Protein AF-A0A7C6DA78-F1 (afdb_monomer)

Radius of gyration: 35.12 Å; Cα contacts (8 Å, |Δi|>4): 977; chains: 1; bounding box: 89×65×104 Å

Nearest PDB structures (foldseek):
  4bec-assembly2_B  TM=8.985E-01  e=1.193E-37  Escherichia coli
  4xjx-assembly1_A  TM=8.798E-01  e=1.587E-37  Escherichia coli
  2w00-assembly2_B  TM=8.726E-01  e=5.362E-38  Escherichia coli
  4xjx-assembly1_B  TM=8.763E-01  e=3.149E-37  Escherichia coli
  4bec-assembly1_A  TM=8.845E-01  e=3.529E-37  Escherichia coli

Mean predicted aligned error: 16.58 Å

Solvent-accessible surface area (backbone atoms only — not comparable to full-atom values): 33182 Å² total; per-residue (Å²): 135,58,80,87,72,47,56,68,46,54,51,49,5,50,51,27,11,49,53,14,41,78,65,71,24,61,51,32,7,9,19,32,25,42,84,82,73,44,84,74,37,53,16,34,21,19,43,68,30,92,77,73,97,60,102,62,59,54,55,32,99,73,13,37,12,55,44,40,21,53,73,72,65,44,70,85,85,43,78,58,41,55,63,19,38,36,26,27,34,47,34,45,30,58,68,41,42,51,49,38,66,75,64,43,42,22,33,35,37,24,22,17,83,35,92,87,51,42,31,72,80,55,51,78,71,42,74,72,52,44,74,59,62,63,44,77,47,66,65,37,74,76,51,20,27,54,41,41,34,53,40,48,53,53,39,62,75,68,67,47,96,56,36,70,62,56,49,56,52,48,34,74,78,35,46,75,19,60,40,65,91,78,54,86,75,76,73,88,75,83,92,78,52,71,69,59,52,44,53,47,50,73,74,44,81,82,52,71,70,30,76,38,84,43,81,45,78,41,73,70,55,48,73,91,58,57,47,70,57,43,52,50,48,65,69,56,42,74,38,70,48,69,48,72,41,55,93,58,71,40,42,83,90,63,34,65,96,71,78,64,88,75,53,54,25,47,48,62,69,60,42,79,82,87,75,86,85,37,67,52,54,32,36,75,71,68,70,30,40,33,35,40,78,45,76,47,87,78,71,91,78,77,98,79,79,94,52,81,74,69,50,52,60,56,46,54,53,56,67,64,30,69,66,57,50,51,52,51,46,52,50,50,65,72,43,40,48,70,66,24,37,42,91,42,75,51,74,44,75,36,65,51,75,44,58,34,94,91,41,75,90,42,74,41,83,46,75,46,82,43,79,42,60,39,42,18,32,40,36,33,21,56,35,68,74,50,38,53,52,49,53,55,49,43,56,50,50,34,61,75,68,70,53,88,77,39,72,50,74,54,78,60,48,53,76,71,64,85,45,95,61,28,64,68,70,72,89,50,74,63,57,84,76,40,54,69,70,63,48,55,48,49,44,52,53,40,48,54,48,20,67,75,71,75,54,89,54,48,76,50,62,73,37,33,53,49,42,53,53,51,52,54,46,34,47,48,54,63,69,34,42,37,41,38,20,48,54,58,70,37,57,96,50,84,33,52,48,28,25,26,39,38,33,56,45,94,58,27,43,55,37,33,54,44,38,56,57,40,16,18,45,64,74,51,90,86,61,71,44,10,35,37,40,26,56,49,97,45,63,70,43,49,55,51,26,46,42,70,59,50,39,88,82,33,62,74,68,43,35,61,77,52,71,63,38,53,36,71,27,44,77,55,98,88,43,79,43,81,7,52,58,54,50,49,54,49,45,51,68,79,62,111

Sequence (592 aa):
MTWEELELGWQIAFSKAWDAFCSNTIPIGAAILNEHNELVSCGQNMIFTEKSEEPVIYGSSIAHAEINAIVRLKNKEHPNIRSYTLYTTTEPCILCFGAIVMGNIRHCKFAARDRYAGAVAYNEHSSYVKSKNIKFDGPHEELEAVQIAMSVYYELNKNLANCEYLISHMALDCPKGVSVEGNPHEYKIIVTTIQKLDIFIRKNKQHDIYKKQVVLIFDECHRSQFGEMHRAITKSFKKYHIFGFTGTPIFAANASSGGNPLLRTTEQAFGEKLHTYTIVDAINDGNVLPFRIDFTDTIKIADHIKDKKVYSIDREKALADPRRISEIVSYVLEHFDQKTKRNSYYTFSAKWEEADKCNPKKIIEKRELRRVAGFNSIFAAASIPMAMKYYNEFKKQIAEKNSNLIIATIFSFSANEEEPDGLLPEEDFNMDNLDQSSRDFLEAAIRDYNTTFNTNFDTSSDKFQNYYKDLSLRVKNREIDILIVVNMFLTGFDATTLNTLWVDKNLRQHGLIQAFSRTNRILNSVKTYGNIVCFRDLKEETDKAIALFGNKDAGGIVLLKTYEEYYNGYDDKGEYKPGYAELIATLTTQYP

Structure (mmCIF, N/CA/C/O backbone):
data_AF-A0A7C6DA78-F1
#
_entry.id   AF-A0A7C6DA78-F1
#
loop_
_atom_site.group_PDB
_atom_site.id
_atom_site.type_symbol
_atom_site.label_atom_id
_atom_site.label_alt_id
_atom_site.label_comp_id
_atom_site.label_asym_id
_atom_site.label_entity_id
_atom_site.label_seq_id
_atom_site.pdbx_PDB_ins_code
_atom_site.Cartn_x
_atom_site.Cartn_y
_atom_site.Cartn_z
_atom_site.occupancy
_atom_site.B_iso_or_equiv
_atom_site.auth_seq_id
_atom_site.auth_comp_id
_atom_site.auth_asym_id
_atom_site.auth_atom_id
_atom_site.pdbx_PDB_model_num
ATOM 1 N N . MET A 1 1 ? -17.080 1.830 46.650 1.00 68.38 1 MET A N 1
ATOM 2 C CA . MET A 1 1 ? -18.421 1.639 47.247 1.00 68.38 1 MET A CA 1
ATOM 3 C C . MET A 1 1 ? -19.043 0.348 46.714 1.00 68.38 1 MET A C 1
ATOM 5 O O . MET A 1 1 ? -18.773 0.014 45.562 1.00 68.38 1 MET A O 1
ATOM 9 N N . THR A 1 2 ? -19.816 -0.398 47.506 1.00 80.38 2 THR A N 1
ATOM 10 C CA . THR A 1 2 ? -20.639 -1.526 47.008 1.00 80.38 2 THR A CA 1
ATOM 11 C C . THR A 1 2 ? -22.006 -1.029 46.515 1.00 80.38 2 THR A C 1
ATOM 13 O O . THR A 1 2 ? -22.396 0.101 46.807 1.00 80.38 2 THR A O 1
ATOM 16 N N . TRP A 1 3 ? -22.737 -1.826 45.725 1.00 86.38 3 TRP A N 1
ATOM 17 C CA . TRP A 1 3 ? -24.045 -1.411 45.189 1.00 86.38 3 TRP A CA 1
ATOM 18 C C . TRP A 1 3 ? -25.059 -1.135 46.308 1.00 86.38 3 TRP A C 1
ATOM 20 O O . TRP A 1 3 ? -25.820 -0.173 46.233 1.00 86.38 3 TRP A O 1
ATOM 30 N N . GLU A 1 4 ? -25.025 -1.937 47.374 1.00 89.00 4 GLU A N 1
ATOM 31 C CA . GLU A 1 4 ? -25.913 -1.805 48.530 1.00 89.00 4 GLU A CA 1
ATOM 32 C C . GLU A 1 4 ? -25.633 -0.551 49.377 1.00 89.00 4 GLU A C 1
ATOM 34 O O . GLU A 1 4 ? -26.511 -0.098 50.109 1.00 89.00 4 GLU A O 1
ATOM 39 N N . GLU A 1 5 ? -24.432 0.026 49.273 1.00 88.88 5 GLU A N 1
ATOM 40 C CA . GLU A 1 5 ? -24.027 1.246 49.988 1.00 88.88 5 GLU A CA 1
ATOM 41 C C . GLU A 1 5 ? -24.496 2.539 49.298 1.00 88.88 5 GLU A C 1
ATOM 43 O O . GLU A 1 5 ? -24.433 3.612 49.901 1.00 88.88 5 GLU A O 1
ATOM 48 N N . LEU A 1 6 ? -24.958 2.466 48.045 1.00 91.88 6 LEU A N 1
ATOM 49 C CA . LEU A 1 6 ? -25.399 3.638 47.289 1.00 91.88 6 LEU A CA 1
ATOM 50 C C . LEU A 1 6 ? -26.731 4.187 47.806 1.00 91.88 6 LEU A C 1
ATOM 52 O O . LEU A 1 6 ? -27.642 3.428 48.135 1.00 91.88 6 LEU A O 1
ATOM 56 N N . GLU A 1 7 ? -26.894 5.515 47.783 1.00 94.19 7 GLU A N 1
ATOM 57 C CA . GLU A 1 7 ? -28.207 6.138 47.997 1.00 94.19 7 GLU A CA 1
ATOM 58 C C . GLU A 1 7 ? -29.237 5.551 47.015 1.00 94.19 7 GLU A C 1
ATOM 60 O O . GLU A 1 7 ? -28.937 5.345 45.836 1.00 94.19 7 GLU A O 1
ATOM 65 N N . LEU A 1 8 ? -30.475 5.343 47.476 1.00 96.19 8 LEU A N 1
ATOM 66 C CA . LEU A 1 8 ? -31.545 4.745 46.667 1.00 96.19 8 LEU A CA 1
ATOM 67 C C . LEU A 1 8 ? -31.741 5.467 45.319 1.00 96.19 8 LEU A C 1
ATOM 69 O O . LEU A 1 8 ? -31.964 4.823 44.295 1.00 96.19 8 LEU A O 1
ATOM 73 N N . GLY A 1 9 ? -31.599 6.796 45.296 1.00 96.94 9 GLY A N 1
ATOM 74 C CA . GLY A 1 9 ? -31.672 7.587 44.066 1.00 96.94 9 GLY A CA 1
ATOM 75 C C . GLY A 1 9 ? -30.611 7.206 43.029 1.00 96.94 9 GLY A C 1
ATOM 76 O O . GLY A 1 9 ? -30.933 7.103 41.845 1.00 96.94 9 GLY A O 1
ATOM 77 N N . TRP A 1 10 ? -29.378 6.914 43.462 1.00 97.62 10 TRP A N 1
ATOM 78 C CA . TRP A 1 10 ? -28.311 6.439 42.578 1.00 97.62 10 TRP A CA 1
ATOM 79 C C . TRP A 1 10 ? -28.566 5.027 42.075 1.00 97.62 10 TRP A C 1
ATOM 81 O O . TRP A 1 10 ? -28.418 4.789 40.878 1.00 97.62 10 TRP A O 1
ATOM 91 N N . GLN A 1 11 ? -29.009 4.120 42.949 1.00 97.06 11 GLN A N 1
ATOM 92 C CA . GLN A 1 11 ? -29.343 2.750 42.551 1.00 97.06 11 GLN A CA 1
ATOM 93 C C . GLN A 1 11 ? -30.398 2.744 41.433 1.00 97.06 11 GLN A C 1
ATOM 95 O O . GLN A 1 11 ? -30.237 2.081 40.410 1.00 97.06 11 GLN A O 1
ATOM 100 N N . ILE A 1 12 ? -31.456 3.545 41.580 1.00 97.88 12 ILE A N 1
ATOM 101 C CA . ILE A 1 12 ? -32.535 3.615 40.588 1.00 97.88 12 ILE A CA 1
ATOM 102 C C . ILE A 1 12 ? -32.060 4.299 39.301 1.00 97.88 12 ILE A C 1
ATOM 104 O O . ILE A 1 12 ? -32.324 3.789 38.212 1.00 97.88 12 ILE A O 1
ATOM 108 N N . ALA A 1 13 ? -31.340 5.422 39.398 1.00 98.12 13 ALA A N 1
ATOM 109 C CA . ALA A 1 13 ? -30.844 6.136 38.221 1.00 98.12 13 ALA A CA 1
ATOM 110 C C . ALA A 1 13 ? -29.893 5.262 37.382 1.00 98.12 13 ALA A C 1
ATOM 112 O O . ALA A 1 13 ? -30.071 5.165 36.169 1.00 98.12 13 ALA A O 1
ATOM 113 N N . PHE A 1 14 ? -28.945 4.560 38.013 1.00 97.81 14 PHE A N 1
ATOM 114 C CA . PHE A 1 14 ? -28.039 3.649 37.307 1.00 97.81 14 PHE A CA 1
ATOM 115 C C . PHE A 1 14 ? -28.737 2.385 36.800 1.00 97.81 14 PHE A C 1
ATOM 117 O O . PHE A 1 14 ? -28.429 1.945 35.695 1.00 97.81 14 PHE A O 1
ATOM 124 N N . SER A 1 15 ? -29.728 1.849 37.522 1.00 97.56 15 SER A N 1
ATOM 125 C CA . SER A 1 15 ? -30.568 0.763 36.998 1.00 97.56 15 SER A CA 1
ATOM 126 C C . SER A 1 15 ? -31.286 1.187 35.715 1.00 97.56 15 SER A C 1
ATOM 128 O O . SER A 1 15 ? -31.333 0.419 34.762 1.00 97.56 15 SER A O 1
ATOM 130 N N . LYS A 1 16 ? -31.796 2.423 35.648 1.00 97.50 16 LYS A N 1
ATOM 131 C CA . LYS A 1 16 ? -32.442 2.960 34.441 1.00 97.50 16 LYS A CA 1
ATOM 132 C C . LYS A 1 16 ? -31.475 3.269 33.308 1.00 97.50 16 LYS A C 1
ATOM 134 O O . LYS A 1 16 ? -31.812 3.051 32.147 1.00 97.50 16 LYS A O 1
ATOM 139 N N . ALA A 1 17 ? -30.267 3.717 33.623 1.00 97.44 17 ALA A N 1
ATOM 140 C CA . ALA A 1 17 ? -29.215 3.866 32.626 1.00 97.44 17 ALA A CA 1
ATOM 141 C C . ALA A 1 17 ? -28.805 2.504 32.029 1.00 97.44 17 ALA A C 1
ATOM 143 O O . ALA A 1 17 ? -28.607 2.400 30.819 1.00 97.44 17 ALA A O 1
ATOM 144 N N . TRP A 1 18 ? -28.764 1.452 32.855 1.00 95.75 18 TRP A N 1
ATOM 145 C CA . TRP A 1 18 ? -28.514 0.077 32.422 1.00 95.75 18 TRP A CA 1
ATOM 146 C C . TRP A 1 18 ? -29.661 -0.500 31.577 1.00 95.75 18 TRP A C 1
ATOM 148 O O . TRP A 1 18 ? -29.413 -1.087 30.526 1.00 95.75 18 TRP A O 1
ATOM 158 N N . ASP A 1 19 ? -30.919 -0.275 31.965 1.00 94.56 19 ASP A N 1
ATOM 159 C CA . ASP A 1 19 ? -32.089 -0.671 31.166 1.00 94.56 19 ASP A CA 1
ATOM 160 C C . ASP A 1 19 ? -32.049 -0.025 29.761 1.00 94.56 19 ASP A C 1
ATOM 162 O O . ASP A 1 19 ? -32.278 -0.695 28.746 1.00 94.56 19 ASP A O 1
ATOM 166 N N . ALA A 1 20 ? -31.704 1.268 29.683 1.00 94.00 20 ALA A N 1
ATOM 167 C CA . ALA A 1 20 ? -31.501 1.991 28.425 1.00 94.00 20 ALA A CA 1
ATOM 168 C C . ALA A 1 20 ? -30.348 1.401 27.595 1.00 94.00 20 ALA A C 1
ATOM 170 O O . ALA A 1 20 ? -30.501 1.165 26.393 1.00 94.00 20 ALA A O 1
ATOM 171 N N . PHE A 1 21 ? -29.224 1.098 28.244 1.00 93.06 21 PHE A N 1
ATOM 172 C CA . PHE A 1 21 ? -28.079 0.442 27.621 1.00 93.06 21 PHE A CA 1
ATOM 173 C C . PHE A 1 21 ? -28.456 -0.911 26.993 1.00 93.06 21 PHE A C 1
ATOM 175 O O . PHE A 1 21 ? -28.207 -1.140 25.807 1.00 93.06 21 PHE A O 1
ATOM 182 N N . CYS A 1 22 ? -29.121 -1.790 27.752 1.00 90.69 22 CYS A N 1
ATOM 183 C CA . CYS A 1 22 ? -29.586 -3.095 27.272 1.00 90.69 22 CYS A CA 1
ATOM 184 C C . CYS A 1 22 ? -30.626 -2.978 26.150 1.00 90.69 22 CYS A C 1
ATOM 186 O O . CYS A 1 22 ? -30.687 -3.836 25.270 1.00 90.69 22 CYS A O 1
ATOM 188 N N . SER A 1 23 ? -31.403 -1.895 26.145 1.00 88.38 23 SER A N 1
ATOM 189 C CA . SER A 1 23 ? -32.377 -1.573 25.095 1.00 88.38 23 SER A CA 1
ATOM 190 C C . SER A 1 23 ? -31.749 -0.890 23.871 1.00 88.38 23 SER A C 1
ATOM 192 O O . SER A 1 23 ? -32.467 -0.423 22.987 1.00 88.38 23 SER A O 1
ATOM 194 N N . ASN A 1 24 ? -30.414 -0.841 23.791 1.00 88.38 24 ASN A N 1
ATOM 195 C CA . ASN A 1 24 ? -29.648 -0.336 22.654 1.00 88.38 24 ASN A CA 1
ATOM 196 C C . ASN A 1 24 ? -29.883 1.159 22.334 1.00 88.38 24 ASN A C 1
ATOM 198 O O . ASN A 1 24 ? -29.792 1.566 21.167 1.00 88.38 24 ASN A O 1
ATOM 202 N N . THR A 1 25 ? -30.159 1.961 23.370 1.00 91.19 25 THR A N 1
ATOM 203 C CA . THR A 1 25 ? -30.267 3.433 23.337 1.00 91.19 25 THR A CA 1
ATOM 204 C C . THR A 1 25 ? -29.231 4.075 24.275 1.00 91.19 25 THR A C 1
ATOM 206 O O . THR A 1 25 ? -28.476 3.373 24.945 1.00 91.19 25 THR A O 1
ATOM 209 N N . ILE A 1 26 ? -29.145 5.411 24.290 1.00 93.50 26 ILE A N 1
ATOM 210 C CA . ILE A 1 26 ? -28.125 6.157 25.046 1.00 93.50 26 ILE A CA 1
ATOM 211 C C . ILE A 1 26 ? -28.243 5.819 26.545 1.00 93.50 26 ILE A C 1
ATOM 213 O O . ILE A 1 26 ? -29.332 5.956 27.098 1.00 93.50 26 ILE A O 1
ATOM 217 N N . PRO A 1 27 ? -27.166 5.406 27.233 1.00 95.50 27 PRO A N 1
ATOM 218 C CA . PRO A 1 27 ? -27.256 4.832 28.573 1.00 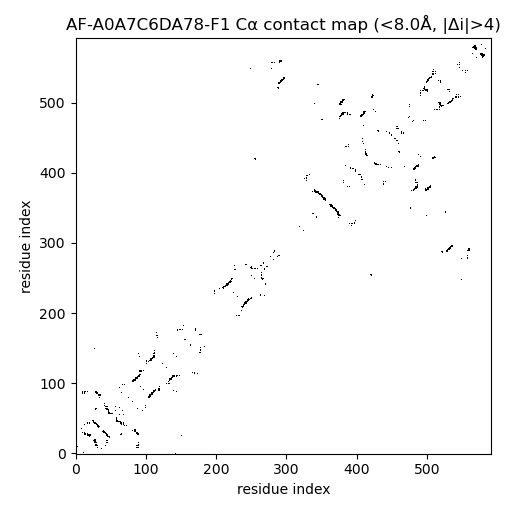95.50 27 PRO A CA 1
ATOM 219 C C . PRO A 1 27 ? -27.334 5.909 29.664 1.00 95.50 27 PRO A C 1
ATOM 221 O O . PRO A 1 27 ? -26.405 6.099 30.443 1.00 95.50 27 PRO A O 1
ATOM 224 N N . ILE A 1 28 ? -28.439 6.654 29.711 1.00 97.44 28 ILE A N 1
ATOM 225 C CA . ILE A 1 28 ? -28.698 7.698 30.715 1.00 97.44 28 ILE A CA 1
ATOM 226 C C . ILE A 1 28 ? -29.984 7.359 31.467 1.00 97.44 28 ILE A C 1
ATOM 228 O O . ILE A 1 28 ? -30.995 6.998 30.856 1.00 97.44 28 ILE A O 1
ATOM 232 N N . GLY A 1 29 ? -29.947 7.504 32.791 1.00 98.00 29 GLY A N 1
ATOM 233 C CA . GLY A 1 29 ? -31.067 7.231 33.685 1.00 98.00 29 GLY A CA 1
ATOM 234 C C . GLY A 1 29 ? -31.260 8.328 34.726 1.00 98.00 29 GLY A C 1
ATOM 235 O O . GLY A 1 29 ? -30.330 9.060 35.063 1.00 98.00 29 GLY A O 1
ATOM 236 N N . ALA A 1 30 ? -32.490 8.447 35.225 1.00 98.44 30 ALA A N 1
ATOM 237 C CA . ALA A 1 30 ? -32.882 9.462 36.191 1.00 98.44 30 ALA A CA 1
ATOM 238 C C . ALA A 1 30 ? -33.916 8.943 37.202 1.00 98.44 30 ALA A C 1
ATOM 240 O O . ALA A 1 30 ? -34.770 8.115 36.876 1.00 98.44 30 ALA A O 1
ATOM 241 N N . ALA A 1 31 ? -33.877 9.475 38.422 1.00 98.38 31 ALA A N 1
ATOM 242 C CA . ALA A 1 31 ? -34.804 9.158 39.506 1.00 98.38 31 ALA A CA 1
ATOM 243 C C . ALA A 1 31 ? -35.164 10.416 40.305 1.00 98.38 31 ALA A C 1
ATOM 245 O O . ALA A 1 31 ? -34.324 11.279 40.521 1.00 98.38 31 ALA A O 1
ATOM 246 N N . ILE A 1 32 ? -36.406 10.527 40.763 1.00 98.19 32 ILE A N 1
ATOM 247 C CA . ILE A 1 32 ? -36.901 11.636 41.582 1.00 98.19 32 ILE A CA 1
ATOM 248 C C . ILE A 1 32 ? -37.397 11.055 42.895 1.00 98.19 32 ILE A C 1
ATOM 250 O O . ILE A 1 32 ? -38.315 10.232 42.898 1.00 98.19 32 ILE A O 1
ATOM 254 N N . LEU A 1 33 ? -36.786 11.487 43.995 1.00 97.81 33 LEU A N 1
ATOM 255 C CA . LEU A 1 33 ? -37.138 11.076 45.351 1.00 97.81 33 LEU A CA 1
ATOM 256 C C . LEU A 1 33 ? -37.755 12.252 46.117 1.00 97.81 33 LEU A C 1
ATOM 258 O O . LEU A 1 33 ? -37.386 13.409 45.890 1.00 97.81 33 LEU A O 1
ATOM 262 N N . ASN A 1 34 ? -38.689 11.956 47.021 1.00 95.44 34 ASN A N 1
ATOM 263 C CA . ASN A 1 34 ? -39.267 12.951 47.927 1.00 95.44 34 ASN A CA 1
ATOM 264 C C . ASN A 1 34 ? -38.341 13.251 49.126 1.00 95.44 34 ASN A C 1
ATOM 266 O O . ASN A 1 34 ? -37.266 12.672 49.272 1.00 95.44 34 ASN A O 1
ATOM 270 N N . GLU A 1 35 ? -38.775 14.146 50.015 1.00 92.50 35 GLU A N 1
ATOM 271 C CA . GLU A 1 35 ? -38.084 14.514 51.261 1.00 92.50 35 GLU A CA 1
ATOM 272 C C . GLU A 1 35 ? -37.861 13.350 52.246 1.00 92.50 35 GLU A C 1
ATOM 274 O O . GLU A 1 35 ? -37.064 13.476 53.175 1.00 92.50 35 GLU A O 1
ATOM 279 N N . HIS A 1 36 ? -38.551 12.224 52.051 1.00 93.62 36 HIS A N 1
ATOM 280 C CA . HIS A 1 36 ? -38.438 11.007 52.854 1.00 93.62 36 HIS A CA 1
ATOM 281 C C . HIS A 1 36 ? -37.585 9.924 52.172 1.00 93.62 36 HIS A C 1
ATOM 283 O O . HIS A 1 36 ? -37.537 8.796 52.655 1.00 93.62 36 HIS A O 1
ATOM 289 N N . ASN A 1 37 ? -36.882 10.265 51.082 1.00 92.19 37 ASN A N 1
ATOM 290 C CA . ASN A 1 37 ? -36.109 9.346 50.239 1.00 92.19 37 ASN A CA 1
ATOM 291 C C . ASN A 1 37 ? -36.948 8.233 49.584 1.00 92.19 37 ASN A C 1
ATOM 293 O O . ASN A 1 37 ? -36.416 7.182 49.231 1.00 92.19 37 ASN A O 1
ATOM 297 N N . GLU A 1 38 ? -38.245 8.453 49.381 1.00 95.50 38 GLU A N 1
ATOM 298 C CA . GLU A 1 38 ? -39.122 7.519 48.674 1.00 95.50 38 GLU A CA 1
ATOM 299 C C . GLU A 1 38 ? -39.172 7.865 47.182 1.00 95.50 38 GLU A C 1
ATOM 301 O O . GLU A 1 38 ? -39.191 9.040 46.801 1.00 95.50 38 GLU A O 1
ATOM 306 N N . LEU A 1 39 ? -39.207 6.842 46.324 1.00 97.00 39 LEU A N 1
ATOM 307 C CA . LEU A 1 39 ? -39.292 7.019 44.875 1.00 97.00 39 LEU A CA 1
ATOM 308 C C . LEU A 1 39 ? -40.638 7.644 44.480 1.00 97.00 39 LEU A C 1
ATOM 310 O O . LEU A 1 39 ? -41.694 7.063 44.713 1.00 97.00 39 LEU A O 1
ATOM 314 N N . VAL A 1 40 ? -40.580 8.784 43.795 1.00 96.38 40 VAL A N 1
ATOM 315 C CA . VAL A 1 40 ? -41.745 9.461 43.207 1.00 96.38 40 VAL A CA 1
ATOM 316 C C . VAL A 1 40 ? -41.886 9.117 41.726 1.00 96.38 40 VAL A C 1
ATOM 318 O O . VAL A 1 40 ? -42.971 8.801 41.246 1.00 96.38 40 VAL A O 1
ATOM 321 N N . SER A 1 41 ? -40.787 9.206 40.978 1.00 96.00 41 SER A N 1
ATOM 322 C CA . SER A 1 41 ? -40.767 8.983 39.530 1.00 96.00 41 SER A CA 1
ATOM 323 C C . SER A 1 41 ? -39.367 8.591 39.070 1.00 96.00 41 SER A C 1
ATOM 325 O O . SER A 1 41 ? -38.379 8.942 39.708 1.00 96.00 41 SER A O 1
ATOM 327 N N . CYS A 1 42 ? -39.256 7.888 37.948 1.00 97.12 42 CYS A N 1
ATOM 328 C CA . CYS A 1 42 ? -37.981 7.605 37.297 1.00 97.12 42 CYS A CA 1
ATOM 329 C C . CYS A 1 42 ? -38.128 7.672 35.777 1.00 97.12 42 CYS A C 1
ATOM 331 O O . CYS A 1 42 ? -39.238 7.655 35.238 1.00 97.12 42 CYS A O 1
ATOM 333 N N . GLY A 1 43 ? -36.998 7.771 35.088 1.00 96.31 43 GLY A N 1
ATOM 334 C CA . GLY A 1 43 ? -36.946 7.840 33.640 1.00 96.31 43 GLY A CA 1
ATOM 335 C C . GLY A 1 43 ? -35.640 7.280 33.102 1.00 96.31 43 GLY A C 1
ATOM 336 O O . GLY A 1 43 ? -34.617 7.267 33.783 1.00 96.31 43 GLY A O 1
ATOM 337 N N . GLN A 1 44 ? -35.690 6.824 31.859 1.00 96.19 44 GLN A N 1
ATOM 338 C CA . GLN A 1 44 ? -34.526 6.400 31.092 1.00 96.19 44 GLN A CA 1
ATOM 339 C C . GLN A 1 44 ? -34.554 7.082 29.728 1.00 96.19 44 GLN A C 1
ATOM 341 O O . GLN A 1 44 ? -35.619 7.509 29.259 1.00 96.19 44 GLN A O 1
ATOM 346 N N . ASN A 1 45 ? -33.390 7.224 29.105 1.00 96.38 45 ASN A N 1
ATOM 347 C CA . ASN A 1 45 ? -33.314 7.737 27.746 1.00 96.38 45 ASN A CA 1
ATOM 348 C C . ASN A 1 45 ? -33.965 6.743 26.775 1.00 96.38 45 ASN A C 1
ATOM 350 O O . ASN A 1 45 ? -33.740 5.540 26.869 1.00 96.38 45 ASN A O 1
ATOM 354 N N . MET A 1 46 ? -34.775 7.253 25.851 1.00 95.00 46 MET A N 1
ATOM 355 C CA . MET A 1 46 ? -35.536 6.463 24.881 1.00 95.00 46 MET A CA 1
ATOM 356 C C . MET A 1 46 ? -35.508 7.081 23.474 1.00 95.00 46 MET A C 1
ATOM 358 O O . MET A 1 46 ? -36.446 6.900 22.697 1.00 95.00 46 MET A O 1
ATOM 362 N N . ILE A 1 47 ? -34.449 7.828 23.125 1.00 94.19 47 ILE A N 1
ATOM 363 C CA . ILE A 1 47 ? -34.332 8.500 21.813 1.00 94.19 47 ILE A CA 1
ATOM 364 C C . ILE A 1 47 ? -34.396 7.490 20.665 1.00 94.19 47 ILE A C 1
ATOM 366 O O . ILE A 1 47 ? -35.118 7.710 19.695 1.00 94.19 47 ILE A O 1
ATOM 370 N N . PHE A 1 48 ? -33.673 6.376 20.788 1.00 91.69 48 PHE A N 1
ATOM 371 C CA . PHE A 1 48 ? -33.591 5.340 19.753 1.00 91.69 48 PHE A CA 1
ATOM 372 C C . PHE A 1 48 ? -34.556 4.170 19.990 1.00 91.69 48 PHE A C 1
ATOM 374 O O . PHE A 1 48 ? -34.413 3.110 19.386 1.00 91.69 48 PHE A O 1
ATOM 381 N N . THR A 1 49 ? -35.534 4.342 20.880 1.00 90.94 49 THR A N 1
ATOM 382 C CA . THR A 1 49 ? -36.526 3.315 21.208 1.00 90.94 49 THR A CA 1
ATOM 383 C C . THR A 1 49 ? -37.703 3.380 20.237 1.00 90.94 49 THR A C 1
ATOM 385 O O . THR A 1 49 ? -38.341 4.420 20.110 1.00 90.94 49 THR A O 1
ATOM 388 N N . GLU A 1 50 ? -38.026 2.267 19.575 1.00 88.25 50 GLU A N 1
ATOM 389 C CA . GLU A 1 50 ? -39.089 2.222 18.557 1.00 88.25 50 GLU A CA 1
ATOM 390 C C . GLU A 1 50 ? -40.504 2.109 19.139 1.00 88.25 50 GLU A C 1
ATOM 392 O O . GLU A 1 50 ? -41.463 2.587 18.533 1.00 88.25 50 GLU A O 1
ATOM 397 N N . LYS A 1 51 ? -40.656 1.453 20.296 1.00 87.19 51 LYS A N 1
ATOM 398 C CA . LYS A 1 51 ? -41.947 1.223 20.957 1.00 87.19 51 LYS A CA 1
ATOM 399 C C . LYS A 1 51 ? -41.787 1.237 22.472 1.00 87.19 51 LYS A C 1
ATOM 401 O O . LYS A 1 51 ? -40.793 0.736 22.990 1.00 87.19 51 LYS A O 1
ATOM 406 N N . SER A 1 52 ? -42.797 1.753 23.163 1.00 84.56 52 SER A N 1
ATOM 407 C CA . SER A 1 52 ? -42.936 1.652 24.615 1.00 84.56 52 SER A CA 1
ATOM 408 C C . SER A 1 52 ? -44.387 1.350 24.972 1.00 84.56 52 SER A C 1
ATOM 410 O O . SER A 1 52 ? -45.303 1.917 24.375 1.00 84.56 52 SER A O 1
ATOM 412 N N . GLU A 1 53 ? -44.590 0.452 25.934 1.00 81.25 53 GLU A N 1
ATOM 413 C CA . GLU A 1 53 ? -45.906 0.159 26.519 1.00 81.25 53 GLU A CA 1
ATOM 414 C C . GLU A 1 53 ? -46.255 1.133 27.655 1.00 81.25 53 GLU A C 1
ATOM 416 O O . GLU A 1 53 ? -47.410 1.237 28.068 1.00 81.25 53 GLU A O 1
ATOM 421 N N . GLU A 1 54 ? -45.266 1.883 28.145 1.00 81.31 54 GLU A N 1
ATOM 422 C CA . GLU A 1 54 ? -45.460 2.897 29.172 1.00 81.31 54 GLU A CA 1
ATOM 423 C C . GLU A 1 54 ? -45.829 4.261 28.562 1.00 81.31 54 GLU A C 1
ATOM 425 O O . GLU A 1 54 ? -45.396 4.593 27.455 1.00 81.31 54 GLU A O 1
ATOM 430 N N . PRO A 1 55 ? -46.584 5.110 29.286 1.00 81.69 55 PRO A N 1
ATOM 431 C CA . PRO A 1 55 ? -46.933 6.459 28.842 1.00 81.69 55 PRO A CA 1
ATOM 432 C C . PRO A 1 55 ? -45.743 7.423 29.009 1.00 81.69 55 PRO A C 1
ATOM 434 O O . PRO A 1 55 ? -45.753 8.325 29.846 1.00 81.69 55 PRO A O 1
ATOM 437 N N . VAL A 1 56 ? -44.694 7.206 28.219 1.00 89.62 56 VAL A N 1
ATOM 438 C CA . VAL A 1 56 ? -43.428 7.954 28.211 1.00 89.62 56 VAL A CA 1
ATOM 439 C C . VAL A 1 56 ? -43.127 8.505 26.828 1.00 89.62 56 VAL A C 1
ATOM 441 O O . VAL A 1 56 ? -43.688 8.062 25.828 1.00 89.62 56 VAL A O 1
ATOM 444 N N . ILE A 1 57 ? -42.207 9.462 26.758 1.00 93.88 57 ILE A N 1
ATOM 445 C CA . ILE A 1 57 ? -41.676 9.941 25.487 1.00 93.88 57 ILE A CA 1
ATOM 446 C C . ILE A 1 57 ? -40.619 8.941 25.006 1.00 93.88 57 ILE A C 1
ATOM 448 O O . ILE A 1 57 ? -39.655 8.664 25.722 1.00 93.88 57 ILE A O 1
ATOM 452 N N . TYR A 1 58 ? -40.787 8.423 23.791 1.00 95.06 58 TYR A N 1
ATOM 453 C CA . TYR A 1 58 ? -39.859 7.508 23.120 1.00 95.06 58 TYR A CA 1
ATOM 454 C C . TYR A 1 58 ? -39.744 7.857 21.630 1.00 95.06 58 TYR A C 1
ATOM 456 O O . TYR A 1 58 ? -40.587 8.584 21.099 1.00 95.06 58 TYR A O 1
ATOM 464 N N . GLY A 1 59 ? -38.688 7.380 20.964 1.00 93.44 59 GLY A N 1
ATOM 465 C CA . GLY A 1 59 ? -38.491 7.534 19.515 1.00 93.44 59 GLY A CA 1
ATOM 466 C C . GLY A 1 59 ? -38.366 8.987 19.047 1.00 93.44 59 GLY A C 1
ATOM 467 O O . GLY A 1 59 ? -38.635 9.302 17.890 1.00 93.44 59 GLY A O 1
ATOM 468 N N . SER A 1 60 ? -38.023 9.896 19.961 1.00 93.38 60 SER A N 1
ATOM 469 C CA . SER A 1 60 ? -38.013 11.340 19.743 1.00 93.38 60 SER A CA 1
ATOM 470 C C . SER A 1 60 ? -36.745 11.954 20.316 1.00 93.38 60 SER A C 1
ATOM 472 O O . SER A 1 60 ? -36.236 11.504 21.341 1.00 93.38 60 SER A O 1
ATOM 474 N N . SER A 1 61 ? -36.261 13.032 19.699 1.00 93.06 61 SER A N 1
ATOM 475 C CA . SER A 1 61 ? -35.054 13.747 20.133 1.00 93.06 61 SER A CA 1
ATOM 476 C C . SER A 1 61 ? -35.159 14.355 21.536 1.00 93.06 61 SER A C 1
ATOM 478 O O . SER A 1 61 ? -34.140 14.718 22.108 1.00 93.06 61 SER A O 1
ATOM 480 N N . ILE A 1 62 ? -36.366 14.454 22.103 1.00 94.75 62 ILE A N 1
ATOM 481 C CA . ILE A 1 62 ? -36.603 14.955 23.466 1.00 94.75 62 ILE A CA 1
ATOM 482 C C . ILE A 1 62 ? -36.827 13.838 24.501 1.00 94.75 62 ILE A C 1
ATOM 484 O O . ILE A 1 62 ? -37.125 14.128 25.659 1.00 94.75 62 ILE A O 1
ATOM 488 N N . ALA A 1 63 ? -36.698 12.564 24.112 1.00 96.31 63 ALA A N 1
ATOM 489 C CA . ALA A 1 63 ? -36.926 11.390 24.962 1.00 96.31 63 ALA A CA 1
ATOM 490 C C . ALA A 1 63 ? -35.772 11.135 25.957 1.00 96.31 63 ALA A C 1
ATOM 492 O O . ALA A 1 63 ? -35.232 10.032 26.041 1.00 96.31 63 ALA A O 1
ATOM 493 N N . HIS A 1 64 ? -35.341 12.166 26.681 1.00 97.44 64 HIS A N 1
ATOM 494 C CA . HIS A 1 64 ? -34.253 12.082 27.655 1.00 97.44 64 HIS A CA 1
ATOM 495 C C . HIS A 1 64 ? -34.744 11.518 28.993 1.00 97.44 64 HIS A C 1
ATOM 497 O O . HIS A 1 64 ? -35.928 11.615 29.330 1.00 97.44 64 HIS A O 1
ATOM 503 N N . ALA A 1 65 ? -33.823 10.961 29.781 1.00 97.4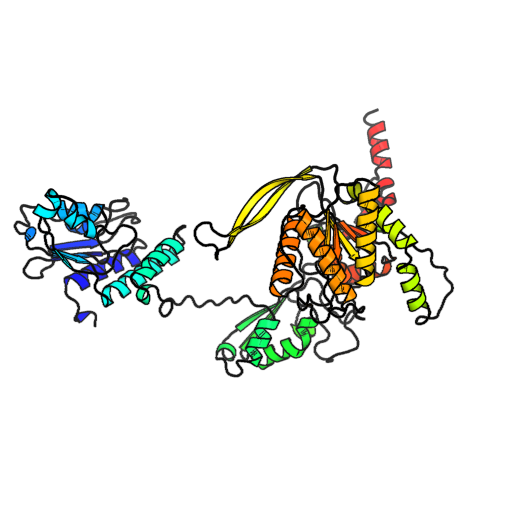4 65 ALA A N 1
ATOM 504 C CA . ALA A 1 65 ? -34.142 10.332 31.058 1.00 97.44 65 ALA A CA 1
ATOM 505 C C . ALA A 1 65 ? -34.804 11.305 32.042 1.00 97.44 65 ALA A C 1
ATOM 507 O O . ALA A 1 65 ? -35.848 10.992 32.615 1.00 97.44 65 ALA A O 1
ATOM 508 N N . GLU A 1 66 ? -34.254 12.511 32.188 1.00 97.88 66 GLU A N 1
ATOM 509 C CA . GLU A 1 66 ? -34.776 13.535 33.093 1.00 97.88 66 GLU A CA 1
ATOM 510 C C . GLU A 1 66 ? -36.151 14.025 32.645 1.00 97.88 66 GLU A C 1
ATOM 512 O O . GLU A 1 66 ? -37.033 14.224 33.475 1.00 97.88 66 GLU A O 1
ATOM 517 N N . ILE A 1 67 ? -36.373 14.167 31.335 1.00 97.50 67 ILE A N 1
ATOM 518 C CA . ILE A 1 67 ? -37.681 14.552 30.792 1.00 97.50 67 ILE A CA 1
ATOM 519 C C . ILE A 1 67 ? -38.724 13.487 31.127 1.00 97.50 67 ILE A C 1
ATOM 521 O O . ILE A 1 67 ? -39.789 13.815 31.650 1.00 97.50 67 ILE A O 1
ATOM 525 N N . ASN A 1 68 ? -38.400 12.215 30.894 1.00 96.50 68 ASN A N 1
ATOM 526 C CA . ASN A 1 68 ? -39.290 11.098 31.199 1.00 96.50 68 ASN A CA 1
ATOM 527 C C . ASN A 1 68 ? -39.553 10.926 32.704 1.00 96.50 68 ASN A C 1
ATOM 529 O O . ASN A 1 68 ? -40.635 10.472 33.078 1.00 96.50 68 ASN A O 1
ATOM 533 N N . ALA A 1 69 ? -38.622 11.341 33.567 1.00 96.50 69 ALA A N 1
ATOM 534 C CA . ALA A 1 69 ? -38.849 11.395 35.007 1.00 96.50 69 ALA A CA 1
ATOM 535 C C . ALA A 1 69 ? -39.753 12.581 35.407 1.00 96.50 69 ALA A C 1
ATOM 537 O O . ALA A 1 69 ? -40.695 12.408 36.184 1.00 96.50 69 ALA A O 1
ATOM 538 N N . ILE A 1 70 ? -39.502 13.778 34.863 1.00 95.75 70 ILE A N 1
ATOM 539 C CA . ILE A 1 70 ? -40.195 15.026 35.232 1.00 95.75 70 ILE A CA 1
ATOM 540 C C . ILE A 1 70 ? -41.628 15.070 34.693 1.00 95.75 70 ILE A C 1
ATOM 542 O O . ILE A 1 70 ? -42.521 15.536 35.395 1.00 95.75 70 ILE A O 1
ATOM 546 N N . VAL A 1 71 ? -41.884 14.567 33.481 1.00 92.69 71 VAL A N 1
ATOM 547 C CA . VAL A 1 71 ? -43.212 14.635 32.836 1.00 92.69 71 VAL A CA 1
ATOM 548 C C . VAL A 1 71 ? -44.307 13.907 33.629 1.00 92.69 71 VAL A C 1
ATOM 550 O O . VAL A 1 71 ? -45.489 14.217 33.495 1.00 92.69 71 VAL A O 1
ATOM 553 N N . ARG A 1 72 ? -43.919 12.962 34.493 1.00 90.12 72 ARG A N 1
ATOM 554 C CA . ARG A 1 72 ? -44.832 12.221 35.374 1.00 90.12 72 ARG A CA 1
ATOM 555 C C . ARG A 1 72 ? -45.259 13.019 36.609 1.00 90.12 72 ARG A C 1
ATOM 557 O O . ARG A 1 72 ? -46.231 12.646 37.263 1.00 90.12 72 ARG A O 1
ATOM 564 N N . LEU A 1 73 ? -44.573 14.117 36.929 1.00 91.19 73 LEU A N 1
ATOM 565 C CA . LEU A 1 73 ? -44.919 14.961 38.067 1.00 91.19 73 LEU A CA 1
ATOM 566 C C . LEU A 1 73 ? -46.172 15.788 37.767 1.00 91.19 73 LEU A C 1
ATOM 568 O O . LEU A 1 73 ? -46.227 16.572 36.820 1.00 91.19 73 LEU A O 1
ATOM 572 N N . LYS A 1 74 ? -47.177 15.659 38.634 1.00 88.06 74 LYS A N 1
ATOM 573 C CA . LYS A 1 74 ? -48.417 16.448 38.578 1.00 88.06 74 LYS A CA 1
ATOM 574 C C . LYS A 1 74 ? -48.567 17.322 39.813 1.00 88.06 74 LYS A C 1
ATOM 576 O O . LYS A 1 74 ? -48.594 16.795 40.920 1.00 88.06 74 LYS A O 1
ATOM 581 N N . ASN A 1 75 ? -48.795 18.625 39.624 1.00 82.25 75 ASN A N 1
ATOM 582 C CA . ASN A 1 75 ? -48.902 19.616 40.710 1.00 82.25 75 ASN A CA 1
ATOM 583 C C . ASN A 1 75 ? -49.905 19.250 41.822 1.00 82.25 75 ASN A C 1
ATOM 585 O O . ASN A 1 75 ? -49.684 19.602 42.974 1.00 82.25 75 ASN A O 1
ATOM 589 N N . LYS A 1 76 ? -51.020 18.580 41.490 1.00 85.75 76 LYS A N 1
ATOM 590 C CA . LYS A 1 76 ? -52.033 18.169 42.483 1.00 85.75 76 LYS A CA 1
ATOM 591 C C . LYS A 1 76 ? -51.610 16.950 43.302 1.00 85.75 76 LYS A C 1
ATOM 593 O O . LYS A 1 76 ? -51.944 16.870 44.475 1.00 85.75 76 LYS A O 1
ATOM 598 N N . GLU A 1 77 ? -50.919 16.009 42.667 1.00 89.12 77 GLU A N 1
ATOM 599 C CA . GLU A 1 77 ? -50.464 14.757 43.289 1.00 89.12 77 GLU A CA 1
ATOM 600 C C . GLU A 1 77 ? -49.136 14.968 44.037 1.00 89.12 77 GLU A C 1
ATOM 602 O O . GLU A 1 77 ? -48.834 14.251 44.982 1.00 89.12 77 GLU A O 1
ATOM 607 N N . HIS A 1 78 ? -48.381 16.001 43.655 1.00 91.69 78 HIS A N 1
ATOM 608 C CA . HIS A 1 78 ? -47.043 16.299 44.153 1.00 91.69 78 HIS A CA 1
ATOM 609 C C . HIS A 1 78 ? -46.950 17.781 44.566 1.00 91.69 78 HIS A C 1
ATOM 611 O O . HIS A 1 78 ? -46.366 18.600 43.854 1.00 91.69 78 HIS A O 1
ATOM 617 N N . PRO A 1 79 ? -47.552 18.186 45.697 1.00 87.25 79 PRO A N 1
ATOM 618 C CA . PRO A 1 79 ? -47.540 19.587 46.130 1.00 87.25 79 PRO A CA 1
ATOM 619 C C . PRO A 1 79 ? -46.143 20.067 46.564 1.00 87.25 79 PRO A C 1
ATOM 621 O O . PRO A 1 79 ? -45.839 21.258 46.484 1.00 87.25 79 PRO A O 1
ATOM 624 N N . ASN A 1 80 ? -45.274 19.136 46.968 1.00 92.56 80 ASN A N 1
ATOM 625 C CA . ASN A 1 80 ? -43.957 19.409 47.538 1.00 92.56 80 ASN A CA 1
ATOM 626 C C . ASN A 1 80 ? -42.805 19.270 46.526 1.00 92.56 80 ASN A C 1
ATOM 628 O O . ASN A 1 80 ? -41.670 19.116 46.939 1.00 92.56 80 ASN A O 1
ATOM 632 N N . ILE A 1 81 ? -43.020 19.378 45.205 1.00 93.62 81 ILE A N 1
ATOM 633 C CA . ILE A 1 81 ? -41.950 19.161 44.190 1.00 93.62 81 ILE A CA 1
ATOM 634 C C . ILE A 1 81 ? -40.650 19.946 44.473 1.00 93.62 81 ILE A C 1
ATOM 636 O O . ILE A 1 81 ? -39.556 19.518 44.113 1.00 93.62 81 ILE A O 1
ATOM 640 N N . ARG A 1 82 ? -40.747 21.090 45.159 1.00 94.69 82 ARG A N 1
ATOM 641 C CA . ARG A 1 82 ? -39.584 21.894 45.553 1.00 94.69 82 ARG A CA 1
ATOM 642 C C . ARG A 1 82 ? -38.668 21.222 46.582 1.00 94.69 82 ARG A C 1
ATOM 644 O O . ARG A 1 82 ? -37.506 21.601 46.619 1.00 94.69 82 ARG A O 1
ATOM 651 N N . SER A 1 83 ? -39.153 20.293 47.406 1.00 95.12 83 SER A N 1
ATOM 652 C CA . SER A 1 83 ? -38.319 19.505 48.330 1.00 95.12 83 SER A CA 1
ATOM 653 C C . SER A 1 83 ? -37.733 18.253 47.681 1.00 95.12 83 SER A C 1
ATOM 655 O O . SER A 1 83 ? -36.872 17.617 48.281 1.00 95.12 83 SER A O 1
ATOM 657 N N . TYR A 1 84 ? -38.173 17.889 46.472 1.00 97.06 84 TYR A N 1
ATOM 658 C CA . TYR A 1 84 ? -37.738 16.657 45.821 1.00 97.06 84 TYR A CA 1
ATOM 659 C C . TYR A 1 84 ? -36.315 16.781 45.281 1.00 97.06 84 TYR A C 1
ATOM 661 O O . TYR A 1 84 ? -35.870 17.865 44.882 1.00 97.06 84 TYR A O 1
ATOM 669 N N . THR A 1 85 ? -35.632 15.640 45.225 1.00 98.25 85 THR A N 1
ATOM 670 C CA . THR A 1 85 ? -34.277 15.518 44.684 1.00 98.25 85 THR A CA 1
ATOM 671 C C . THR A 1 85 ? -34.298 14.685 43.410 1.00 98.25 85 THR A C 1
ATOM 673 O O . THR A 1 85 ? -34.729 13.533 43.421 1.00 98.25 85 THR A O 1
ATOM 676 N N . LEU A 1 86 ? -33.830 15.275 42.309 1.00 98.38 86 LEU A N 1
ATOM 677 C CA . LEU A 1 86 ? -33.566 14.578 41.052 1.00 98.38 86 LEU A CA 1
ATOM 678 C C . LEU A 1 86 ? -32.147 14.009 41.079 1.00 98.38 86 LEU A C 1
ATOM 680 O O . LEU A 1 86 ? -31.200 14.745 41.311 1.00 98.38 86 LEU A O 1
ATOM 684 N N . TYR A 1 87 ? -32.003 12.728 40.792 1.00 98.50 87 TYR A N 1
ATOM 685 C CA . TYR A 1 87 ? -30.746 12.039 40.541 1.00 98.50 87 TYR A CA 1
ATOM 686 C C . TYR A 1 87 ? -30.664 11.766 39.042 1.00 98.50 87 TYR A C 1
ATOM 688 O O . TYR A 1 87 ? -31.618 11.231 38.479 1.00 98.50 87 TYR A O 1
ATOM 696 N N . THR A 1 88 ? -29.559 12.116 38.392 1.00 98.31 88 THR A N 1
ATOM 697 C CA . THR A 1 88 ? -29.308 11.779 36.982 1.00 98.31 88 THR A CA 1
ATOM 698 C C . THR A 1 88 ? -27.890 11.261 36.792 1.00 98.31 88 THR A C 1
ATOM 700 O O . THR A 1 88 ? -26.949 11.726 37.438 1.00 98.31 88 THR A O 1
ATOM 703 N N . THR A 1 89 ? -27.715 10.262 35.931 1.00 97.75 89 THR A N 1
ATOM 704 C CA . THR A 1 89 ? -26.394 9.662 35.725 1.00 97.75 89 THR A CA 1
ATOM 705 C C . THR A 1 89 ? -25.438 10.594 34.976 1.00 97.75 89 THR A C 1
ATOM 707 O O . THR A 1 89 ? -24.232 10.532 35.197 1.00 97.75 89 THR A O 1
ATOM 710 N N . THR A 1 90 ? -25.949 11.525 34.172 1.00 96.38 90 THR A N 1
ATOM 711 C CA . THR A 1 90 ? -25.150 12.490 33.403 1.00 96.38 90 THR A CA 1
ATOM 712 C C . THR A 1 90 ? -25.636 13.910 33.682 1.00 96.38 90 THR A C 1
ATOM 714 O O . THR A 1 90 ? -26.811 14.125 33.957 1.00 96.38 90 THR A O 1
ATOM 717 N N . GLU A 1 91 ? -24.733 14.888 33.643 1.00 96.56 91 GLU A N 1
ATOM 718 C CA . GLU A 1 91 ? -25.060 16.301 33.809 1.00 96.56 91 GLU A CA 1
ATOM 719 C C . GLU A 1 91 ? -26.221 16.712 32.878 1.00 96.56 91 GLU A C 1
ATOM 721 O O . GLU A 1 91 ? -26.157 16.453 31.674 1.00 96.56 91 GLU A O 1
ATOM 726 N N . PRO A 1 92 ? -27.284 17.363 33.398 1.00 97.06 92 PRO A N 1
ATOM 727 C CA . PRO A 1 92 ? -28.431 17.733 32.581 1.00 97.06 92 PRO A CA 1
ATOM 728 C C . PRO A 1 92 ? -28.029 18.617 31.404 1.00 97.06 92 PRO A C 1
ATOM 730 O O . PRO A 1 92 ? -27.424 19.678 31.588 1.00 97.06 92 PRO A O 1
ATOM 733 N N . CYS A 1 93 ? -28.451 18.233 30.200 1.00 96.19 93 CYS A N 1
ATOM 734 C CA . CYS A 1 93 ? -28.286 19.082 29.028 1.00 96.19 93 CYS A CA 1
ATOM 735 C C . CYS A 1 93 ? -29.228 20.298 29.065 1.00 96.19 93 CYS A C 1
ATOM 737 O O . CYS A 1 93 ? -30.127 20.372 29.903 1.00 96.19 93 CYS A O 1
ATOM 739 N N . ILE A 1 94 ? -29.094 21.238 28.123 1.00 95.94 94 ILE A N 1
ATOM 740 C CA . ILE A 1 94 ? -29.916 22.469 28.071 1.00 95.94 94 ILE A CA 1
ATOM 741 C C . ILE A 1 94 ? -31.430 22.181 28.134 1.00 95.94 94 ILE A C 1
ATOM 743 O O . ILE A 1 94 ? -32.166 22.880 28.836 1.00 95.94 94 ILE A O 1
ATOM 747 N N . LEU A 1 95 ? -31.900 21.138 27.441 1.00 96.44 95 LEU A N 1
ATOM 748 C CA . LEU A 1 95 ? -33.306 20.719 27.467 1.00 96.44 95 LEU A CA 1
ATOM 749 C C . LEU A 1 95 ? -33.729 20.257 28.871 1.00 96.44 95 LEU A C 1
ATOM 751 O O . LEU A 1 95 ? -34.719 20.747 29.418 1.00 96.44 95 LEU A O 1
ATOM 755 N N . CYS A 1 96 ? -32.966 19.334 29.460 1.00 97.44 96 CYS A N 1
ATOM 756 C CA . CYS A 1 96 ? -33.247 18.766 30.777 1.00 97.44 96 CYS A CA 1
ATOM 757 C C . CYS A 1 96 ? -33.131 19.827 31.880 1.00 97.44 96 CYS A C 1
ATOM 759 O O . CYS A 1 96 ? -33.985 19.904 32.759 1.00 97.44 96 CYS A O 1
ATOM 761 N N . PHE A 1 97 ? -32.142 20.715 31.787 1.00 97.00 97 PHE A N 1
ATOM 762 C CA . PHE A 1 97 ? -31.980 21.868 32.666 1.00 97.00 97 PHE A CA 1
ATOM 763 C C . PHE A 1 97 ? -33.203 22.792 32.627 1.00 97.00 97 PHE A C 1
ATOM 765 O O . PHE A 1 97 ? -33.752 23.148 33.672 1.00 97.00 97 PHE A O 1
ATOM 772 N N . GLY A 1 98 ? -33.691 23.130 31.429 1.00 95.81 98 GLY A N 1
ATOM 773 C CA . GLY A 1 98 ? -34.928 23.894 31.267 1.00 95.81 98 GLY A CA 1
ATOM 774 C C . GLY A 1 98 ? -36.129 23.202 31.919 1.00 95.81 98 GLY A C 1
ATOM 775 O O . GLY A 1 98 ? -36.915 23.849 32.614 1.00 95.81 98 GLY A O 1
ATOM 776 N N . ALA A 1 99 ? -36.242 21.880 31.770 1.00 96.19 99 ALA A N 1
ATOM 777 C CA . ALA A 1 99 ? -37.297 21.099 32.408 1.00 96.19 99 ALA A CA 1
ATOM 778 C C . ALA A 1 99 ? -37.195 21.093 33.941 1.00 96.19 99 ALA A C 1
ATOM 780 O O . ALA A 1 99 ? -38.220 21.224 34.603 1.00 96.19 99 ALA A O 1
ATOM 781 N N . ILE A 1 100 ? -35.992 21.035 34.520 1.00 96.50 100 ILE A N 1
ATOM 782 C CA . ILE A 1 100 ? -35.774 21.161 35.974 1.00 96.50 100 ILE A CA 1
ATOM 783 C C . ILE A 1 100 ? -36.245 22.541 36.464 1.00 96.50 100 ILE A C 1
ATOM 785 O O . ILE A 1 100 ? -37.004 22.644 37.434 1.00 96.50 100 ILE A O 1
ATOM 789 N N . VAL A 1 101 ? -35.859 23.609 35.754 1.00 95.12 101 VAL A N 1
ATOM 790 C CA . VAL A 1 101 ? -36.244 24.999 36.061 1.00 95.12 101 VAL A CA 1
ATOM 791 C C . VAL A 1 101 ? -37.766 25.175 36.043 1.00 95.12 101 VAL A C 1
ATOM 793 O O . VAL A 1 101 ? -38.332 25.777 36.967 1.00 95.12 101 VAL A O 1
ATOM 796 N N . MET A 1 102 ? -38.429 24.661 35.004 1.00 94.44 102 MET A N 1
ATOM 797 C CA . MET A 1 102 ? -39.879 24.794 34.816 1.00 94.44 102 MET A CA 1
ATOM 798 C C . MET A 1 102 ? -40.681 23.832 35.696 1.00 94.44 102 MET A C 1
ATOM 800 O O . MET A 1 102 ? -41.735 24.208 36.207 1.00 94.44 102 MET A O 1
ATOM 804 N N . GLY A 1 103 ? -40.144 22.639 35.951 1.00 92.69 103 GLY A N 1
ATOM 805 C CA . GLY A 1 103 ? -40.706 21.622 36.836 1.00 92.69 103 GLY A CA 1
ATOM 806 C C . GLY A 1 103 ? -40.618 21.973 38.322 1.00 92.69 103 GLY A C 1
ATOM 807 O O . GLY A 1 103 ? -41.200 21.281 39.141 1.00 92.69 103 GLY A O 1
ATOM 808 N N . ASN A 1 104 ? -39.947 23.072 38.688 1.00 92.75 104 ASN A N 1
ATOM 809 C CA . ASN A 1 104 ? -39.770 23.546 40.066 1.00 92.75 104 ASN A CA 1
ATOM 810 C C . ASN A 1 104 ? -39.009 22.598 41.009 1.00 92.75 104 ASN A C 1
ATOM 812 O O . ASN A 1 104 ? -39.087 22.780 42.225 1.00 92.75 104 ASN A O 1
ATOM 816 N N . ILE A 1 105 ? -38.221 21.670 40.472 1.00 95.12 105 ILE A N 1
ATOM 817 C CA . ILE A 1 105 ? -37.268 20.890 41.266 1.00 95.12 105 ILE A CA 1
ATOM 818 C C . ILE A 1 105 ? -36.149 21.830 41.735 1.00 95.12 105 ILE A C 1
ATOM 820 O O . ILE A 1 105 ? -35.722 22.726 40.998 1.00 95.12 105 ILE A O 1
ATOM 824 N N . ARG A 1 106 ? -35.724 21.689 42.995 1.00 95.81 106 ARG A N 1
ATOM 825 C CA . ARG A 1 106 ? -34.713 22.566 43.620 1.00 95.81 106 ARG A CA 1
ATOM 826 C C . ARG A 1 106 ? -33.427 21.857 43.994 1.00 95.81 106 ARG A C 1
ATOM 828 O O . ARG A 1 106 ? -32.444 22.536 44.268 1.00 95.81 106 ARG A O 1
ATOM 835 N N . HIS A 1 107 ? -33.421 20.533 43.958 1.00 97.81 107 HIS A N 1
ATOM 836 C CA . HIS A 1 107 ? -32.260 19.721 44.271 1.00 97.81 107 HIS A CA 1
ATOM 837 C C . HIS A 1 107 ? -32.019 18.754 43.116 1.00 97.81 107 HIS A C 1
ATOM 839 O O . HIS A 1 107 ? -32.911 17.995 42.742 1.00 97.81 107 HIS A O 1
ATOM 845 N N . CYS A 1 108 ? -30.831 18.813 42.525 1.00 97.75 108 CYS A N 1
ATOM 846 C CA . CYS A 1 108 ? -30.421 17.924 41.450 1.00 97.75 108 CYS A CA 1
ATOM 847 C C . CYS A 1 108 ? -29.021 17.391 41.749 1.00 97.75 108 CYS A C 1
ATOM 849 O O . CYS A 1 108 ? -28.081 18.171 41.866 1.00 97.75 108 CYS A O 1
ATOM 851 N N . LYS A 1 109 ? -28.876 16.074 41.846 1.00 98.19 109 LYS A N 1
ATOM 852 C CA . LYS A 1 109 ? -27.588 15.397 41.908 1.00 98.19 109 LYS A CA 1
ATOM 853 C C . LYS A 1 109 ? -27.251 14.807 40.539 1.00 98.19 109 LYS A C 1
ATOM 855 O O . LYS A 1 109 ? -28.120 14.188 39.923 1.00 98.19 109 LYS A O 1
ATOM 860 N N . PHE A 1 110 ? -26.021 14.982 40.059 1.00 97.81 110 PHE A N 1
ATOM 861 C CA . PHE A 1 110 ? -25.564 14.393 38.794 1.00 97.81 110 PHE A CA 1
ATOM 862 C C . PHE A 1 110 ? -24.247 13.630 38.969 1.00 97.81 110 PHE A C 1
ATOM 864 O O . PHE A 1 110 ? -23.344 14.089 39.665 1.00 97.81 110 PHE A O 1
ATOM 871 N N . ALA A 1 111 ? -24.152 12.435 38.378 1.00 96.25 111 ALA A N 1
ATOM 872 C CA . ALA A 1 111 ? -22.986 11.574 38.577 1.00 96.25 111 ALA A CA 1
ATOM 873 C C . ALA A 1 111 ? -21.791 11.998 37.712 1.00 96.25 111 ALA A C 1
ATOM 875 O O . ALA A 1 111 ? -20.725 12.254 38.267 1.00 96.25 111 ALA A O 1
ATOM 876 N N . ALA A 1 112 ? -21.962 12.104 36.390 1.00 95.38 112 ALA A N 1
ATOM 877 C CA . ALA A 1 112 ? -20.895 12.456 35.448 1.00 95.38 112 ALA A CA 1
ATOM 878 C C . ALA A 1 112 ? -21.071 13.840 34.817 1.00 95.38 112 ALA A C 1
ATOM 880 O O . ALA A 1 112 ? -22.195 14.225 34.499 1.00 95.38 112 ALA A O 1
ATOM 881 N N . ARG A 1 113 ? -19.968 14.554 34.565 1.00 93.56 113 ARG A N 1
ATOM 882 C CA . ARG A 1 113 ? -19.969 15.775 33.737 1.00 93.56 113 ARG A CA 1
ATOM 883 C C . ARG A 1 113 ? -20.342 15.479 32.284 1.00 93.56 113 ARG A C 1
ATOM 885 O O . ARG A 1 113 ? -20.039 14.405 31.765 1.00 93.56 113 ARG A O 1
ATOM 892 N N . ASP A 1 114 ? -20.946 16.465 31.623 1.00 89.81 114 ASP A N 1
ATOM 893 C CA . ASP A 1 114 ? -21.198 16.439 30.179 1.00 89.81 114 ASP A CA 1
ATOM 894 C C . ASP A 1 114 ? -20.604 17.685 29.519 1.00 89.81 114 ASP A C 1
ATOM 896 O O . ASP A 1 114 ? -21.227 18.740 29.424 1.00 89.81 114 ASP A O 1
ATOM 900 N N . ARG A 1 115 ? -19.381 17.566 29.003 1.00 82.62 115 ARG A N 1
ATOM 901 C CA . ARG A 1 115 ? -18.712 18.676 28.312 1.00 82.62 115 ARG A CA 1
ATOM 902 C C . ARG A 1 115 ? -19.316 19.024 26.958 1.00 82.62 115 ARG A C 1
ATOM 904 O O . ARG A 1 115 ? -18.986 20.070 26.401 1.00 82.62 115 ARG A O 1
ATOM 911 N N . TYR A 1 116 ? -20.130 18.134 26.402 1.00 80.62 116 TYR A N 1
ATOM 912 C CA . TYR A 1 116 ? -20.731 18.322 25.094 1.00 80.62 116 TYR A CA 1
ATOM 913 C C . TYR A 1 116 ? -22.022 19.136 25.196 1.00 80.62 116 TYR A C 1
ATOM 915 O O . TYR A 1 116 ? -22.194 20.093 24.441 1.00 80.62 116 TYR A O 1
ATOM 923 N N . ALA A 1 117 ? -22.911 18.790 26.131 1.00 86.62 117 ALA A N 1
ATOM 924 C CA . ALA A 1 117 ? -24.226 19.422 26.240 1.00 86.62 117 ALA A CA 1
ATOM 925 C C . ALA A 1 117 ? -24.617 19.889 27.653 1.00 86.62 117 ALA A C 1
ATOM 927 O O . ALA A 1 117 ? -25.697 20.475 27.799 1.00 86.62 117 ALA A O 1
ATOM 928 N N . GLY A 1 118 ? -23.772 19.663 28.663 1.00 91.38 118 GLY A N 1
ATOM 929 C CA . GLY A 1 118 ? -24.022 19.984 30.067 1.00 91.38 118 GLY A CA 1
ATOM 930 C C . GLY A 1 118 ? -24.361 21.454 30.295 1.00 91.38 118 GLY A C 1
ATOM 931 O O . GLY A 1 118 ? -23.783 22.364 29.692 1.00 91.38 118 GLY A O 1
ATOM 932 N N . ALA A 1 119 ? -25.361 21.687 31.144 1.00 94.38 119 ALA A N 1
ATOM 933 C CA . ALA A 1 119 ? -25.966 22.999 31.311 1.00 94.38 119 ALA A CA 1
ATOM 934 C C . ALA A 1 119 ? -26.016 23.493 32.764 1.00 94.38 119 ALA A C 1
ATOM 936 O O . ALA A 1 119 ? -26.626 24.532 33.029 1.00 94.38 119 ALA A O 1
ATOM 937 N N . VAL A 1 120 ? -25.356 22.824 33.716 1.00 91.75 120 VAL A N 1
ATOM 938 C CA . VAL A 1 120 ? -25.389 23.249 35.128 1.00 91.75 120 VAL A CA 1
ATOM 939 C C . VAL A 1 120 ? -24.772 24.639 35.310 1.00 91.75 120 VAL A C 1
ATOM 941 O O . VAL A 1 120 ? -25.267 25.439 36.108 1.00 91.75 120 VAL A O 1
ATOM 944 N N . ALA A 1 121 ? -23.768 24.994 34.502 1.00 90.94 121 ALA A N 1
ATOM 945 C CA . ALA A 1 121 ? -23.161 26.327 34.506 1.00 90.94 121 ALA A CA 1
ATOM 946 C C . ALA A 1 121 ? -24.176 27.467 34.254 1.00 90.94 121 ALA A C 1
ATOM 948 O O . ALA A 1 121 ? -23.985 28.588 34.734 1.00 90.94 121 ALA A O 1
ATOM 949 N N . TYR A 1 122 ? -25.296 27.202 33.566 1.00 90.75 122 TYR A N 1
ATOM 950 C CA . TYR A 1 122 ? -26.334 28.203 33.291 1.00 90.75 122 TYR A CA 1
ATOM 951 C C . TYR A 1 122 ? -27.178 28.589 34.514 1.00 90.75 122 TYR A C 1
ATOM 953 O O . TYR A 1 122 ? -27.925 29.569 34.441 1.00 90.75 122 TYR A O 1
ATOM 961 N N . ASN A 1 123 ? -27.029 27.900 35.652 1.00 91.06 123 ASN A N 1
ATOM 962 C CA . ASN A 1 123 ? -27.740 28.218 36.896 1.00 91.06 123 ASN A CA 1
ATOM 963 C C . ASN A 1 123 ? -27.534 29.680 37.346 1.00 91.06 123 ASN A C 1
ATOM 965 O O . ASN A 1 123 ? -28.434 30.305 37.903 1.00 91.06 123 ASN A O 1
ATOM 969 N N . GLU A 1 124 ? -26.382 30.267 37.009 1.00 87.62 124 GLU A N 1
ATOM 970 C CA . GLU A 1 124 ? -26.015 31.639 37.376 1.00 87.62 124 GLU A CA 1
ATOM 971 C C . GLU A 1 124 ? -26.201 32.682 36.255 1.00 87.62 124 GLU A C 1
ATOM 973 O O . GLU A 1 124 ? -25.830 33.845 36.424 1.00 87.62 124 GLU A O 1
ATOM 978 N N . HIS A 1 125 ? -26.780 32.320 35.108 1.00 85.25 125 HIS A N 1
ATOM 979 C CA . HIS A 1 125 ? -26.735 33.175 33.913 1.00 85.25 125 HIS A CA 1
ATOM 980 C C . HIS A 1 125 ? -27.951 34.102 33.717 1.00 85.25 125 HIS A C 1
ATOM 982 O O . HIS A 1 125 ? -27.886 35.021 32.905 1.00 85.25 125 HIS A O 1
ATOM 988 N N . SER A 1 126 ? -29.056 33.929 34.458 1.00 89.69 126 SER A N 1
ATOM 989 C CA . SER A 1 126 ? -30.205 34.854 34.393 1.00 89.69 126 SER A CA 1
ATOM 990 C C . SER A 1 126 ? -30.878 35.070 35.746 1.00 89.69 126 SER A C 1
ATOM 992 O O . SER A 1 126 ? -30.964 34.152 36.560 1.00 89.69 126 SER A O 1
ATOM 994 N N . SER A 1 127 ? -31.438 36.263 35.967 1.00 91.62 127 SER A N 1
ATOM 995 C CA . SER A 1 127 ? -32.174 36.586 37.199 1.00 91.62 127 SER A CA 1
ATOM 996 C C . SER A 1 127 ? -33.364 35.650 37.437 1.00 91.62 127 SER A C 1
ATOM 998 O O . SER A 1 127 ? -33.649 35.296 38.579 1.00 91.62 127 SER A O 1
ATOM 1000 N N . TYR A 1 128 ? -34.035 35.203 36.367 1.00 93.25 128 TYR A N 1
ATOM 1001 C CA . TYR A 1 128 ? -35.136 34.244 36.472 1.00 93.25 128 TYR A CA 1
ATOM 1002 C C . TYR A 1 128 ? -34.655 32.885 36.989 1.00 93.25 128 TYR A C 1
ATOM 1004 O O . TYR A 1 128 ? -35.239 32.359 37.933 1.00 93.25 128 TYR A O 1
ATOM 1012 N N . VAL A 1 129 ? -33.582 32.332 36.420 1.00 92.75 129 VAL A N 1
ATOM 1013 C CA . VAL A 1 129 ? -33.027 31.042 36.859 1.00 92.75 129 VAL A CA 1
ATOM 1014 C C . VAL A 1 129 ? -32.478 31.149 38.283 1.00 92.75 129 VAL A C 1
ATOM 1016 O O . VAL A 1 129 ? -32.837 30.326 39.119 1.00 92.75 129 VAL A O 1
ATOM 1019 N N . LYS A 1 130 ? -31.748 32.221 38.617 1.00 92.75 130 LYS A N 1
ATOM 1020 C CA . LYS A 1 130 ? -31.274 32.468 39.992 1.00 92.75 130 LYS A CA 1
ATOM 1021 C C . LYS A 1 130 ? -32.412 32.505 41.006 1.00 92.75 130 LYS A C 1
ATOM 1023 O O . LYS A 1 130 ? -32.304 31.903 42.068 1.00 92.75 130 LYS A O 1
ATOM 1028 N N . SER A 1 131 ? -33.541 33.135 40.659 1.00 92.94 131 SER A N 1
ATOM 1029 C CA . SER A 1 131 ? -34.719 33.197 41.540 1.00 92.94 131 SER A CA 1
ATOM 1030 C C . SER A 1 131 ? -35.291 31.820 41.898 1.00 92.94 131 SER A C 1
ATOM 1032 O O . SER A 1 131 ? -36.033 31.685 42.872 1.00 92.94 131 SER A O 1
ATOM 1034 N N . LYS A 1 132 ? -34.955 30.783 41.120 1.00 93.38 132 LYS A N 1
ATOM 1035 C CA . LYS A 1 132 ? -35.366 29.412 41.396 1.00 93.38 132 LYS A CA 1
ATOM 1036 C C . LYS A 1 132 ? -34.549 28.762 42.507 1.00 93.38 132 LYS A C 1
ATOM 1038 O O . LYS A 1 132 ? -35.073 27.821 43.075 1.00 93.38 132 LYS A O 1
ATOM 1043 N N . ASN A 1 133 ? -33.357 29.247 42.867 1.00 94.00 133 ASN A N 1
ATOM 1044 C CA . ASN A 1 133 ? -32.511 28.676 43.930 1.00 94.00 133 ASN A CA 1
ATOM 1045 C C . ASN A 1 133 ? -32.261 27.159 43.775 1.00 94.00 133 ASN A C 1
ATOM 1047 O O . ASN A 1 133 ? -32.427 26.396 44.727 1.00 94.00 133 ASN A O 1
ATOM 1051 N N . ILE A 1 134 ? -31.915 26.710 42.564 1.00 96.00 134 ILE A N 1
ATOM 1052 C CA . ILE A 1 134 ? -31.645 25.293 42.287 1.00 96.00 134 ILE A CA 1
ATOM 1053 C C . ILE A 1 134 ? -30.234 24.954 42.770 1.00 96.00 134 ILE A C 1
ATOM 1055 O O . ILE A 1 134 ? -29.276 25.654 42.441 1.00 96.00 134 ILE A O 1
ATOM 1059 N N . LYS A 1 135 ? -30.109 23.878 43.545 1.00 96.44 135 LYS A N 1
ATOM 1060 C CA . LYS A 1 135 ? -28.839 23.328 44.017 1.00 96.44 135 LYS A CA 1
ATOM 1061 C C . LYS A 1 135 ? -28.464 22.121 43.170 1.00 96.44 135 LYS A C 1
ATOM 1063 O O . LYS A 1 135 ? -29.224 21.153 43.120 1.00 96.44 135 LYS A O 1
ATOM 1068 N N . PHE A 1 136 ? -27.294 22.197 42.547 1.00 96.12 136 PHE A N 1
ATOM 1069 C CA . PHE A 1 136 ? -26.670 21.083 41.847 1.00 96.12 136 PHE A CA 1
ATOM 1070 C C . PHE A 1 136 ? -25.551 20.496 42.709 1.00 96.12 136 PHE A C 1
ATOM 1072 O O . PHE A 1 136 ? -24.757 21.252 43.267 1.00 96.12 136 PHE A O 1
ATOM 1079 N N . ASP A 1 137 ? -25.517 19.174 42.826 1.00 95.50 137 ASP A N 1
ATOM 1080 C CA . ASP A 1 137 ? -24.518 18.411 43.580 1.00 95.50 137 ASP A CA 1
ATOM 1081 C C . ASP A 1 137 ? -23.908 17.348 42.654 1.00 95.50 137 ASP A C 1
ATOM 1083 O O . ASP A 1 137 ? -24.623 16.522 42.088 1.00 95.50 137 ASP A O 1
ATOM 1087 N N . GLY A 1 138 ? -22.607 17.445 42.406 1.00 91.75 138 GLY A N 1
ATOM 1088 C CA . GLY A 1 138 ? -21.899 16.647 41.409 1.00 91.75 138 GLY A CA 1
ATOM 1089 C C . GLY A 1 138 ? -20.739 17.415 40.761 1.00 91.75 138 GLY A C 1
ATOM 1090 O O . GLY A 1 138 ? -20.622 18.633 40.945 1.00 91.75 138 GLY A O 1
ATOM 1091 N N . PRO A 1 139 ? -19.877 16.738 39.985 1.00 92.06 139 PRO A N 1
ATOM 1092 C CA . PRO A 1 139 ? -19.874 15.293 39.731 1.00 92.06 139 PRO A CA 1
ATOM 1093 C C . PRO A 1 139 ? -19.432 14.474 40.957 1.00 92.06 139 PRO A C 1
ATOM 1095 O O . PRO A 1 139 ? -18.796 14.999 41.871 1.00 92.06 139 PRO A O 1
ATOM 1098 N N . HIS A 1 140 ? -19.724 13.172 40.955 1.00 91.88 140 HIS A N 1
ATOM 1099 C CA . HIS A 1 140 ? -19.260 12.228 41.979 1.00 91.88 140 HIS A CA 1
ATOM 1100 C C . HIS A 1 140 ? -18.229 11.268 41.377 1.00 91.88 140 HIS A C 1
ATOM 1102 O O . HIS A 1 140 ? -18.591 10.465 40.527 1.00 91.88 140 HIS A O 1
ATOM 1108 N N . GLU A 1 141 ? -16.970 11.302 41.831 1.00 84.31 141 GLU A N 1
ATOM 1109 C CA . GLU A 1 141 ? -15.834 10.638 41.154 1.00 84.31 141 GLU A CA 1
ATOM 1110 C C . GLU A 1 141 ? -16.067 9.148 40.815 1.00 84.31 141 GLU A C 1
ATOM 1112 O O . GLU A 1 141 ? -15.871 8.745 39.668 1.00 84.31 141 GLU A O 1
ATOM 1117 N N . GLU A 1 142 ? -16.502 8.325 41.780 1.00 86.12 142 GLU A N 1
ATOM 1118 C CA . GLU A 1 142 ? -16.729 6.885 41.545 1.00 86.12 142 GLU A CA 1
ATOM 1119 C C . GLU A 1 142 ? -17.887 6.635 40.563 1.00 86.12 142 GLU A C 1
ATOM 1121 O O . GLU A 1 142 ? -17.791 5.775 39.688 1.00 86.12 142 GLU A O 1
ATOM 1126 N N . LEU A 1 143 ? -18.967 7.413 40.671 1.00 92.56 143 LEU A N 1
ATOM 1127 C CA . LEU A 1 143 ? -20.148 7.283 39.813 1.00 92.56 143 LEU A CA 1
ATOM 1128 C C . LEU A 1 143 ? -19.896 7.833 38.407 1.00 92.56 143 LEU A C 1
ATOM 1130 O O . LEU A 1 143 ? -20.390 7.281 37.424 1.00 92.56 143 LEU A O 1
ATOM 1134 N N . GLU A 1 144 ? -19.093 8.891 38.309 1.00 92.75 144 GLU A N 1
ATOM 1135 C CA . GLU A 1 144 ? -18.642 9.477 37.054 1.00 92.75 144 GLU A CA 1
ATOM 1136 C C . GLU A 1 144 ? -17.867 8.441 36.237 1.00 92.75 144 GLU A C 1
ATOM 1138 O O . GLU A 1 144 ? -18.148 8.261 35.055 1.00 92.75 144 GLU A O 1
ATOM 1143 N N . ALA A 1 145 ? -16.957 7.689 36.865 1.00 89.44 145 ALA A N 1
ATOM 1144 C CA . ALA A 1 145 ? -16.214 6.634 36.180 1.00 89.44 145 ALA A CA 1
ATOM 1145 C C . ALA A 1 145 ? -17.135 5.543 35.603 1.00 89.44 145 ALA A C 1
ATOM 1147 O O . ALA A 1 145 ? -16.959 5.149 34.449 1.00 89.44 145 ALA A O 1
ATOM 1148 N N . VAL A 1 146 ? -18.137 5.096 36.369 1.00 90.50 146 VAL A N 1
ATOM 1149 C CA . VAL A 1 146 ? -19.100 4.070 35.929 1.00 90.50 146 VAL A CA 1
ATOM 1150 C C . VAL A 1 146 ? -19.951 4.569 34.761 1.00 90.50 146 VAL A C 1
ATOM 1152 O O . VAL A 1 146 ? -20.074 3.881 33.746 1.00 90.50 146 VAL A O 1
ATOM 1155 N N . GLN A 1 147 ? -20.508 5.778 34.866 1.00 93.75 147 GLN A N 1
ATOM 1156 C CA . GLN A 1 147 ? -21.343 6.337 33.805 1.00 93.75 147 GLN A CA 1
ATOM 1157 C C . GLN A 1 147 ? -20.555 6.576 32.512 1.00 93.75 147 GLN A C 1
ATOM 1159 O O . GLN A 1 147 ? -21.050 6.280 31.418 1.00 93.75 147 GLN A O 1
ATOM 1164 N N . ILE A 1 148 ? -19.337 7.114 32.623 1.00 91.19 148 ILE A N 1
ATOM 1165 C CA . ILE A 1 148 ? -18.487 7.380 31.461 1.00 91.19 148 ILE A CA 1
ATOM 1166 C C . ILE A 1 148 ? -18.083 6.063 30.793 1.00 91.19 148 ILE A C 1
ATOM 1168 O O . ILE A 1 148 ? -18.185 5.968 29.573 1.00 91.19 148 ILE A O 1
ATOM 1172 N N . ALA A 1 149 ? -17.740 5.021 31.556 1.00 88.50 149 ALA A N 1
ATOM 1173 C CA . ALA A 1 149 ? -17.420 3.708 30.993 1.00 88.50 149 ALA A CA 1
ATOM 1174 C C . ALA A 1 149 ? -18.592 3.118 30.184 1.00 88.50 149 ALA A C 1
ATOM 1176 O O . ALA A 1 149 ? -18.406 2.663 29.053 1.00 88.50 149 ALA A O 1
ATOM 1177 N N . MET A 1 150 ? -19.814 3.185 30.723 1.00 90.12 150 MET A N 1
ATOM 1178 C CA . MET A 1 150 ? -21.016 2.709 30.030 1.00 90.12 150 MET A CA 1
ATOM 1179 C C . MET A 1 150 ? -21.319 3.523 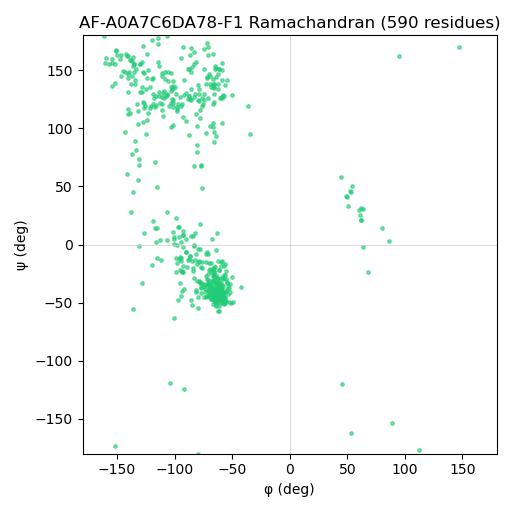28.759 1.00 90.12 150 MET A C 1
ATOM 1181 O O . MET A 1 150 ? -21.646 2.950 27.718 1.00 90.12 150 MET A O 1
ATOM 1185 N N . SER A 1 151 ? -21.149 4.848 28.814 1.00 89.62 151 SER A N 1
ATOM 1186 C CA . SER A 1 151 ? -21.334 5.739 27.658 1.00 89.62 151 SER A CA 1
ATOM 1187 C C . SER A 1 151 ? -20.298 5.483 26.559 1.00 89.62 151 SER A C 1
ATOM 1189 O O . SER A 1 151 ? -20.663 5.348 25.395 1.00 89.62 151 SER A O 1
ATOM 1191 N N . VAL A 1 152 ? -19.018 5.331 26.918 1.00 85.94 152 VAL A N 1
ATOM 1192 C CA . VAL A 1 152 ? -17.936 4.998 25.975 1.00 85.94 152 VAL A CA 1
ATOM 1193 C C . VAL A 1 152 ? -18.216 3.670 25.274 1.00 85.94 152 VAL A C 1
ATOM 1195 O O . VAL A 1 152 ? -18.073 3.577 24.056 1.00 85.94 152 VAL A O 1
ATOM 1198 N N . TYR A 1 153 ? -18.643 2.646 26.016 1.00 85.31 153 TYR A N 1
ATOM 1199 C CA . TYR A 1 153 ? -18.959 1.343 25.433 1.00 85.31 153 TYR A CA 1
ATOM 1200 C C . TYR A 1 153 ? -20.121 1.425 24.430 1.00 85.31 153 TYR A C 1
ATOM 1202 O O . TYR A 1 153 ? -20.055 0.840 23.347 1.00 85.31 153 TYR A O 1
ATOM 1210 N N . TYR A 1 154 ? -21.173 2.181 24.762 1.00 87.00 154 TYR A N 1
ATOM 1211 C CA . TYR A 1 154 ? -22.289 2.429 23.849 1.00 87.00 154 TYR A CA 1
ATOM 1212 C C . TYR A 1 154 ? -21.834 3.124 22.552 1.00 87.00 154 TYR A C 1
ATOM 1214 O O . TYR A 1 154 ? -22.152 2.653 21.455 1.00 87.00 154 TYR A O 1
ATOM 1222 N N . GLU A 1 155 ? -21.048 4.198 22.668 1.00 84.56 155 GLU A N 1
ATOM 1223 C CA . GLU A 1 155 ? -20.543 4.972 21.525 1.00 84.56 155 GLU A CA 1
ATOM 1224 C C . GLU A 1 155 ? -19.648 4.136 20.599 1.00 84.56 155 GLU A C 1
ATOM 1226 O O . GLU A 1 155 ? -19.764 4.226 19.373 1.00 84.56 155 GLU A O 1
ATOM 1231 N N . LEU A 1 156 ? -18.781 3.290 21.167 1.00 78.38 156 LEU A N 1
ATOM 1232 C CA . LEU A 1 156 ? -17.903 2.399 20.402 1.00 78.38 156 LEU A CA 1
ATOM 1233 C C . LEU A 1 156 ? -18.697 1.357 19.604 1.00 78.38 156 LEU A C 1
ATOM 1235 O O . LEU A 1 156 ? -18.412 1.130 18.429 1.00 78.38 156 LEU A O 1
ATOM 1239 N N . ASN A 1 157 ? -19.722 0.751 20.206 1.00 78.00 157 ASN A N 1
ATOM 1240 C CA . ASN A 1 157 ? -20.499 -0.306 19.553 1.00 78.00 157 ASN A CA 1
ATOM 1241 C C . ASN A 1 157 ? -21.406 0.193 18.426 1.00 78.00 157 ASN A C 1
ATOM 1243 O O . ASN A 1 157 ? -21.689 -0.551 17.487 1.00 78.00 157 ASN A O 1
ATOM 1247 N N . LYS A 1 158 ? -21.885 1.438 18.500 1.00 73.69 158 LYS A N 1
ATOM 1248 C CA . LYS A 1 158 ? -22.759 2.015 17.468 1.00 73.69 158 LYS A CA 1
ATOM 1249 C C . LYS A 1 158 ? -21.997 2.552 16.255 1.00 73.69 158 LYS A C 1
ATOM 1251 O O . LYS A 1 158 ? -22.640 2.894 15.265 1.00 73.69 158 LYS A O 1
ATOM 1256 N N . ASN A 1 159 ? -20.661 2.602 16.316 1.00 61.94 159 ASN A N 1
ATOM 1257 C CA . ASN A 1 159 ? -19.786 3.077 15.241 1.00 61.94 159 ASN A CA 1
ATOM 1258 C C . ASN A 1 159 ? -20.232 4.445 14.680 1.00 61.94 159 ASN A C 1
ATOM 1260 O O . ASN A 1 159 ? -20.281 4.666 13.467 1.00 61.94 159 ASN A O 1
ATOM 1264 N N . LEU A 1 160 ? -20.643 5.348 15.577 1.00 61.53 160 LEU A N 1
ATOM 1265 C CA . LEU A 1 160 ? -21.133 6.673 15.206 1.00 61.53 160 LEU A CA 1
ATOM 1266 C C . LEU A 1 160 ? -19.988 7.504 14.612 1.00 61.53 160 LEU A C 1
ATOM 1268 O O . LEU A 1 160 ? -18.861 7.467 15.102 1.00 61.53 160 LEU A O 1
ATOM 1272 N N . ALA A 1 161 ? -20.286 8.309 13.587 1.00 57.12 161 ALA A N 1
ATOM 1273 C CA . ALA A 1 161 ? -19.292 9.096 12.844 1.00 57.12 161 ALA A CA 1
ATOM 1274 C C . ALA A 1 161 ? -18.446 10.054 13.717 1.00 57.12 161 ALA A C 1
ATOM 1276 O O . ALA A 1 161 ? -17.380 10.487 13.289 1.00 57.12 161 ALA A O 1
ATOM 1277 N N . ASN A 1 162 ? -18.896 10.349 14.945 1.00 64.69 162 ASN A N 1
ATOM 1278 C CA . ASN A 1 162 ? -18.254 11.262 15.897 1.00 64.69 162 ASN A CA 1
ATOM 1279 C C . ASN A 1 162 ? -17.743 10.567 17.179 1.00 64.69 162 ASN A C 1
ATOM 1281 O O . ASN A 1 162 ? -17.426 11.249 18.154 1.00 64.69 162 ASN A O 1
ATOM 1285 N N . CYS A 1 163 ? -17.658 9.233 17.191 1.00 71.25 163 CYS A N 1
ATOM 1286 C CA . CYS A 1 163 ? -17.289 8.432 18.364 1.00 71.25 163 CYS A CA 1
ATOM 1287 C C . CYS A 1 163 ? -15.959 8.886 19.007 1.00 71.25 163 CYS A C 1
ATOM 1289 O O . CYS A 1 163 ? -15.910 9.183 20.200 1.00 71.25 163 CYS A O 1
ATOM 1291 N N . GLU A 1 164 ? -14.894 9.060 18.212 1.00 70.69 164 GLU A N 1
ATOM 1292 C CA . GLU A 1 164 ? -13.585 9.525 18.711 1.00 70.69 164 GLU A CA 1
ATOM 1293 C C . GLU A 1 164 ? -13.659 10.911 19.373 1.00 70.69 164 GLU A C 1
ATOM 1295 O O . GLU A 1 164 ? -13.000 11.165 20.383 1.00 70.69 164 GLU A O 1
ATOM 1300 N N . TYR A 1 165 ? -14.472 11.814 18.817 1.00 74.56 165 TYR A N 1
ATOM 1301 C CA . TYR A 1 165 ? -14.635 13.169 19.338 1.00 74.56 165 TYR A CA 1
ATOM 1302 C C . TYR A 1 165 ? -15.324 13.151 20.705 1.00 74.56 165 TYR A C 1
ATOM 1304 O O . TYR A 1 165 ? -14.815 13.763 21.646 1.00 74.56 165 TYR A O 1
ATOM 1312 N N . LEU A 1 166 ? -16.421 12.402 20.847 1.00 73.12 166 LEU A N 1
ATOM 1313 C CA . LEU A 1 166 ? -17.156 12.273 22.109 1.00 73.12 166 LEU A CA 1
ATOM 1314 C C . LEU A 1 166 ? -16.293 11.629 23.201 1.00 73.12 166 LEU A C 1
ATOM 1316 O O . LEU A 1 166 ? -16.164 12.183 24.293 1.00 73.12 166 LEU A O 1
ATOM 1320 N N . ILE A 1 167 ? -15.609 10.528 22.876 1.00 78.44 167 ILE A N 1
ATOM 1321 C CA . ILE A 1 167 ? -14.710 9.835 23.810 1.00 78.44 167 ILE A CA 1
ATOM 1322 C C . ILE A 1 167 ? -13.560 10.752 24.249 1.00 78.44 167 ILE A C 1
ATOM 1324 O O . ILE A 1 167 ? -13.200 10.768 25.425 1.00 78.44 167 ILE A O 1
ATOM 1328 N N . SER A 1 168 ? -13.005 11.565 23.342 1.00 77.12 168 SER A N 1
ATOM 1329 C CA . SER A 1 168 ? -11.940 12.513 23.696 1.00 77.12 168 SER A CA 1
ATOM 1330 C C . SER A 1 168 ? -12.396 13.585 24.696 1.00 77.12 168 SER A C 1
ATOM 1332 O O . SER A 1 168 ? -11.615 13.968 25.564 1.00 77.12 168 SER A O 1
ATOM 1334 N N . HIS A 1 169 ? -13.657 14.029 24.629 1.00 78.25 169 HIS A N 1
ATOM 1335 C CA . HIS A 1 169 ? -14.216 14.987 25.589 1.00 78.25 169 HIS A CA 1
ATOM 1336 C C . HIS A 1 169 ? -14.431 14.332 26.954 1.00 78.25 169 HIS A C 1
ATOM 1338 O O . HIS A 1 169 ? -14.011 14.889 27.965 1.00 78.25 169 HIS A O 1
ATOM 1344 N N . MET A 1 170 ? -14.984 13.117 26.973 1.00 80.69 170 MET A N 1
ATOM 1345 C CA . MET A 1 170 ? -15.147 12.325 28.197 1.00 80.69 170 MET A CA 1
ATOM 1346 C C . MET A 1 170 ? -13.801 12.040 28.883 1.00 80.69 170 MET A C 1
ATOM 1348 O O . MET A 1 170 ? -13.709 12.061 30.110 1.00 80.69 170 MET A O 1
ATOM 1352 N N . ALA A 1 171 ? -12.734 11.834 28.101 1.00 79.69 171 ALA A N 1
ATOM 1353 C CA . ALA A 1 171 ? -11.394 11.560 28.618 1.00 79.69 171 ALA A CA 1
ATOM 1354 C C . ALA A 1 171 ? -10.783 12.750 29.366 1.00 79.69 171 ALA A C 1
ATOM 1356 O O . ALA A 1 171 ? -9.950 12.545 30.245 1.00 79.69 171 ALA A O 1
ATOM 1357 N N . LEU A 1 172 ? -11.177 13.984 29.031 1.00 78.50 172 LEU A N 1
ATOM 1358 C CA . LEU A 1 172 ? -10.711 15.176 29.740 1.00 78.50 172 LEU A CA 1
ATOM 1359 C C . LEU A 1 172 ? -11.310 15.280 31.146 1.00 78.50 172 LEU A C 1
ATOM 1361 O O . LEU A 1 172 ? -10.665 15.830 32.038 1.00 78.50 172 LEU A O 1
ATOM 1365 N N . ASP A 1 173 ? -12.527 14.772 31.334 1.00 74.38 173 ASP A N 1
ATOM 1366 C CA . ASP A 1 173 ? -13.265 14.911 32.588 1.00 74.38 173 ASP A CA 1
ATOM 1367 C C . ASP A 1 173 ? -13.047 13.701 33.499 1.00 74.38 173 ASP A C 1
ATOM 1369 O O . ASP A 1 173 ? -12.739 13.872 34.681 1.00 74.38 173 ASP A O 1
ATOM 1373 N N . CYS A 1 174 ? -13.114 12.488 32.940 1.00 80.00 174 CYS A N 1
ATOM 1374 C CA . CYS A 1 174 ? -12.855 11.248 33.661 1.00 80.00 174 CYS A CA 1
ATOM 1375 C C . CYS A 1 174 ? -11.927 10.314 32.868 1.00 80.00 174 CYS A C 1
ATOM 1377 O O . CYS A 1 174 ? -12.381 9.335 32.265 1.00 80.00 174 CYS A O 1
ATOM 1379 N N . PRO A 1 175 ? -10.600 10.551 32.918 1.00 78.50 175 PRO A N 1
ATOM 1380 C CA . PRO A 1 175 ? -9.624 9.663 32.301 1.00 78.50 175 PRO A CA 1
ATOM 1381 C C . PRO A 1 175 ? -9.780 8.214 32.759 1.00 78.50 175 PRO A C 1
ATOM 1383 O O . PRO A 1 175 ? -9.602 7.322 31.948 1.00 78.50 175 PRO A O 1
ATOM 1386 N N . LYS A 1 176 ? -10.153 7.966 34.026 1.00 78.12 176 LYS A N 1
ATOM 1387 C CA . LYS A 1 176 ? -10.382 6.615 34.570 1.00 78.12 176 LYS A CA 1
ATOM 1388 C C . LYS A 1 176 ? -11.559 5.902 33.888 1.00 78.12 176 LYS A C 1
ATOM 1390 O O . LYS A 1 176 ? -11.422 4.735 33.540 1.00 78.12 176 LYS A O 1
ATOM 1395 N N . GLY A 1 177 ? -12.669 6.604 33.643 1.00 68.88 177 GLY A N 1
ATOM 1396 C CA . GLY A 1 177 ? -13.847 6.062 32.953 1.00 68.88 177 GLY A CA 1
ATOM 1397 C C . GLY A 1 177 ? -13.624 5.807 31.458 1.00 68.88 177 GLY A C 1
ATOM 1398 O O . GLY A 1 177 ? -14.312 4.979 30.871 1.00 68.88 177 GLY A O 1
ATOM 1399 N N . VAL A 1 178 ? -12.640 6.481 30.847 1.00 75.12 178 VAL A N 1
ATOM 1400 C CA . VAL A 1 178 ? -12.205 6.230 29.458 1.00 75.12 178 VAL A CA 1
ATOM 1401 C C . VAL A 1 178 ? -11.003 5.280 29.380 1.00 75.12 178 VAL A C 1
ATOM 1403 O O . VAL A 1 178 ? -10.766 4.663 28.339 1.00 75.12 178 VAL A O 1
ATOM 1406 N N . SER A 1 179 ? -10.226 5.160 30.461 1.00 63.12 179 SER A N 1
ATOM 1407 C CA . SER A 1 179 ? -8.970 4.419 30.471 1.00 63.12 179 SER A CA 1
ATOM 1408 C C . SER A 1 179 ? -9.211 2.967 30.086 1.00 63.12 179 SER A C 1
ATOM 1410 O O . SER A 1 179 ? -10.027 2.242 30.653 1.00 63.12 179 SER A O 1
ATOM 1412 N N . VAL A 1 180 ? -8.455 2.558 29.076 1.00 52.00 180 VAL A N 1
ATOM 1413 C CA . VAL A 1 180 ? -8.555 1.284 28.362 1.00 52.00 180 VAL A CA 1
ATOM 1414 C C . VAL A 1 180 ? -8.159 0.083 29.241 1.00 52.00 180 VAL A C 1
ATOM 1416 O O . VAL A 1 180 ? -8.150 -1.044 28.766 1.00 52.00 180 VAL A O 1
ATOM 1419 N N . GLU A 1 181 ? -7.879 0.272 30.535 1.00 43.69 181 GLU A N 1
ATOM 1420 C CA . GLU A 1 181 ? -7.662 -0.844 31.469 1.00 43.69 181 GLU A CA 1
ATOM 1421 C C . GLU A 1 181 ? -8.948 -1.652 31.727 1.00 43.69 181 GLU A C 1
ATOM 1423 O O . GLU A 1 181 ? -8.870 -2.794 32.175 1.00 43.69 181 GLU A O 1
ATOM 1428 N N . GLY A 1 182 ? -10.121 -1.106 31.375 1.00 40.78 182 GLY A N 1
ATOM 1429 C CA . GLY A 1 182 ? -11.419 -1.783 31.478 1.00 40.78 182 GLY A CA 1
ATOM 1430 C C . GLY A 1 182 ? -12.147 -2.046 30.156 1.00 40.78 182 GLY A C 1
ATOM 1431 O O . GLY A 1 182 ? -13.246 -2.591 30.189 1.00 40.78 182 GLY A O 1
ATOM 1432 N N . ASN A 1 183 ? -11.570 -1.695 29.001 1.00 36.44 183 ASN A N 1
ATOM 1433 C CA . ASN A 1 183 ? -12.171 -1.986 27.696 1.00 36.44 183 ASN A CA 1
ATOM 1434 C C . ASN A 1 183 ? -11.430 -3.176 27.060 1.00 36.44 183 ASN A C 1
ATOM 1436 O O . ASN A 1 183 ? -10.337 -2.991 26.517 1.00 36.44 183 ASN A O 1
ATOM 1440 N N . PRO A 1 184 ? -11.975 -4.408 27.109 1.00 39.41 184 PRO A N 1
ATOM 1441 C CA . PRO A 1 184 ? -11.364 -5.567 26.481 1.00 39.41 184 PRO A CA 1
ATOM 1442 C C . PRO A 1 184 ? -11.615 -5.512 24.974 1.00 39.41 184 PRO A C 1
ATOM 1444 O O . PRO A 1 184 ? -12.315 -6.356 24.420 1.00 39.41 184 PRO A O 1
ATOM 1447 N N . HIS A 1 185 ? -11.009 -4.552 24.274 1.00 41.25 185 HIS A N 1
ATOM 1448 C CA . HIS A 1 185 ? -10.685 -4.822 22.884 1.00 41.25 185 HIS A CA 1
ATOM 1449 C C . HIS A 1 185 ? -9.398 -5.636 22.885 1.00 41.25 185 HIS A C 1
ATOM 1451 O O . HIS A 1 185 ? -8.282 -5.126 22.813 1.00 41.25 185 HIS A O 1
ATOM 1457 N N . GLU A 1 186 ? -9.565 -6.948 23.023 1.00 53.53 186 GLU A N 1
ATOM 1458 C CA . GLU A 1 186 ? -8.505 -7.889 22.714 1.00 53.53 186 GLU A CA 1
ATOM 1459 C C . GLU A 1 186 ? -8.240 -7.748 21.206 1.00 53.53 186 GLU A C 1
ATOM 1461 O O . GLU A 1 186 ? -8.948 -8.319 20.373 1.00 53.53 186 GLU A O 1
ATOM 1466 N N . TYR A 1 187 ? -7.280 -6.900 20.824 1.00 63.22 187 TYR A N 1
ATOM 1467 C CA . TYR A 1 187 ? -6.823 -6.822 19.442 1.00 63.22 187 TYR A CA 1
ATOM 1468 C C . TYR A 1 187 ? -6.151 -8.151 19.107 1.00 63.22 187 TYR A C 1
ATOM 1470 O O . TYR A 1 187 ? -4.997 -8.403 19.446 1.00 63.22 187 TYR A O 1
ATOM 1478 N N . LYS A 1 188 ? -6.917 -9.036 18.470 1.00 78.38 188 LYS A N 1
ATOM 1479 C CA . LYS A 1 188 ? -6.442 -10.352 18.024 1.00 78.38 188 LYS A CA 1
ATOM 1480 C C . LYS A 1 188 ? -5.635 -10.269 16.729 1.00 78.38 188 LYS A C 1
ATOM 1482 O O . LYS A 1 188 ? -4.957 -11.229 16.380 1.00 78.38 188 LYS A O 1
ATOM 1487 N N . ILE A 1 189 ? -5.701 -9.133 16.031 1.00 86.12 189 ILE A N 1
ATOM 1488 C CA . ILE A 1 189 ? -4.973 -8.872 14.789 1.00 86.12 189 ILE A CA 1
ATOM 1489 C C . ILE A 1 189 ? -3.880 -7.846 15.071 1.00 86.12 189 ILE A C 1
ATOM 1491 O O . ILE A 1 189 ? -4.152 -6.760 15.578 1.00 86.12 189 ILE A O 1
ATOM 1495 N N . ILE A 1 190 ? -2.645 -8.199 14.720 1.00 87.56 190 ILE A N 1
ATOM 1496 C CA . ILE A 1 190 ? -1.464 -7.347 14.860 1.00 87.56 190 ILE A CA 1
ATOM 1497 C C . ILE A 1 190 ? -0.787 -7.275 13.494 1.00 87.56 190 ILE A C 1
ATOM 1499 O O . ILE A 1 190 ? -0.382 -8.301 12.953 1.00 87.56 190 ILE A O 1
ATOM 1503 N N . VAL A 1 191 ? -0.634 -6.064 12.957 1.00 88.88 191 VAL A N 1
ATOM 1504 C CA . VAL A 1 191 ? 0.149 -5.816 11.739 1.00 88.88 191 VAL A CA 1
ATOM 1505 C C . VAL A 1 191 ? 1.541 -5.349 12.153 1.00 88.88 191 VAL A C 1
ATOM 1507 O O . VAL A 1 191 ? 1.690 -4.353 12.860 1.00 88.88 191 VAL A O 1
ATOM 1510 N N . THR A 1 192 ? 2.577 -6.076 11.741 1.00 86.56 192 THR A N 1
ATOM 1511 C CA . THR A 1 192 ? 3.975 -5.755 12.056 1.00 86.56 192 THR A CA 1
ATOM 1512 C C . THR A 1 192 ? 4.891 -6.181 10.915 1.00 86.56 192 THR A C 1
ATOM 1514 O O . THR A 1 192 ? 4.526 -7.033 10.111 1.00 86.56 192 THR A O 1
ATOM 1517 N N . THR A 1 193 ? 6.093 -5.610 10.850 1.00 83.56 193 THR A N 1
ATOM 1518 C CA . THR A 1 193 ? 7.133 -6.100 9.938 1.00 83.56 193 THR A CA 1
ATOM 1519 C C . THR A 1 193 ? 7.876 -7.272 10.572 1.00 83.56 193 THR A C 1
ATOM 1521 O O . THR A 1 193 ? 7.951 -7.387 11.803 1.00 83.56 193 THR A O 1
ATOM 1524 N N . ILE A 1 194 ? 8.475 -8.128 9.743 1.00 80.25 194 ILE A N 1
ATOM 1525 C CA . ILE A 1 194 ? 9.248 -9.274 10.232 1.00 80.25 194 ILE A CA 1
ATOM 1526 C C . ILE A 1 194 ? 10.444 -8.836 11.091 1.00 80.25 194 ILE A C 1
ATOM 1528 O O . ILE A 1 194 ? 10.719 -9.452 12.117 1.00 80.25 194 ILE A O 1
ATOM 1532 N N . GLN A 1 195 ? 11.083 -7.709 10.758 1.00 78.12 195 GLN A N 1
ATOM 1533 C CA . GLN A 1 195 ? 12.209 -7.159 11.516 1.00 78.12 195 GLN A CA 1
ATOM 1534 C C . GLN A 1 195 ? 11.772 -6.701 12.917 1.00 78.12 195 GLN A C 1
ATOM 1536 O O . GLN A 1 195 ? 12.451 -6.975 13.907 1.00 78.12 195 GLN A O 1
ATOM 1541 N N . LYS A 1 196 ? 10.605 -6.048 13.041 1.00 84.06 196 LYS A N 1
ATOM 1542 C CA . LYS A 1 196 ? 10.048 -5.663 14.350 1.00 84.06 196 LYS A CA 1
ATOM 1543 C C . LYS A 1 196 ? 9.696 -6.888 15.194 1.00 84.06 196 LYS A C 1
ATOM 1545 O O . LYS A 1 196 ? 9.956 -6.888 16.398 1.00 84.06 196 LYS A O 1
ATOM 1550 N N . LEU A 1 197 ? 9.135 -7.926 14.571 1.00 87.75 197 LEU A N 1
ATOM 1551 C CA . LEU A 1 197 ? 8.823 -9.187 15.245 1.00 87.75 197 LEU A CA 1
ATOM 1552 C C . LEU A 1 197 ? 10.094 -9.902 15.734 1.00 87.75 197 LEU A C 1
ATOM 1554 O O . LEU A 1 197 ? 10.135 -10.365 16.873 1.00 87.75 197 LEU A O 1
ATOM 1558 N N . ASP A 1 198 ? 11.149 -9.943 14.923 1.00 84.06 198 ASP A N 1
ATOM 1559 C CA . ASP A 1 198 ? 12.443 -10.508 15.314 1.00 84.06 198 ASP A CA 1
ATOM 1560 C C . ASP A 1 198 ? 13.072 -9.740 16.494 1.00 84.06 198 ASP A C 1
ATOM 1562 O O . ASP A 1 198 ? 13.465 -10.352 17.492 1.00 84.06 198 ASP A O 1
ATOM 1566 N N . ILE A 1 199 ? 13.068 -8.400 16.461 1.00 86.38 199 ILE A N 1
ATOM 1567 C CA . ILE A 1 199 ? 13.522 -7.570 17.592 1.00 86.38 199 ILE A CA 1
ATOM 1568 C C . ILE A 1 199 ? 12.711 -7.875 18.857 1.00 86.38 199 ILE A C 1
ATOM 1570 O O . ILE A 1 199 ? 13.285 -8.013 19.942 1.00 86.38 199 ILE A O 1
ATOM 1574 N N . PHE A 1 200 ? 11.387 -7.999 18.731 1.00 90.38 200 PHE A N 1
ATOM 1575 C CA . PHE A 1 200 ? 10.510 -8.346 19.846 1.00 90.38 200 PHE A CA 1
ATOM 1576 C C . PHE A 1 200 ? 10.886 -9.700 20.455 1.00 90.38 200 PHE A C 1
ATOM 1578 O O . PHE A 1 200 ? 11.046 -9.787 21.673 1.00 90.38 200 PHE A O 1
ATOM 1585 N N . ILE A 1 201 ? 11.104 -10.723 19.625 1.00 90.19 201 ILE A N 1
ATOM 1586 C CA . ILE A 1 201 ? 11.501 -12.065 20.068 1.00 90.19 201 ILE A CA 1
ATOM 1587 C C . ILE A 1 201 ? 12.846 -12.036 20.799 1.00 90.19 201 ILE A C 1
ATOM 1589 O O . ILE A 1 201 ? 12.985 -12.628 21.873 1.00 90.19 201 ILE A O 1
ATOM 1593 N N . ARG A 1 202 ? 13.837 -11.315 20.256 1.00 86.62 202 ARG A N 1
ATOM 1594 C CA . ARG A 1 202 ? 15.173 -11.198 20.866 1.00 86.62 202 ARG A CA 1
ATOM 1595 C C . ARG A 1 202 ? 15.128 -10.519 22.233 1.00 86.62 202 ARG A C 1
ATOM 1597 O O . ARG A 1 202 ? 15.807 -10.976 23.155 1.00 86.62 202 ARG A O 1
ATOM 1604 N N . LYS A 1 203 ? 14.339 -9.446 22.363 1.00 91.81 203 LYS A N 1
ATOM 1605 C CA . LYS A 1 203 ? 14.217 -8.662 23.602 1.00 91.81 203 LYS A CA 1
ATOM 1606 C C . LYS A 1 203 ? 13.328 -9.334 24.652 1.00 91.81 203 LYS A C 1
ATOM 1608 O O . LYS A 1 203 ? 13.612 -9.214 25.838 1.00 91.81 203 LYS A O 1
ATOM 1613 N N . ASN A 1 204 ? 12.299 -10.074 24.242 1.00 91.44 204 ASN A N 1
ATOM 1614 C CA . ASN A 1 204 ? 11.274 -10.604 25.143 1.00 91.44 204 ASN A CA 1
ATOM 1615 C C . ASN A 1 204 ? 11.265 -12.135 25.145 1.00 91.44 204 ASN A C 1
ATOM 1617 O O . ASN A 1 204 ? 10.330 -12.747 24.644 1.00 91.44 204 ASN A O 1
ATOM 1621 N N . LYS A 1 205 ? 12.285 -12.781 25.720 1.00 89.94 205 LYS A N 1
ATOM 1622 C CA . LYS A 1 205 ? 12.445 -14.252 25.656 1.00 89.94 205 LYS A CA 1
ATOM 1623 C C . LYS A 1 205 ? 11.375 -15.063 26.402 1.00 89.94 205 LYS A C 1
ATOM 1625 O O . LYS A 1 205 ? 11.212 -16.244 26.113 1.00 89.94 205 LYS A O 1
ATOM 1630 N N . GLN A 1 206 ? 10.672 -14.460 27.361 1.00 91.06 206 GLN A N 1
ATOM 1631 C CA . GLN A 1 206 ? 9.697 -15.137 28.232 1.00 91.06 206 GLN A CA 1
ATOM 1632 C C . GLN A 1 206 ? 8.271 -14.576 28.099 1.00 91.06 206 GLN A C 1
ATOM 1634 O O . GLN A 1 206 ? 7.453 -14.768 28.992 1.00 91.06 206 GLN A O 1
ATOM 1639 N N . HIS A 1 207 ? 7.964 -13.881 27.001 1.00 92.06 207 HIS A N 1
ATOM 1640 C CA . HIS A 1 207 ? 6.660 -13.248 26.818 1.00 92.06 207 HIS A CA 1
ATOM 1641 C C . HIS A 1 207 ? 5.510 -14.272 26.801 1.00 92.06 207 HIS A C 1
ATOM 1643 O O . HIS A 1 207 ? 5.594 -15.310 26.140 1.00 92.06 207 HIS A O 1
ATOM 1649 N N . ASP A 1 208 ? 4.397 -13.960 27.468 1.00 90.69 208 ASP A N 1
ATOM 1650 C CA . ASP A 1 208 ? 3.283 -14.906 27.630 1.00 90.69 208 ASP A CA 1
ATOM 1651 C C . ASP A 1 208 ? 2.579 -15.274 26.319 1.00 90.69 208 ASP A C 1
ATOM 1653 O O . ASP A 1 208 ? 2.014 -16.365 26.202 1.00 90.69 208 ASP A O 1
ATOM 1657 N N . ILE A 1 209 ? 2.672 -14.414 25.298 1.00 89.94 209 ILE A N 1
ATOM 1658 C CA . ILE A 1 209 ? 2.112 -14.675 23.960 1.00 89.94 209 ILE A CA 1
ATOM 1659 C C . ILE A 1 209 ? 2.604 -15.998 23.362 1.00 89.94 209 ILE A C 1
ATOM 1661 O O . ILE A 1 209 ? 1.847 -16.678 22.678 1.00 89.94 209 ILE A O 1
ATOM 1665 N N . TYR A 1 210 ? 3.832 -16.420 23.674 1.00 92.94 210 TYR A N 1
ATOM 1666 C CA . TYR A 1 210 ? 4.420 -17.638 23.116 1.00 92.94 210 TYR A CA 1
ATOM 1667 C C . TYR A 1 210 ? 3.715 -18.925 23.556 1.00 92.94 210 TYR A C 1
ATOM 1669 O O . TYR A 1 210 ? 3.882 -19.964 22.914 1.00 92.94 210 TYR A O 1
ATOM 1677 N N . LYS A 1 211 ? 2.948 -18.870 24.652 1.00 92.31 211 LYS A N 1
ATOM 1678 C CA . LYS A 1 211 ? 2.174 -19.998 25.192 1.00 92.31 211 LYS A CA 1
ATOM 1679 C C . LYS A 1 211 ? 0.723 -20.010 24.689 1.00 92.31 211 LYS A C 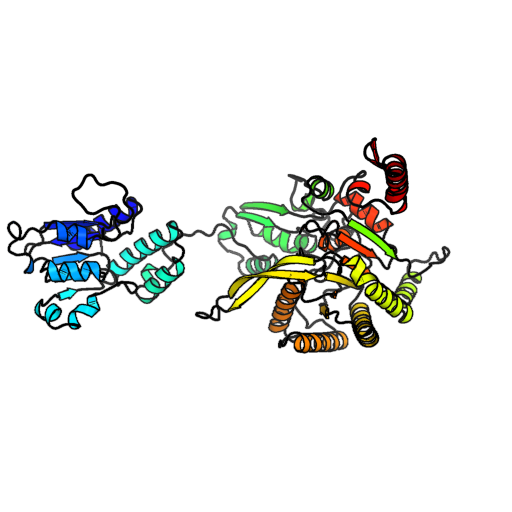1
ATOM 1681 O O . LYS A 1 211 ? 0.033 -21.016 24.876 1.00 92.31 211 LYS A O 1
ATOM 1686 N N . LYS A 1 212 ? 0.254 -18.907 24.094 1.00 91.50 212 LYS A N 1
ATOM 1687 C CA . LYS A 1 212 ? -1.103 -18.757 23.548 1.00 91.50 212 LYS A CA 1
ATOM 1688 C C . LYS A 1 212 ? -1.188 -19.339 22.131 1.00 91.50 212 LYS A C 1
ATOM 1690 O O . LYS A 1 212 ? -0.165 -19.614 21.515 1.00 91.50 212 LYS A O 1
ATOM 1695 N N . GLN A 1 213 ? -2.414 -19.542 21.645 1.00 94.06 213 GLN A N 1
ATOM 1696 C CA . GLN A 1 213 ? -2.681 -19.925 20.255 1.00 94.06 213 GLN A CA 1
ATOM 1697 C C . GLN A 1 213 ? -2.499 -18.706 19.353 1.00 94.06 213 GLN A C 1
ATOM 1699 O O . GLN A 1 213 ? -3.171 -17.695 19.560 1.00 94.06 213 GLN A O 1
ATOM 1704 N N . VAL A 1 214 ? -1.595 -18.791 18.379 1.00 93.75 214 VAL A N 1
ATOM 1705 C CA . VAL A 1 214 ? -1.263 -17.667 17.493 1.00 93.75 214 VAL A CA 1
ATOM 1706 C C . VAL A 1 214 ? -1.353 -18.099 16.035 1.00 93.75 214 VAL A C 1
ATOM 1708 O O . VAL A 1 214 ? -0.782 -19.112 15.642 1.00 93.75 214 VAL A O 1
ATOM 1711 N N . VAL A 1 215 ? -2.039 -17.308 15.215 1.00 93.69 215 VAL A N 1
ATOM 1712 C CA . VAL A 1 215 ? -2.005 -17.457 13.758 1.00 93.69 215 VAL A CA 1
ATOM 1713 C C . VAL A 1 215 ? -1.065 -16.396 13.201 1.00 93.69 215 VAL A C 1
ATOM 1715 O O . VAL A 1 215 ? -1.222 -15.211 13.486 1.00 93.69 215 VAL A O 1
ATOM 1718 N N . LEU A 1 216 ? -0.069 -16.832 12.440 1.00 90.50 216 LEU A N 1
ATOM 1719 C CA . LEU A 1 216 ? 0.919 -15.989 11.784 1.00 90.50 216 LEU A CA 1
ATOM 1720 C C . LEU A 1 216 ? 0.662 -16.048 10.280 1.00 90.50 216 LEU A C 1
ATOM 1722 O O . LEU A 1 216 ? 0.701 -17.125 9.689 1.00 90.50 216 LEU A O 1
ATOM 1726 N N . ILE A 1 217 ? 0.393 -14.896 9.674 1.00 90.88 217 ILE A N 1
ATOM 1727 C CA . ILE A 1 217 ? 0.173 -14.768 8.233 1.00 90.88 217 ILE A CA 1
ATOM 1728 C C . ILE A 1 217 ? 1.289 -13.891 7.680 1.00 90.88 217 ILE A C 1
ATOM 1730 O O . ILE A 1 217 ? 1.450 -12.750 8.111 1.00 90.88 217 ILE A O 1
ATOM 1734 N N . PHE A 1 218 ? 2.063 -14.442 6.752 1.00 86.25 218 PHE A N 1
ATOM 1735 C CA . PHE A 1 218 ? 3.138 -13.746 6.061 1.00 86.25 218 PHE A CA 1
ATOM 1736 C C . PHE A 1 218 ? 2.677 -13.368 4.653 1.00 86.25 218 PHE A C 1
ATOM 1738 O O . PHE A 1 218 ? 2.123 -14.201 3.932 1.00 86.25 218 PHE A O 1
ATOM 1745 N N . ASP A 1 219 ? 2.916 -12.117 4.274 1.00 85.19 219 ASP A N 1
ATOM 1746 C CA . ASP A 1 219 ? 2.679 -11.601 2.926 1.00 85.19 219 ASP A CA 1
ATOM 1747 C C . ASP A 1 219 ? 4.009 -11.489 2.168 1.00 85.19 219 ASP A C 1
ATOM 1749 O O . ASP A 1 219 ? 5.050 -11.256 2.784 1.00 85.19 219 ASP A O 1
ATOM 1753 N N . GLU A 1 220 ? 3.975 -11.685 0.849 1.00 77.88 220 GLU A N 1
ATOM 1754 C CA . GLU A 1 220 ? 5.147 -11.719 -0.042 1.00 77.88 220 GLU A CA 1
ATOM 1755 C C . GLU A 1 220 ? 6.322 -12.545 0.511 1.00 77.88 220 GLU A C 1
ATOM 1757 O O . GLU A 1 220 ? 7.446 -12.078 0.706 1.00 77.88 220 GLU A O 1
ATOM 1762 N N . CYS A 1 221 ? 6.043 -13.820 0.770 1.00 74.56 221 CYS A N 1
ATOM 1763 C CA . CYS A 1 221 ? 6.991 -14.773 1.328 1.00 74.56 221 CYS A CA 1
ATOM 1764 C C . CYS A 1 221 ? 8.167 -15.072 0.366 1.00 74.56 221 CYS A C 1
ATOM 1766 O O . CYS A 1 221 ? 8.106 -16.048 -0.386 1.00 74.56 221 CYS A O 1
ATOM 1768 N N . HIS A 1 222 ? 9.251 -14.276 0.437 1.00 66.12 222 HIS A N 1
ATOM 1769 C CA . HIS A 1 222 ? 10.551 -14.496 -0.243 1.00 66.12 222 HIS A CA 1
ATOM 1770 C C . HIS A 1 222 ? 11.734 -14.776 0.691 1.00 66.12 222 HIS A C 1
ATOM 1772 O O . HIS A 1 222 ? 11.763 -14.330 1.837 1.00 66.12 222 HIS A O 1
ATOM 1778 N N . ARG A 1 223 ? 12.739 -15.500 0.168 1.00 56.81 223 ARG A N 1
ATOM 1779 C CA . ARG A 1 223 ? 13.860 -16.165 0.874 1.00 56.81 223 ARG A CA 1
ATOM 1780 C C . ARG A 1 223 ? 14.534 -15.379 2.008 1.00 56.81 223 ARG A C 1
ATOM 1782 O O . ARG A 1 223 ? 14.911 -15.997 3.005 1.00 56.81 223 ARG A O 1
ATOM 1789 N N . SER A 1 224 ? 14.679 -14.061 1.886 1.00 53.28 224 SER A N 1
ATOM 1790 C CA . SER A 1 224 ? 15.269 -13.186 2.915 1.00 53.28 224 SER A CA 1
ATOM 1791 C C . SER A 1 224 ? 14.555 -13.297 4.272 1.00 53.28 224 SER A C 1
ATOM 1793 O O . SER A 1 224 ? 15.178 -13.158 5.325 1.00 53.28 224 SER A O 1
ATOM 1795 N N . GLN A 1 225 ? 13.275 -13.677 4.263 1.00 49.75 225 GLN A N 1
ATOM 1796 C CA . GLN A 1 225 ? 12.450 -13.897 5.452 1.00 49.75 225 GLN A CA 1
ATOM 1797 C C . GLN A 1 225 ? 12.529 -15.335 6.017 1.00 49.75 225 GLN A C 1
ATOM 1799 O O . GLN A 1 225 ? 12.133 -15.580 7.158 1.00 49.75 225 GLN A O 1
ATOM 1804 N N . PHE A 1 226 ? 13.096 -16.288 5.261 1.00 58.28 226 PHE A N 1
ATOM 1805 C CA . PHE A 1 226 ? 13.027 -17.747 5.500 1.00 58.28 226 PHE A CA 1
ATOM 1806 C C . PHE A 1 226 ? 14.202 -18.342 6.277 1.00 58.28 226 PHE A C 1
ATOM 1808 O O . PHE A 1 226 ? 14.263 -19.551 6.498 1.00 58.28 226 PHE A O 1
ATOM 1815 N N . GLY A 1 227 ? 15.143 -17.500 6.703 1.00 64.69 227 GLY A N 1
ATOM 1816 C CA . GLY A 1 227 ? 16.342 -17.918 7.421 1.00 64.69 227 GLY A CA 1
ATOM 1817 C C . GLY A 1 227 ? 16.189 -17.905 8.944 1.00 64.69 227 GLY A C 1
ATOM 1818 O O . GLY A 1 227 ? 15.318 -18.544 9.541 1.00 64.69 227 GLY A O 1
ATOM 1819 N N . GLU A 1 228 ? 17.091 -17.176 9.604 1.00 65.81 228 GLU A N 1
ATOM 1820 C CA . GLU A 1 228 ? 17.180 -17.142 11.065 1.00 65.81 228 GLU A CA 1
ATOM 1821 C C . GLU A 1 228 ? 15.923 -16.599 11.746 1.00 65.81 228 GLU A C 1
ATOM 1823 O O . GLU A 1 228 ? 15.575 -17.082 12.824 1.00 65.81 228 GLU A O 1
ATOM 1828 N N . MET A 1 229 ? 15.227 -15.651 11.112 1.00 73.19 229 MET A N 1
ATOM 1829 C CA . MET A 1 229 ? 14.010 -15.041 11.654 1.00 73.19 229 MET A CA 1
ATOM 1830 C C . MET A 1 229 ? 12.861 -16.052 11.725 1.00 73.19 229 MET A C 1
ATOM 1832 O O . MET A 1 229 ? 12.266 -16.222 12.789 1.00 73.19 229 MET A O 1
ATOM 1836 N N . HIS A 1 230 ? 12.615 -16.816 10.654 1.00 76.19 230 HIS A N 1
ATOM 1837 C CA . HIS A 1 230 ? 11.632 -17.905 10.669 1.00 76.19 230 HIS A CA 1
ATOM 1838 C C . HIS A 1 230 ? 11.967 -18.954 11.743 1.00 76.19 230 HIS A C 1
ATOM 1840 O O . HIS A 1 230 ? 11.102 -19.380 12.514 1.00 76.19 230 HIS A O 1
ATOM 1846 N N . ARG A 1 231 ? 13.251 -19.319 11.878 1.00 78.19 231 ARG A N 1
ATOM 1847 C CA . ARG A 1 231 ? 13.716 -20.218 12.948 1.00 78.19 231 ARG A CA 1
ATOM 1848 C C . ARG A 1 231 ? 13.483 -19.625 14.344 1.00 78.19 231 ARG A C 1
ATOM 1850 O O . ARG A 1 231 ? 13.111 -20.352 15.260 1.00 78.19 231 ARG A O 1
ATOM 1857 N N . ALA A 1 232 ? 13.707 -18.327 14.533 1.00 82.06 232 ALA A N 1
ATOM 1858 C CA . ALA A 1 232 ? 13.478 -17.651 15.808 1.00 82.06 232 ALA A CA 1
ATOM 1859 C C . ALA A 1 232 ? 11.989 -17.640 16.185 1.00 82.06 232 ALA A C 1
ATOM 1861 O O . ALA A 1 232 ? 11.651 -17.932 17.335 1.00 82.06 232 ALA A O 1
ATOM 1862 N N . ILE A 1 233 ? 11.109 -17.374 15.218 1.00 84.19 233 ILE A N 1
ATOM 1863 C CA . ILE A 1 233 ? 9.650 -17.397 15.384 1.00 84.19 233 ILE A CA 1
ATOM 1864 C C . ILE A 1 233 ? 9.183 -18.806 15.760 1.00 84.19 233 ILE A C 1
ATOM 1866 O O . ILE A 1 233 ? 8.636 -19.002 16.846 1.00 84.19 233 ILE A O 1
ATOM 1870 N N . THR A 1 234 ? 9.487 -19.803 14.927 1.00 84.50 234 THR A N 1
ATOM 1871 C CA . THR A 1 234 ? 9.073 -21.204 15.142 1.00 84.50 234 THR A CA 1
ATOM 1872 C C . THR A 1 234 ? 9.652 -21.814 16.422 1.00 84.50 234 THR A C 1
ATOM 1874 O O . THR A 1 234 ? 9.018 -22.660 17.049 1.00 84.50 234 THR A O 1
ATOM 1877 N N . LYS A 1 235 ? 10.834 -21.362 16.869 1.00 88.00 235 LYS A N 1
ATOM 1878 C CA . LYS A 1 235 ? 11.420 -21.760 18.159 1.00 88.00 235 LYS A CA 1
ATOM 1879 C C . LYS A 1 235 ? 10.724 -21.105 19.354 1.00 88.00 235 LYS A C 1
ATOM 1881 O O . LYS A 1 235 ? 10.662 -21.723 20.424 1.00 88.00 235 LYS A O 1
ATOM 1886 N N . SER A 1 236 ? 10.254 -19.868 19.212 1.00 90.69 236 SER A N 1
ATOM 1887 C CA . SER A 1 236 ? 9.718 -19.078 20.327 1.00 90.69 236 SER A CA 1
ATOM 1888 C C . SER A 1 236 ? 8.249 -19.393 20.583 1.00 90.69 236 SER A C 1
ATOM 1890 O O . SER A 1 236 ? 7.903 -19.767 21.702 1.00 90.69 236 SER A O 1
ATOM 1892 N N . PHE A 1 237 ? 7.407 -19.333 19.551 1.00 92.19 237 PHE A N 1
ATOM 1893 C CA . PHE A 1 237 ? 5.982 -19.645 19.654 1.00 92.19 237 PHE A CA 1
ATOM 1894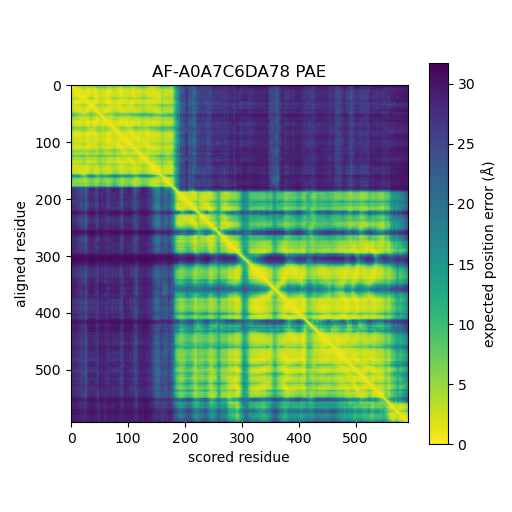 C C . PHE A 1 237 ? 5.769 -21.159 19.780 1.00 92.19 237 PHE A C 1
ATOM 1896 O O . PHE A 1 237 ? 6.322 -21.933 19.005 1.00 92.19 237 PHE A O 1
ATOM 1903 N N . LYS A 1 238 ? 4.985 -21.604 20.771 1.00 90.06 238 LYS A N 1
ATOM 1904 C CA . LYS A 1 238 ? 4.781 -23.040 21.058 1.00 90.06 238 LYS A CA 1
ATOM 1905 C C . LYS A 1 238 ? 3.496 -23.616 20.477 1.00 90.06 238 LYS A C 1
ATOM 1907 O O . LYS A 1 238 ? 3.410 -24.826 20.300 1.00 90.06 238 LYS A O 1
ATOM 1912 N N . LYS A 1 239 ? 2.502 -22.767 20.219 1.00 92.50 239 LYS A N 1
ATOM 1913 C CA . LYS A 1 239 ? 1.195 -23.139 19.671 1.00 92.50 239 LYS A CA 1
ATOM 1914 C C . LYS A 1 239 ? 0.845 -22.162 18.554 1.00 92.50 239 LYS A C 1
ATOM 1916 O O . LYS A 1 239 ? 0.291 -21.096 18.817 1.00 92.50 239 LYS A O 1
ATOM 1921 N N . TYR A 1 240 ? 1.256 -22.486 17.332 1.00 92.19 240 TYR A N 1
ATOM 1922 C CA . TYR A 1 240 ? 1.059 -21.598 16.193 1.00 92.19 240 TYR A CA 1
ATOM 1923 C C . TYR A 1 240 ? 0.556 -22.317 14.946 1.00 92.19 240 TYR A C 1
ATOM 1925 O O . TYR A 1 240 ? 0.830 -23.499 14.742 1.00 92.19 240 TYR A O 1
ATOM 1933 N N . HIS A 1 241 ? -0.106 -21.547 14.087 1.00 91.44 241 HIS A N 1
ATOM 1934 C CA . HIS A 1 241 ? -0.347 -21.876 12.686 1.00 91.44 241 HIS A CA 1
ATOM 1935 C C . HIS A 1 241 ? 0.324 -20.807 11.826 1.00 91.44 241 HIS A C 1
ATOM 1937 O O . HIS A 1 241 ? 0.145 -19.619 12.092 1.00 91.44 241 HIS A O 1
ATOM 1943 N N . ILE A 1 242 ? 1.118 -21.217 10.838 1.00 88.81 242 ILE A N 1
ATOM 1944 C CA . ILE A 1 242 ? 1.827 -20.309 9.933 1.00 88.81 242 ILE A CA 1
ATOM 1945 C C . ILE A 1 242 ? 1.249 -20.479 8.528 1.00 88.81 242 ILE A C 1
ATOM 1947 O O . ILE A 1 242 ? 1.173 -21.594 8.022 1.00 88.81 242 ILE A O 1
ATOM 1951 N N . PHE A 1 243 ? 0.864 -19.366 7.911 1.00 89.81 243 PHE A N 1
ATOM 1952 C CA . PHE A 1 243 ? 0.409 -19.287 6.527 1.00 89.81 243 PHE A CA 1
ATOM 1953 C C . PHE A 1 243 ? 1.267 -18.275 5.771 1.00 89.81 243 PHE A C 1
ATOM 1955 O O . PHE A 1 243 ? 1.652 -17.249 6.333 1.00 89.81 243 PHE A O 1
ATOM 1962 N N . GLY A 1 244 ? 1.550 -18.557 4.502 1.00 87.38 244 GLY A N 1
ATOM 1963 C CA . GLY A 1 244 ? 2.337 -17.685 3.639 1.00 87.38 244 GLY A CA 1
ATOM 1964 C C . GLY A 1 244 ? 1.636 -17.431 2.313 1.00 87.38 244 GLY A C 1
ATOM 1965 O O . GLY A 1 244 ? 1.201 -18.372 1.651 1.00 87.38 244 GLY A O 1
ATOM 1966 N N . PHE A 1 245 ? 1.555 -16.165 1.921 1.00 88.56 245 PHE A N 1
ATOM 1967 C CA . PHE A 1 245 ? 1.149 -15.735 0.588 1.00 88.56 245 PHE A CA 1
ATOM 1968 C C . PHE A 1 245 ? 2.396 -15.321 -0.196 1.00 88.56 245 PHE A C 1
ATOM 1970 O O . PHE A 1 245 ? 3.287 -14.658 0.334 1.00 88.56 245 PHE A O 1
ATOM 1977 N N . THR A 1 246 ? 2.496 -15.742 -1.455 1.00 83.38 246 THR A N 1
ATOM 1978 C CA . THR A 1 246 ? 3.591 -15.334 -2.344 1.00 83.38 246 THR A CA 1
ATOM 1979 C C . THR A 1 246 ? 3.157 -15.417 -3.798 1.00 83.38 246 THR A C 1
ATOM 1981 O O . THR A 1 246 ? 2.524 -16.393 -4.206 1.00 83.38 246 THR A O 1
ATOM 1984 N N . GLY A 1 247 ? 3.506 -14.397 -4.584 1.00 80.56 247 GLY A N 1
ATOM 1985 C CA . GLY A 1 247 ? 3.333 -14.417 -6.038 1.00 80.56 247 GLY A CA 1
ATOM 1986 C C . GLY A 1 247 ? 4.439 -15.183 -6.771 1.00 80.56 247 GLY A C 1
ATOM 1987 O O . GLY A 1 247 ? 4.261 -15.562 -7.925 1.00 80.56 247 GLY A O 1
ATOM 1988 N N . THR A 1 248 ? 5.577 -15.433 -6.116 1.00 78.69 248 THR A N 1
ATOM 1989 C CA . THR A 1 248 ? 6.733 -16.109 -6.722 1.00 78.69 248 THR A CA 1
ATOM 1990 C C . THR A 1 248 ? 7.330 -17.143 -5.761 1.00 78.69 248 THR A C 1
ATOM 1992 O O . THR A 1 248 ? 8.356 -16.883 -5.129 1.00 78.69 248 THR A O 1
ATOM 1995 N N . PRO A 1 249 ? 6.696 -18.323 -5.624 1.00 80.06 249 PRO A N 1
ATOM 1996 C CA . PRO A 1 249 ? 7.186 -19.390 -4.755 1.00 80.06 249 PRO A CA 1
ATOM 1997 C C . PRO A 1 249 ? 8.576 -19.907 -5.162 1.00 80.06 249 PRO A C 1
ATOM 1999 O O . PRO A 1 249 ? 8.969 -19.917 -6.332 1.00 80.06 249 PRO A O 1
ATOM 2002 N N . ILE A 1 250 ? 9.324 -20.389 -4.172 1.00 76.56 250 ILE A N 1
ATOM 2003 C CA . ILE A 1 250 ? 10.628 -21.022 -4.357 1.00 76.56 250 ILE A CA 1
ATOM 2004 C C . ILE A 1 250 ? 10.413 -22.530 -4.487 1.00 76.56 250 ILE A C 1
ATOM 2006 O O . ILE A 1 250 ? 10.068 -23.216 -3.524 1.00 76.56 250 ILE A O 1
ATOM 2010 N N . PHE A 1 251 ? 10.630 -23.036 -5.689 1.00 75.88 251 PHE A N 1
ATOM 2011 C CA . PHE A 1 251 ? 10.671 -24.436 -6.080 1.00 75.88 251 PHE A CA 1
ATOM 2012 C C . PHE A 1 251 ? 12.099 -24.995 -6.021 1.00 75.88 251 PHE A C 1
ATOM 2014 O O . PHE A 1 251 ? 13.086 -24.267 -5.947 1.00 75.88 251 PHE A O 1
ATOM 2021 N N . ALA A 1 252 ? 12.240 -26.314 -6.155 1.00 71.25 252 ALA A N 1
ATOM 2022 C CA . ALA A 1 252 ? 13.559 -26.937 -6.287 1.00 71.25 252 ALA A CA 1
ATOM 2023 C C . ALA A 1 252 ? 14.356 -26.402 -7.500 1.00 71.25 252 ALA A C 1
ATOM 2025 O O . ALA A 1 252 ? 15.581 -26.349 -7.448 1.00 71.25 252 ALA A O 1
ATOM 2026 N N . ALA A 1 253 ? 13.668 -25.976 -8.569 1.00 66.00 253 ALA A N 1
ATOM 2027 C CA . ALA A 1 253 ? 14.278 -25.479 -9.805 1.00 66.00 253 ALA A CA 1
ATOM 2028 C C . ALA A 1 253 ? 14.913 -24.078 -9.684 1.00 66.00 253 ALA A C 1
ATOM 2030 O O . ALA A 1 253 ? 15.850 -23.777 -10.420 1.00 66.00 253 ALA A O 1
ATOM 2031 N N . ASN A 1 254 ? 14.427 -23.233 -8.768 1.00 66.56 254 ASN A N 1
ATOM 2032 C CA . ASN A 1 254 ? 14.955 -21.888 -8.483 1.00 66.56 254 ASN A CA 1
ATOM 2033 C C . ASN A 1 254 ? 15.586 -21.773 -7.081 1.00 66.56 254 ASN A C 1
ATOM 2035 O O . ASN A 1 254 ? 16.028 -20.697 -6.687 1.00 66.56 254 ASN A O 1
ATOM 2039 N N . ALA A 1 255 ? 15.677 -22.868 -6.322 1.00 62.81 255 ALA A N 1
ATOM 2040 C CA . ALA A 1 255 ? 16.347 -22.885 -5.027 1.00 62.81 255 ALA A CA 1
ATOM 2041 C C . ALA A 1 255 ? 17.878 -22.895 -5.188 1.00 62.81 255 ALA A C 1
ATOM 2043 O O . ALA A 1 255 ? 18.452 -23.858 -5.703 1.00 62.81 255 ALA A O 1
ATOM 2044 N N . SER A 1 256 ? 18.578 -21.875 -4.674 1.00 59.41 256 SER A N 1
ATOM 2045 C CA . SER A 1 256 ? 20.048 -21.847 -4.767 1.00 59.41 256 SER A CA 1
ATOM 2046 C C . SER A 1 256 ? 20.714 -22.983 -3.981 1.00 59.41 256 SER A C 1
ATOM 2048 O O . SER A 1 256 ? 20.167 -23.489 -2.997 1.00 59.41 256 SER A O 1
ATOM 2050 N N . SER A 1 257 ? 21.919 -23.370 -4.413 1.00 53.72 257 SER A N 1
ATOM 2051 C CA . SER A 1 257 ? 22.740 -24.445 -3.831 1.00 53.72 257 SER A CA 1
ATOM 2052 C C . SER A 1 257 ? 23.359 -24.132 -2.461 1.00 53.72 257 SER A C 1
ATOM 2054 O O . SER A 1 257 ? 23.930 -25.035 -1.856 1.00 53.72 257 SER A O 1
ATOM 2056 N N . GLY A 1 258 ? 23.261 -22.892 -1.965 1.00 52.28 258 GLY A N 1
ATOM 2057 C CA . GLY A 1 258 ? 23.796 -22.468 -0.661 1.00 52.28 258 GLY A CA 1
ATOM 2058 C C . GLY A 1 258 ? 22.704 -22.262 0.397 1.00 52.28 258 GLY A C 1
ATOM 2059 O O . GLY A 1 258 ? 21.593 -21.869 0.058 1.00 52.28 258 GLY A O 1
ATOM 2060 N N . GLY A 1 259 ? 23.003 -22.509 1.679 1.00 53.28 259 GLY A N 1
ATOM 2061 C CA . GLY A 1 259 ? 22.068 -22.335 2.809 1.00 53.28 259 GLY A CA 1
ATOM 2062 C C . GLY A 1 259 ? 21.644 -23.645 3.495 1.00 53.28 259 GLY A C 1
ATOM 2063 O O . GLY A 1 259 ? 22.145 -24.719 3.168 1.00 53.28 259 GLY A O 1
ATOM 2064 N N . ASN A 1 260 ? 20.739 -23.562 4.482 1.00 50.53 260 ASN A N 1
ATOM 2065 C CA . ASN A 1 260 ? 20.267 -24.730 5.241 1.00 50.53 260 ASN A CA 1
ATOM 2066 C C . ASN A 1 260 ? 19.448 -25.675 4.330 1.00 50.53 260 ASN A C 1
ATOM 2068 O O . ASN A 1 260 ? 18.419 -25.241 3.810 1.00 50.53 260 ASN A O 1
ATOM 2072 N N . PRO A 1 261 ? 19.843 -26.956 4.165 1.00 52.88 261 PRO A N 1
ATOM 2073 C CA . PRO A 1 261 ? 19.169 -27.921 3.288 1.00 52.88 261 PRO A CA 1
ATOM 2074 C C . PRO A 1 261 ? 17.669 -28.115 3.550 1.00 52.88 261 PRO A C 1
ATOM 2076 O O . PRO A 1 261 ? 16.953 -28.547 2.652 1.00 52.88 261 PRO A O 1
ATOM 2079 N N . LEU A 1 262 ? 17.208 -27.805 4.766 1.00 49.91 262 LEU A N 1
ATOM 2080 C CA . LEU A 1 262 ? 15.847 -28.060 5.245 1.00 49.91 262 LEU A CA 1
ATOM 2081 C C . LEU A 1 262 ? 14.849 -26.912 4.988 1.00 49.91 262 LEU A C 1
ATOM 2083 O O . LEU A 1 262 ? 13.671 -27.090 5.268 1.00 49.91 262 LEU A O 1
ATOM 2087 N N . LEU A 1 263 ? 15.288 -25.747 4.491 1.00 54.88 263 LEU A N 1
ATOM 2088 C CA . LEU A 1 263 ? 14.438 -24.559 4.260 1.00 54.88 263 LEU A CA 1
ATOM 2089 C C . LEU A 1 263 ? 14.736 -23.912 2.893 1.00 54.88 263 LEU A C 1
ATOM 2091 O O . LEU A 1 263 ? 14.937 -22.703 2.789 1.00 54.88 263 LEU A O 1
ATOM 2095 N N . ARG A 1 264 ? 14.847 -24.728 1.838 1.00 64.12 264 ARG A N 1
ATOM 2096 C CA . ARG A 1 264 ? 15.249 -24.275 0.492 1.00 64.12 264 ARG A CA 1
ATOM 2097 C C . ARG A 1 264 ? 14.078 -23.921 -0.417 1.00 64.12 264 ARG A C 1
ATOM 2099 O O . ARG A 1 264 ? 14.291 -23.229 -1.403 1.00 64.12 264 ARG A O 1
ATOM 2106 N N . THR A 1 265 ? 12.876 -24.391 -0.103 1.00 75.06 265 THR A N 1
ATOM 2107 C CA . THR A 1 265 ? 11.664 -24.179 -0.908 1.00 75.06 265 THR A CA 1
ATOM 2108 C C . THR A 1 265 ? 10.532 -23.628 -0.049 1.00 75.06 265 THR A C 1
ATOM 2110 O O . THR A 1 265 ? 10.518 -23.825 1.168 1.00 75.06 265 THR A O 1
ATOM 2113 N N . THR A 1 266 ? 9.565 -22.953 -0.672 1.00 78.62 266 THR A N 1
ATOM 2114 C CA . THR A 1 266 ? 8.380 -22.428 0.027 1.00 78.62 266 THR A CA 1
ATOM 2115 C C . THR A 1 266 ? 7.585 -23.557 0.684 1.00 78.62 266 THR A C 1
ATOM 2117 O O . THR A 1 266 ? 7.143 -23.409 1.819 1.00 78.62 266 THR A O 1
ATOM 2120 N N . GLU A 1 267 ? 7.485 -24.710 0.019 1.00 82.12 267 GLU A N 1
ATOM 2121 C CA . GLU A 1 267 ? 6.818 -25.903 0.553 1.00 82.12 267 GLU A CA 1
ATOM 2122 C C . GLU A 1 267 ? 7.522 -26.451 1.804 1.00 82.12 267 GLU A C 1
ATOM 2124 O O . GLU A 1 267 ? 6.877 -26.809 2.781 1.00 82.12 267 GLU A O 1
ATOM 2129 N N . GLN A 1 268 ? 8.857 -26.442 1.841 1.00 77.56 268 GLN A N 1
ATOM 2130 C CA . GLN A 1 268 ? 9.594 -26.834 3.048 1.00 77.56 268 GLN A CA 1
ATOM 2131 C C . GLN A 1 268 ? 9.400 -25.855 4.216 1.00 77.56 268 GLN A C 1
ATOM 2133 O O . GLN A 1 268 ? 9.478 -26.267 5.372 1.00 77.56 268 GLN A O 1
ATOM 2138 N N . ALA A 1 269 ? 9.177 -24.569 3.933 1.00 76.44 269 ALA A N 1
ATOM 2139 C CA . ALA A 1 269 ? 8.993 -23.549 4.961 1.00 76.44 269 ALA A CA 1
ATOM 2140 C C . ALA A 1 269 ? 7.564 -23.507 5.529 1.00 76.44 269 ALA A C 1
ATOM 2142 O O . ALA A 1 269 ? 7.404 -23.352 6.739 1.00 76.44 269 ALA A O 1
ATOM 2143 N N . PHE A 1 270 ? 6.544 -23.648 4.676 1.00 80.31 270 PHE A N 1
ATOM 2144 C CA . PHE A 1 270 ? 5.129 -23.478 5.041 1.00 80.31 270 PHE A CA 1
ATOM 2145 C C . PHE A 1 270 ? 4.297 -24.762 5.002 1.00 80.31 270 PHE A C 1
ATOM 2147 O O . PHE A 1 270 ? 3.188 -24.777 5.532 1.00 80.31 270 PHE A O 1
ATOM 2154 N N . GLY A 1 271 ? 4.812 -25.833 4.403 1.00 83.19 271 GLY A N 1
ATOM 2155 C CA . GLY A 1 271 ? 4.067 -27.061 4.151 1.00 83.19 271 GLY A CA 1
ATOM 2156 C C . GLY A 1 271 ? 3.335 -27.048 2.809 1.00 83.19 271 GLY A C 1
ATOM 2157 O O . GLY A 1 271 ? 3.753 -26.398 1.852 1.00 83.19 271 GLY A O 1
ATOM 2158 N N . GLU A 1 272 ? 2.246 -27.813 2.741 1.00 86.69 272 GLU A N 1
ATOM 2159 C CA . GLU A 1 272 ? 1.484 -28.055 1.516 1.00 86.69 272 GLU A CA 1
ATOM 2160 C C . GLU A 1 272 ? 0.935 -26.764 0.888 1.00 86.69 272 GLU A C 1
ATOM 2162 O O . GLU A 1 272 ? 0.446 -25.852 1.561 1.00 86.69 272 GLU A O 1
ATOM 2167 N N . LYS A 1 273 ? 0.963 -26.714 -0.445 1.00 88.56 273 LYS A N 1
ATOM 2168 C CA . LYS A 1 273 ? 0.350 -25.641 -1.224 1.00 88.56 273 LYS A CA 1
ATOM 2169 C C . LYS A 1 273 ? -1.178 -25.766 -1.201 1.00 88.56 273 LYS A C 1
ATOM 2171 O O . LYS A 1 273 ? -1.756 -26.464 -2.027 1.00 88.56 273 LYS A O 1
ATOM 2176 N N . LEU A 1 274 ? -1.817 -25.033 -0.290 1.00 90.56 274 LEU A N 1
ATOM 2177 C CA . LEU A 1 274 ? -3.269 -25.092 -0.059 1.00 90.56 274 LEU A CA 1
ATOM 2178 C C . LEU A 1 274 ? -4.118 -24.627 -1.254 1.00 90.56 274 LEU A C 1
ATOM 2180 O O . LEU A 1 274 ? -5.212 -25.135 -1.476 1.00 90.56 274 LEU A O 1
ATOM 2184 N N . HIS A 1 275 ? -3.642 -23.633 -2.005 1.00 90.81 275 HIS A N 1
ATOM 2185 C CA . HIS A 1 275 ? -4.330 -23.084 -3.172 1.00 90.81 275 HIS A CA 1
ATOM 2186 C C . HIS A 1 275 ? -3.317 -22.464 -4.140 1.00 90.81 275 HIS A C 1
ATOM 2188 O O . HIS A 1 275 ? -2.188 -22.142 -3.764 1.00 90.81 275 HIS A O 1
ATOM 2194 N N . THR A 1 276 ? -3.684 -22.290 -5.408 1.00 86.81 276 THR A N 1
ATOM 2195 C CA . THR A 1 276 ? -2.872 -21.552 -6.383 1.00 86.81 276 THR A CA 1
ATOM 2196 C C . THR A 1 276 ? -3.781 -20.726 -7.270 1.00 86.81 276 THR A C 1
ATOM 2198 O O . THR A 1 276 ? -4.759 -21.241 -7.792 1.00 86.81 276 THR A O 1
ATOM 2201 N N . TYR A 1 277 ? -3.430 -19.457 -7.433 1.00 86.81 277 TYR A N 1
ATOM 2202 C CA . TYR A 1 277 ? -4.053 -18.550 -8.384 1.00 86.81 277 TYR A CA 1
ATOM 2203 C C . TYR A 1 277 ? -2.923 -17.853 -9.135 1.00 86.81 277 TYR A C 1
ATOM 2205 O O . TYR A 1 277 ? -2.186 -17.050 -8.559 1.00 86.81 277 TYR A O 1
ATOM 2213 N N . THR A 1 278 ? -2.690 -18.283 -10.370 1.00 84.94 278 THR A N 1
ATOM 2214 C CA . THR A 1 278 ? -1.517 -17.897 -11.158 1.00 84.94 278 THR A CA 1
ATOM 2215 C C . THR A 1 278 ? -1.747 -16.584 -11.898 1.00 84.94 278 THR A C 1
ATOM 2217 O O . THR A 1 278 ? -2.869 -16.091 -12.018 1.00 84.94 278 THR A O 1
ATOM 2220 N N . ILE A 1 279 ? -0.676 -16.024 -12.465 1.00 82.38 279 ILE A N 1
ATOM 2221 C CA . ILE A 1 279 ? -0.791 -14.866 -13.358 1.00 82.38 279 ILE A CA 1
ATOM 2222 C C . ILE A 1 279 ? -1.653 -15.170 -14.595 1.00 82.38 279 ILE A C 1
ATOM 2224 O O . ILE A 1 279 ? -2.318 -14.278 -15.105 1.00 82.38 279 ILE A O 1
ATOM 2228 N N . VAL A 1 280 ? -1.684 -16.427 -15.049 1.00 82.00 280 VAL A N 1
ATOM 2229 C CA . VAL A 1 280 ? -2.516 -16.869 -16.177 1.00 82.00 280 VAL A CA 1
ATOM 2230 C C . VAL A 1 280 ? -3.992 -16.784 -15.812 1.00 82.00 280 VAL A C 1
ATOM 2232 O O . VAL A 1 280 ? -4.774 -16.226 -16.578 1.00 82.00 280 VAL A O 1
ATOM 2235 N N . ASP A 1 281 ? -4.354 -17.287 -14.630 1.00 85.12 281 ASP A N 1
ATOM 2236 C CA . ASP A 1 281 ? -5.724 -17.218 -14.110 1.00 85.12 281 ASP A CA 1
ATOM 2237 C C . ASP A 1 281 ? -6.145 -15.753 -13.956 1.00 85.12 281 ASP A C 1
ATOM 2239 O O . ASP A 1 281 ? -7.172 -15.333 -14.478 1.00 85.12 281 ASP A O 1
ATOM 2243 N N . ALA A 1 282 ? -5.272 -14.932 -13.365 1.00 87.31 282 ALA A N 1
ATOM 2244 C CA . ALA A 1 282 ? -5.529 -13.513 -13.169 1.00 87.31 282 ALA A CA 1
ATOM 2245 C C . ALA A 1 282 ? -5.719 -12.722 -14.472 1.00 87.31 282 ALA A C 1
ATOM 2247 O O . ALA A 1 282 ? -6.510 -11.777 -14.489 1.00 87.31 282 ALA A O 1
ATOM 2248 N N . ILE A 1 283 ? -5.004 -13.074 -15.545 1.00 85.31 283 ILE A N 1
ATOM 2249 C CA . ILE A 1 283 ? -5.184 -12.452 -16.864 1.00 85.31 283 ILE A CA 1
ATOM 2250 C C . ILE A 1 283 ? -6.491 -12.925 -17.504 1.00 85.31 283 ILE A C 1
ATOM 2252 O O . ILE A 1 283 ? -7.247 -12.096 -18.008 1.00 85.31 283 ILE A O 1
ATOM 2256 N N . ASN A 1 284 ? -6.783 -14.229 -17.457 1.00 83.94 284 ASN A N 1
ATOM 2257 C CA . ASN A 1 284 ? -8.017 -14.793 -18.014 1.00 83.94 284 ASN A CA 1
ATOM 2258 C C . ASN A 1 284 ? -9.270 -14.221 -17.336 1.00 83.94 284 ASN A C 1
ATOM 2260 O O . ASN A 1 284 ? -10.246 -13.914 -18.018 1.00 83.94 284 ASN A O 1
ATOM 2264 N N . ASP A 1 285 ? -9.214 -14.020 -16.021 1.00 88.38 285 ASP A N 1
ATOM 2265 C CA . ASP A 1 285 ? -10.309 -13.448 -15.235 1.00 88.38 285 ASP A CA 1
ATOM 2266 C C . ASP A 1 285 ? -10.413 -11.921 -15.382 1.00 88.38 285 ASP A C 1
ATOM 2268 O O . ASP A 1 285 ? -11.311 -11.297 -14.816 1.00 88.38 285 ASP A O 1
ATOM 2272 N N . GLY A 1 286 ? -9.489 -11.287 -16.114 1.00 86.38 286 GLY A N 1
ATOM 2273 C CA . GLY A 1 286 ? -9.445 -9.834 -16.255 1.00 86.38 286 GLY A CA 1
ATOM 2274 C C . GLY A 1 286 ? -9.179 -9.118 -14.930 1.00 86.38 286 GLY A C 1
ATOM 2275 O O . GLY A 1 286 ? -9.651 -8.001 -14.742 1.00 86.38 286 GLY A O 1
ATOM 2276 N N . ASN A 1 287 ? -8.440 -9.755 -14.016 1.00 89.25 287 ASN A N 1
ATOM 2277 C CA . ASN A 1 287 ? -8.023 -9.209 -12.720 1.00 89.25 287 ASN A CA 1
ATOM 2278 C C . ASN A 1 287 ? -6.633 -8.546 -12.782 1.00 89.25 287 ASN A C 1
ATOM 2280 O O . ASN A 1 287 ? -6.325 -7.659 -11.980 1.00 89.25 287 ASN A O 1
ATOM 2284 N N . VAL A 1 288 ? -5.799 -8.928 -13.755 1.00 90.50 288 VAL A N 1
ATOM 2285 C CA . VAL A 1 288 ? -4.553 -8.234 -14.123 1.00 90.50 288 VAL A CA 1
ATOM 2286 C C . VAL A 1 288 ? -4.409 -8.162 -15.643 1.00 90.50 288 VAL A C 1
ATOM 2288 O O . VAL A 1 288 ? -5.015 -8.935 -16.378 1.00 90.50 288 VAL A O 1
ATOM 2291 N N . LEU A 1 289 ? -3.605 -7.220 -16.128 1.00 91.56 289 LEU A N 1
ATOM 2292 C CA . LEU A 1 289 ? -3.359 -7.037 -17.557 1.00 91.56 289 LEU A CA 1
ATOM 2293 C C . LEU A 1 289 ? -2.234 -7.960 -18.075 1.00 91.56 289 LEU A C 1
ATOM 2295 O O . LEU A 1 289 ? -1.309 -8.275 -17.324 1.00 91.56 289 LEU A O 1
ATOM 2299 N N . PRO A 1 290 ? -2.243 -8.341 -19.365 1.00 91.94 290 PRO A N 1
ATOM 2300 C CA . PRO A 1 290 ? -1.112 -9.023 -19.993 1.00 91.94 290 PRO A CA 1
ATOM 2301 C C . PRO A 1 290 ? 0.080 -8.075 -20.202 1.00 91.94 290 PRO A C 1
ATOM 2303 O O . PRO A 1 290 ? -0.040 -6.850 -20.062 1.00 91.94 290 PRO A O 1
ATOM 2306 N N . PHE A 1 291 ? 1.232 -8.634 -20.579 1.00 91.06 291 PHE A N 1
ATOM 2307 C CA . PHE A 1 291 ? 2.433 -7.861 -20.899 1.00 91.06 291 PHE A CA 1
ATOM 2308 C C . PHE A 1 291 ? 2.651 -7.730 -22.409 1.00 91.06 291 PHE A C 1
ATOM 2310 O O . PHE A 1 291 ? 2.492 -8.684 -23.170 1.00 91.06 291 PHE A O 1
ATOM 2317 N N . ARG A 1 292 ? 3.098 -6.549 -22.837 1.00 91.06 292 ARG A N 1
ATOM 2318 C CA . ARG A 1 292 ? 3.774 -6.337 -24.118 1.00 91.06 292 ARG A CA 1
ATOM 2319 C C . ARG A 1 292 ? 5.259 -6.192 -23.839 1.00 91.06 292 ARG A C 1
ATOM 2321 O O . ARG A 1 292 ? 5.625 -5.294 -23.087 1.00 91.06 292 ARG A O 1
ATOM 2328 N N . ILE A 1 293 ? 6.086 -7.040 -24.438 1.00 89.31 293 ILE A N 1
ATOM 2329 C CA . ILE A 1 293 ? 7.535 -7.006 -24.233 1.00 89.31 293 ILE A CA 1
ATOM 2330 C C . ILE A 1 293 ? 8.213 -6.726 -25.564 1.00 89.31 293 ILE A C 1
ATOM 2332 O O . ILE A 1 293 ? 8.061 -7.494 -26.510 1.00 89.31 293 ILE A O 1
ATOM 2336 N N . ASP A 1 294 ? 8.967 -5.634 -25.615 1.00 88.31 294 ASP A N 1
ATOM 2337 C CA . ASP A 1 294 ? 9.790 -5.272 -26.759 1.00 88.31 294 ASP A CA 1
ATOM 2338 C C . ASP A 1 294 ? 11.272 -5.412 -26.377 1.00 88.31 294 ASP A C 1
ATOM 2340 O O . ASP A 1 294 ? 11.729 -4.834 -25.386 1.00 88.31 294 ASP A O 1
ATOM 2344 N N . PHE A 1 295 ? 12.032 -6.161 -27.175 1.00 84.06 295 PHE A N 1
ATOM 2345 C CA . PHE A 1 295 ? 13.486 -6.263 -27.046 1.00 84.06 295 PHE A CA 1
ATOM 2346 C C . PHE A 1 295 ? 14.137 -5.309 -28.046 1.00 84.06 295 PHE A C 1
ATOM 2348 O O . PHE A 1 295 ? 13.966 -5.451 -29.256 1.00 84.06 295 PHE A O 1
ATOM 2355 N N . THR A 1 296 ? 14.859 -4.312 -27.541 1.00 79.81 296 THR A N 1
ATOM 2356 C CA . THR A 1 296 ? 15.624 -3.370 -28.358 1.00 79.81 296 THR A CA 1
ATOM 2357 C C . THR A 1 296 ? 17.092 -3.779 -28.311 1.00 79.81 296 THR A C 1
ATOM 2359 O O . THR A 1 296 ? 17.792 -3.524 -27.326 1.00 79.81 296 THR A O 1
ATOM 2362 N N . ASP A 1 297 ? 17.560 -4.420 -29.382 1.00 64.88 297 ASP A N 1
ATOM 2363 C CA . ASP A 1 297 ? 18.959 -4.823 -29.524 1.00 64.88 297 ASP A CA 1
ATOM 2364 C C . ASP A 1 297 ? 19.865 -3.592 -29.632 1.00 64.88 297 ASP A C 1
ATOM 2366 O O . ASP A 1 297 ? 19.989 -2.971 -30.686 1.00 64.88 297 ASP A O 1
ATOM 2370 N N . THR A 1 298 ? 20.523 -3.244 -28.526 1.00 58.00 298 THR A N 1
ATOM 2371 C CA . THR A 1 298 ? 21.516 -2.154 -28.480 1.00 58.00 298 THR A CA 1
ATOM 2372 C C . THR A 1 298 ? 22.954 -2.650 -28.659 1.00 58.00 298 THR A C 1
ATOM 2374 O O . THR A 1 298 ? 23.861 -1.848 -28.854 1.00 58.00 298 THR A O 1
ATOM 2377 N N . ILE A 1 299 ? 23.196 -3.968 -28.607 1.00 55.50 299 ILE A N 1
ATOM 2378 C CA . ILE A 1 299 ? 24.530 -4.570 -28.753 1.00 55.50 299 ILE A CA 1
ATOM 2379 C C . ILE A 1 299 ? 24.424 -5.832 -29.618 1.00 55.50 299 ILE A C 1
ATOM 2381 O O . ILE A 1 299 ? 23.866 -6.834 -29.178 1.00 55.50 299 ILE A O 1
ATOM 2385 N N . LYS A 1 300 ? 25.012 -5.820 -30.823 1.00 46.19 300 LYS A N 1
ATOM 2386 C CA . LYS A 1 300 ? 25.239 -7.043 -31.613 1.00 46.19 300 LYS A CA 1
ATOM 2387 C C . LYS A 1 300 ? 26.445 -7.784 -31.041 1.00 46.19 300 LYS A C 1
ATOM 2389 O O . LYS A 1 300 ? 27.575 -7.320 -31.169 1.00 46.19 300 LYS A O 1
ATOM 2394 N N . ILE A 1 301 ? 26.210 -8.916 -30.391 1.00 45.44 301 ILE A N 1
ATOM 2395 C CA . ILE A 1 301 ? 27.274 -9.794 -29.897 1.00 45.44 301 ILE A CA 1
ATOM 2396 C C . ILE A 1 301 ? 27.697 -10.734 -31.036 1.00 45.44 301 ILE A C 1
ATOM 2398 O O . ILE A 1 301 ? 26.844 -11.300 -31.709 1.00 45.44 301 ILE A O 1
ATOM 2402 N N . ALA A 1 302 ? 29.004 -10.904 -31.262 1.00 37.22 302 ALA A N 1
ATOM 2403 C CA . ALA A 1 302 ? 29.526 -11.914 -32.186 1.00 37.22 302 ALA A CA 1
ATOM 2404 C C . ALA A 1 302 ? 29.528 -13.307 -31.522 1.00 37.22 302 ALA A C 1
ATOM 2406 O O . ALA A 1 302 ? 30.016 -13.450 -30.401 1.00 37.22 302 ALA A O 1
ATOM 2407 N N . ASP A 1 303 ? 29.050 -14.334 -32.231 1.00 38.00 303 ASP A N 1
ATOM 2408 C CA . ASP A 1 303 ? 28.772 -15.705 -31.748 1.00 38.00 303 ASP A CA 1
ATOM 2409 C C . ASP A 1 303 ? 29.987 -16.528 -31.242 1.00 38.00 303 ASP A C 1
ATOM 2411 O O . ASP A 1 303 ? 29.892 -17.739 -31.020 1.00 38.00 303 ASP A O 1
ATOM 2415 N N . HIS A 1 304 ? 31.171 -15.931 -31.079 1.00 42.28 304 HIS A N 1
ATOM 2416 C CA . HIS A 1 304 ? 32.435 -16.667 -30.955 1.00 42.28 304 HIS A CA 1
ATOM 2417 C C . HIS A 1 304 ? 33.332 -16.221 -29.791 1.00 42.28 304 HIS A C 1
ATOM 2419 O O . HIS A 1 304 ? 34.501 -15.927 -30.014 1.00 42.28 304 HIS A O 1
ATOM 2425 N N . ILE A 1 305 ? 32.855 -16.215 -28.538 1.00 45.47 305 ILE A N 1
ATOM 2426 C CA . ILE A 1 305 ? 33.753 -16.139 -27.362 1.00 45.47 305 ILE A CA 1
ATOM 2427 C C . ILE A 1 305 ? 33.250 -17.065 -26.237 1.00 45.47 305 ILE A C 1
ATOM 2429 O O . ILE A 1 305 ? 32.157 -16.895 -25.709 1.00 45.47 305 ILE A O 1
ATOM 2433 N N . LYS A 1 306 ? 34.061 -18.076 -25.881 1.00 43.12 306 LYS A N 1
ATOM 2434 C CA . LYS A 1 306 ? 33.719 -19.217 -25.002 1.00 43.12 306 LYS A CA 1
ATOM 2435 C C . LYS A 1 306 ? 34.345 -19.162 -23.595 1.00 43.12 306 LYS A C 1
ATOM 2437 O O . LYS A 1 306 ? 34.539 -20.214 -22.993 1.00 43.12 306 LYS A O 1
ATOM 2442 N N . ASP A 1 307 ? 34.637 -17.983 -23.040 1.00 42.44 307 ASP A N 1
ATOM 2443 C CA . ASP A 1 307 ? 35.242 -17.900 -21.698 1.00 42.44 307 ASP A CA 1
ATOM 2444 C C . ASP A 1 307 ? 34.482 -16.978 -20.727 1.00 42.44 307 ASP A C 1
ATOM 2446 O O . ASP A 1 307 ? 34.523 -15.752 -20.821 1.00 42.44 307 ASP A O 1
ATOM 2450 N N . LYS A 1 308 ? 33.751 -17.581 -19.776 1.00 50.53 308 LYS A N 1
ATOM 2451 C CA . LYS A 1 308 ? 32.704 -16.934 -18.953 1.00 50.53 308 LYS A CA 1
ATOM 2452 C C . LYS A 1 308 ? 33.188 -15.810 -18.023 1.00 50.53 308 LYS A C 1
ATOM 2454 O O . LYS A 1 308 ? 32.372 -14.966 -17.675 1.00 50.53 308 LYS A O 1
ATOM 2459 N N . LYS A 1 309 ? 34.457 -15.802 -17.587 1.00 42.56 309 LYS A N 1
ATOM 2460 C CA . LYS A 1 309 ? 34.964 -14.843 -16.574 1.00 42.56 309 LYS A CA 1
ATOM 2461 C C . LYS A 1 309 ? 35.638 -13.599 -17.159 1.00 42.56 309 LYS A C 1
ATOM 2463 O O . LYS A 1 309 ? 35.534 -12.526 -16.573 1.00 42.56 309 LYS A O 1
ATOM 2468 N N . VAL A 1 310 ? 36.308 -13.725 -18.305 1.00 39.97 310 VAL A N 1
ATOM 2469 C CA . VAL A 1 310 ? 36.897 -12.574 -19.019 1.00 39.97 310 VAL A CA 1
ATOM 2470 C C . VAL A 1 310 ? 35.799 -11.802 -19.768 1.00 39.97 310 VAL A C 1
ATOM 2472 O O . VAL A 1 310 ? 35.811 -10.576 -19.802 1.00 39.97 310 VAL A O 1
ATOM 2475 N N . TYR A 1 311 ? 34.773 -12.513 -20.248 1.00 44.75 311 TYR A N 1
ATOM 2476 C CA . TYR A 1 311 ? 33.621 -11.959 -20.964 1.00 44.75 311 TYR A CA 1
ATOM 2477 C C . TYR A 1 311 ? 32.729 -11.028 -20.120 1.00 44.75 311 TYR A C 1
ATOM 2479 O O . TYR A 1 311 ? 32.173 -10.064 -20.639 1.00 44.75 311 TYR A O 1
ATOM 2487 N N . SER A 1 312 ? 32.596 -11.272 -18.811 1.00 50.09 312 SER A N 1
ATOM 2488 C CA . SER A 1 312 ? 31.766 -10.453 -17.911 1.00 50.09 312 SER A CA 1
ATOM 2489 C C . SER A 1 312 ? 32.330 -9.046 -17.669 1.00 50.09 312 SER A C 1
ATOM 2491 O O . SER A 1 312 ? 31.559 -8.093 -17.610 1.00 50.09 312 SER A O 1
ATOM 2493 N N . ILE A 1 313 ? 33.659 -8.893 -17.599 1.00 50.31 313 ILE A N 1
ATOM 2494 C CA . ILE A 1 313 ? 34.312 -7.595 -17.343 1.00 50.31 313 ILE A CA 1
ATOM 2495 C C . ILE A 1 313 ? 34.238 -6.690 -18.584 1.00 50.31 313 ILE A C 1
ATOM 2497 O O . ILE A 1 313 ? 33.967 -5.494 -18.464 1.00 50.31 313 ILE A O 1
ATOM 2501 N N . ASP A 1 314 ? 34.437 -7.252 -19.781 1.00 60.34 314 ASP A N 1
ATOM 2502 C CA . ASP A 1 314 ? 34.292 -6.506 -21.041 1.00 60.34 314 ASP A CA 1
ATOM 2503 C C . ASP A 1 314 ? 32.829 -6.141 -21.326 1.00 60.34 314 ASP A C 1
ATOM 2505 O O . ASP A 1 314 ? 32.536 -5.053 -21.825 1.00 60.34 314 ASP A O 1
ATOM 2509 N N . ARG A 1 315 ? 31.884 -7.008 -20.935 1.00 68.06 315 ARG A N 1
ATOM 2510 C CA . ARG A 1 315 ? 30.449 -6.755 -21.098 1.00 68.06 315 ARG A CA 1
ATOM 2511 C C . ARG A 1 315 ? 29.961 -5.597 -20.234 1.00 68.06 315 ARG A C 1
ATOM 2513 O O . ARG A 1 315 ? 29.211 -4.768 -20.735 1.00 68.06 315 ARG A O 1
ATOM 2520 N N . GLU A 1 316 ? 30.369 -5.500 -18.969 1.00 68.38 316 GLU A N 1
ATOM 2521 C CA . GLU A 1 316 ? 29.968 -4.367 -18.122 1.00 68.38 316 GLU A CA 1
ATOM 2522 C C . GLU A 1 316 ? 30.533 -3.037 -18.621 1.00 68.38 316 GLU A C 1
ATOM 2524 O O . GLU A 1 316 ? 29.813 -2.038 -18.648 1.00 68.38 316 GLU A O 1
ATOM 2529 N N . LYS A 1 317 ? 31.785 -3.027 -19.097 1.00 74.00 317 LYS A N 1
ATOM 2530 C CA . LYS A 1 317 ? 32.369 -1.842 -19.739 1.00 74.00 317 LYS A CA 1
ATOM 2531 C C . LYS A 1 317 ? 31.605 -1.441 -21.000 1.00 74.00 317 LYS A C 1
ATOM 2533 O O . LYS A 1 317 ? 31.318 -0.259 -21.164 1.00 74.00 317 LYS A O 1
ATOM 2538 N N . ALA A 1 318 ? 31.234 -2.404 -21.845 1.00 78.62 318 ALA A N 1
ATOM 2539 C CA . ALA A 1 318 ? 30.437 -2.154 -23.046 1.00 78.62 318 ALA A CA 1
ATOM 2540 C C . ALA A 1 318 ? 29.017 -1.656 -22.718 1.00 78.62 318 ALA A C 1
ATOM 2542 O O . ALA A 1 318 ? 28.513 -0.735 -23.356 1.00 78.62 318 ALA A O 1
ATOM 2543 N N . LEU A 1 319 ? 28.376 -2.217 -21.688 1.00 82.06 319 LEU A N 1
ATOM 2544 C CA . LEU A 1 319 ? 27.057 -1.779 -21.217 1.00 82.06 319 LEU A CA 1
ATOM 2545 C C . LEU A 1 319 ? 27.090 -0.356 -20.643 1.00 82.06 319 LEU A C 1
ATOM 2547 O O . LEU A 1 319 ? 26.094 0.361 -20.742 1.00 82.06 319 LEU A O 1
ATOM 2551 N N . ALA A 1 320 ? 28.226 0.039 -20.068 1.00 86.12 320 ALA A N 1
ATOM 2552 C CA . ALA A 1 320 ? 28.455 1.340 -19.456 1.00 86.12 320 ALA A CA 1
ATOM 2553 C C . ALA A 1 320 ? 29.076 2.386 -20.408 1.00 86.12 320 ALA A C 1
ATOM 2555 O O . ALA A 1 320 ? 29.457 3.467 -19.929 1.00 86.12 320 ALA A O 1
ATOM 2556 N N . ASP A 1 321 ? 29.193 2.070 -21.708 1.00 89.50 321 ASP A N 1
ATOM 2557 C CA . ASP A 1 321 ? 29.684 2.973 -22.756 1.00 89.50 321 ASP A CA 1
ATOM 2558 C C . ASP A 1 321 ? 28.766 4.209 -22.855 1.00 89.50 321 ASP A C 1
ATOM 2560 O O . ASP A 1 321 ? 27.550 4.057 -23.024 1.00 89.50 321 ASP A O 1
ATOM 2564 N N . PRO A 1 322 ? 29.312 5.437 -22.763 1.00 92.44 322 PRO A N 1
ATOM 2565 C CA . PRO A 1 322 ? 28.519 6.661 -22.844 1.00 92.44 322 PRO A CA 1
ATOM 2566 C C . PRO A 1 322 ? 27.655 6.771 -24.107 1.00 92.44 322 PRO A C 1
ATOM 2568 O O . PRO A 1 322 ? 26.561 7.322 -24.032 1.00 92.44 322 PRO A O 1
ATOM 2571 N N . ARG A 1 323 ? 28.104 6.230 -25.250 1.00 90.81 323 ARG A N 1
ATOM 2572 C CA . ARG A 1 323 ? 27.341 6.251 -26.510 1.00 90.81 323 ARG A CA 1
ATOM 2573 C C . ARG A 1 323 ? 26.081 5.405 -26.398 1.00 90.81 323 ARG A C 1
ATOM 2575 O O . ARG A 1 323 ? 25.003 5.897 -26.699 1.00 90.81 323 ARG A O 1
ATOM 2582 N N . ARG A 1 324 ? 26.203 4.185 -25.861 1.00 91.69 324 ARG A N 1
ATOM 2583 C CA . ARG A 1 324 ? 25.058 3.296 -25.615 1.00 91.69 324 ARG A CA 1
ATOM 2584 C C . ARG A 1 324 ? 24.058 3.934 -24.653 1.00 91.69 324 ARG A C 1
ATOM 2586 O O . ARG A 1 324 ? 22.857 3.879 -24.889 1.00 91.69 324 ARG A O 1
ATOM 2593 N N . ILE A 1 325 ? 24.545 4.535 -23.566 1.00 94.38 325 ILE A N 1
ATOM 2594 C CA . ILE A 1 325 ? 23.689 5.225 -22.588 1.00 94.38 325 ILE A CA 1
ATOM 2595 C C . ILE A 1 325 ? 22.936 6.375 -23.264 1.00 94.38 325 ILE A C 1
ATOM 2597 O O . ILE A 1 325 ? 21.726 6.494 -23.085 1.00 94.38 325 ILE A O 1
ATOM 2601 N N . SER A 1 326 ? 23.634 7.175 -24.074 1.00 95.25 326 SER A N 1
ATOM 2602 C CA . SER A 1 326 ? 23.041 8.278 -24.832 1.00 95.25 326 SER A CA 1
ATOM 2603 C C . SER A 1 326 ? 21.969 7.792 -25.814 1.00 95.25 326 SER A C 1
ATOM 2605 O O . SER A 1 326 ? 20.862 8.325 -25.804 1.00 95.25 326 SER A O 1
ATOM 2607 N N . GLU A 1 327 ? 22.240 6.727 -26.577 1.00 93.75 327 GLU A N 1
ATOM 2608 C CA . GLU A 1 327 ? 21.287 6.102 -27.508 1.00 93.75 327 GLU A CA 1
ATOM 2609 C C . GLU A 1 327 ? 20.044 5.551 -26.796 1.00 93.75 327 GLU A C 1
ATOM 2611 O O . GLU A 1 327 ? 18.921 5.768 -27.251 1.00 93.75 327 GLU A O 1
ATOM 2616 N N . ILE A 1 328 ? 20.219 4.883 -25.650 1.00 95.19 328 ILE A N 1
ATOM 2617 C CA . ILE A 1 328 ? 19.103 4.374 -24.839 1.00 95.19 328 ILE A CA 1
ATOM 2618 C C . ILE A 1 328 ? 18.242 5.526 -24.327 1.00 95.19 328 ILE A C 1
ATOM 2620 O O . ILE A 1 328 ? 17.018 5.469 -24.442 1.00 95.19 328 ILE A O 1
ATOM 2624 N N . VAL A 1 329 ? 18.854 6.581 -23.783 1.00 97.19 329 VAL A N 1
ATOM 2625 C CA . VAL A 1 329 ? 18.118 7.761 -23.309 1.00 97.19 329 VAL A CA 1
ATOM 2626 C C . VAL A 1 329 ? 17.375 8.433 -24.462 1.00 97.19 329 VAL A C 1
ATOM 2628 O O . VAL A 1 329 ? 16.193 8.744 -24.314 1.00 97.19 329 VAL A O 1
ATOM 2631 N N . SER A 1 330 ? 18.012 8.587 -25.626 1.00 95.88 330 SER A N 1
ATOM 2632 C CA . SER A 1 330 ? 17.365 9.138 -26.821 1.00 95.88 330 SER A CA 1
ATOM 2633 C C . SER A 1 330 ? 16.154 8.308 -27.234 1.00 95.88 330 SER A C 1
ATOM 2635 O O . SER A 1 330 ? 15.072 8.871 -27.409 1.00 95.88 330 SER A O 1
ATOM 2637 N N . TYR A 1 331 ? 16.299 6.981 -27.279 1.00 95.69 331 TYR A N 1
ATOM 2638 C CA . TYR A 1 331 ? 15.208 6.064 -27.593 1.00 95.69 331 TYR A CA 1
ATOM 2639 C C . TYR A 1 331 ? 14.055 6.177 -26.591 1.00 95.69 331 TYR A C 1
ATOM 2641 O O . TYR A 1 331 ? 12.898 6.278 -27.008 1.00 95.69 331 TYR A O 1
ATOM 2649 N N . VAL A 1 332 ? 14.348 6.181 -25.282 1.00 96.50 332 VAL A N 1
ATOM 2650 C CA . VAL A 1 332 ? 13.323 6.320 -24.234 1.00 96.50 332 VAL A CA 1
ATOM 2651 C C . VAL A 1 332 ? 12.558 7.621 -24.421 1.00 96.50 332 VAL A C 1
ATOM 2653 O O . VAL A 1 332 ? 11.333 7.586 -24.434 1.00 96.50 332 VAL A O 1
ATOM 2656 N N . LEU A 1 333 ? 13.254 8.748 -24.600 1.00 96.50 333 LEU A N 1
ATOM 2657 C CA . LEU A 1 333 ? 12.624 10.060 -24.758 1.00 96.50 333 LEU A CA 1
ATOM 2658 C C . LEU A 1 333 ? 11.780 10.156 -26.038 1.00 96.50 333 LEU A C 1
ATOM 2660 O O . LEU A 1 333 ? 10.698 10.732 -26.004 1.00 96.50 333 LEU A O 1
ATOM 2664 N N . GLU A 1 334 ? 12.232 9.573 -27.149 1.00 94.94 334 GLU A N 1
ATOM 2665 C CA . GLU A 1 334 ? 11.502 9.576 -28.429 1.00 94.94 334 GLU A CA 1
ATOM 2666 C C . GLU A 1 334 ? 10.241 8.713 -28.401 1.00 94.94 334 GLU A C 1
ATOM 2668 O O . GLU A 1 334 ? 9.219 9.074 -28.984 1.00 94.94 334 GLU A O 1
ATOM 2673 N N . HIS A 1 335 ? 10.287 7.585 -27.693 1.00 95.12 335 HIS A N 1
ATOM 2674 C CA . HIS A 1 335 ? 9.170 6.645 -27.621 1.00 95.12 335 HIS A CA 1
ATOM 2675 C C . HIS A 1 335 ? 8.317 6.834 -26.365 1.00 95.12 335 HIS A C 1
ATOM 2677 O O . HIS A 1 335 ? 7.326 6.121 -26.189 1.00 95.12 335 HIS A O 1
ATOM 2683 N N . PHE A 1 336 ? 8.665 7.783 -25.493 1.00 96.06 336 PHE A N 1
ATOM 2684 C CA . PHE A 1 336 ? 8.014 7.972 -24.202 1.00 96.06 336 PHE A CA 1
ATOM 2685 C C . PHE A 1 336 ? 6.506 8.186 -24.349 1.00 96.06 336 PHE A C 1
ATOM 2687 O O . PHE A 1 336 ? 5.711 7.471 -23.732 1.00 96.06 336 PHE A O 1
ATOM 2694 N N . ASP A 1 337 ? 6.104 9.108 -25.223 1.00 94.88 337 ASP A N 1
ATOM 2695 C CA . ASP A 1 337 ? 4.702 9.463 -25.441 1.00 94.88 337 ASP A CA 1
ATOM 2696 C C . ASP A 1 337 ? 3.890 8.296 -26.000 1.00 94.88 337 ASP A C 1
ATOM 2698 O O . ASP A 1 337 ? 2.761 8.043 -25.567 1.00 94.88 337 ASP A O 1
ATOM 2702 N N . GLN A 1 338 ? 4.485 7.540 -26.923 1.00 94.31 338 GLN A N 1
ATOM 2703 C CA . GLN A 1 338 ? 3.871 6.357 -27.514 1.00 94.31 338 GLN A CA 1
ATOM 2704 C C . GLN A 1 338 ? 3.693 5.249 -26.466 1.00 94.31 338 GLN A C 1
ATOM 2706 O O . GLN A 1 338 ? 2.596 4.710 -26.301 1.00 94.31 338 GLN A O 1
ATOM 2711 N N . LYS A 1 339 ? 4.763 4.908 -25.738 1.00 94.94 339 LYS A N 1
ATOM 2712 C CA . LYS A 1 339 ? 4.798 3.785 -24.788 1.00 94.94 339 LYS A CA 1
ATOM 2713 C C . LYS A 1 339 ? 3.960 4.070 -23.539 1.00 94.94 339 LYS A C 1
ATOM 2715 O O . LYS A 1 339 ? 3.293 3.165 -23.035 1.00 94.94 339 LYS A O 1
ATOM 2720 N N . THR A 1 340 ? 3.901 5.330 -23.105 1.00 95.38 340 THR A N 1
ATOM 2721 C CA . THR A 1 340 ? 3.088 5.778 -21.962 1.00 95.38 340 THR A CA 1
ATOM 2722 C C . THR A 1 340 ? 1.718 6.348 -22.347 1.00 95.38 340 THR A C 1
ATOM 2724 O O . THR A 1 340 ? 0.980 6.819 -21.484 1.00 95.38 340 THR A O 1
ATOM 2727 N N . LYS A 1 341 ? 1.326 6.268 -23.627 1.00 94.25 341 LYS A N 1
ATOM 2728 C CA . LYS A 1 341 ? 0.027 6.731 -24.153 1.00 94.25 341 LYS A CA 1
ATOM 2729 C C . LYS A 1 341 ? -0.297 8.197 -23.806 1.00 94.25 341 LYS A C 1
ATOM 2731 O O . LYS A 1 341 ? -1.426 8.505 -23.428 1.00 94.25 341 LYS A O 1
ATOM 2736 N N . ARG A 1 342 ? 0.662 9.121 -23.956 1.00 91.50 342 ARG A N 1
ATOM 2737 C CA . ARG A 1 342 ? 0.496 10.559 -23.624 1.00 91.50 342 ARG A CA 1
ATOM 2738 C C . ARG A 1 342 ? -0.584 11.277 -24.423 1.00 91.50 342 ARG A C 1
ATOM 2740 O O . ARG A 1 342 ? -1.155 12.241 -23.930 1.00 91.50 342 ARG A O 1
ATOM 2747 N N . ASN A 1 343 ? -0.939 10.747 -25.590 1.00 90.31 343 ASN A N 1
ATOM 2748 C CA . ASN A 1 343 ? -2.031 11.269 -26.416 1.00 90.31 343 ASN A CA 1
ATOM 2749 C C . ASN A 1 343 ? -3.429 10.828 -25.940 1.00 90.31 343 ASN A C 1
ATOM 2751 O O . ASN A 1 343 ? -4.434 11.221 -26.526 1.00 90.31 343 ASN A O 1
ATOM 2755 N N . SER A 1 344 ? -3.521 9.985 -24.908 1.00 91.38 344 SER A N 1
ATOM 2756 C CA . SER A 1 344 ? -4.785 9.545 -24.311 1.00 91.38 344 SER A CA 1
ATOM 2757 C C . SER A 1 344 ? -5.009 10.222 -22.964 1.00 91.38 344 SER A C 1
ATOM 2759 O O . SER A 1 344 ? -4.083 10.357 -22.170 1.00 91.38 344 SER A O 1
ATOM 2761 N N . TYR A 1 345 ? -6.252 10.600 -22.672 1.00 91.94 345 TYR A N 1
ATOM 2762 C CA . TYR A 1 345 ? -6.606 11.291 -21.433 1.00 91.94 345 TYR A CA 1
ATOM 2763 C C . TYR A 1 345 ? -7.617 10.482 -20.637 1.00 91.94 345 TYR A C 1
ATOM 2765 O O . TYR A 1 345 ? -8.540 9.901 -21.204 1.00 91.94 345 TYR A O 1
ATOM 2773 N N . TYR A 1 346 ? -7.473 10.490 -19.318 1.00 91.19 346 TYR A N 1
ATOM 2774 C CA . TYR A 1 346 ? -8.430 9.869 -18.412 1.00 91.19 346 TYR A CA 1
ATOM 2775 C C . TYR A 1 346 ? -8.461 10.606 -17.073 1.00 91.19 346 TYR A C 1
ATOM 2777 O O . TYR A 1 346 ? -7.559 11.379 -16.743 1.00 91.19 346 TYR A O 1
ATOM 2785 N N . THR A 1 347 ? -9.517 10.363 -16.304 1.00 88.81 347 THR A N 1
ATOM 2786 C CA . THR A 1 347 ? -9.654 10.868 -14.936 1.00 88.81 347 THR A CA 1
ATOM 2787 C C . THR A 1 347 ? -9.325 9.749 -13.961 1.00 88.81 347 THR A C 1
ATOM 2789 O O . THR A 1 347 ? -9.766 8.616 -14.153 1.00 88.81 347 THR A O 1
ATOM 2792 N N . PHE A 1 348 ? -8.558 10.049 -12.918 1.00 89.12 348 PHE A N 1
ATOM 2793 C CA . PHE A 1 348 ? -8.308 9.113 -11.825 1.00 89.12 348 PHE A CA 1
ATOM 2794 C C . PHE A 1 348 ? -8.388 9.825 -10.474 1.00 89.12 348 PHE A C 1
ATOM 2796 O O . PHE A 1 348 ? -8.257 11.046 -10.396 1.00 89.12 348 PHE A O 1
ATOM 2803 N N . SER A 1 349 ? -8.628 9.055 -9.412 1.00 86.25 349 SER A N 1
ATOM 2804 C CA . SER A 1 349 ? -8.614 9.572 -8.045 1.00 86.25 349 SER A CA 1
ATOM 2805 C C . SER A 1 349 ? -7.169 9.667 -7.560 1.00 86.25 349 SER A C 1
ATOM 2807 O O . SER A 1 349 ? -6.585 8.655 -7.169 1.00 86.25 349 SER A O 1
ATOM 2809 N N . ALA A 1 350 ? -6.609 10.874 -7.562 1.00 85.38 350 ALA A N 1
ATOM 2810 C CA . ALA A 1 350 ? -5.363 11.161 -6.867 1.00 85.38 350 ALA A CA 1
ATOM 2811 C C . ALA A 1 350 ? -5.606 11.091 -5.355 1.00 85.38 350 ALA A C 1
ATOM 2813 O O . ALA A 1 350 ? -6.694 11.432 -4.878 1.00 85.38 350 ALA A O 1
ATOM 2814 N N . LYS A 1 351 ? -4.607 10.617 -4.613 1.00 85.44 351 LYS A N 1
ATOM 2815 C CA . LYS A 1 351 ? -4.651 10.534 -3.150 1.00 85.44 351 LYS A CA 1
ATOM 2816 C C . LYS A 1 351 ? -3.550 11.392 -2.569 1.00 85.44 351 LYS A C 1
ATOM 2818 O O . LYS A 1 351 ? -2.456 11.413 -3.118 1.00 85.44 351 LYS A O 1
ATOM 2823 N N . TRP A 1 352 ? -3.800 12.051 -1.453 1.00 78.06 352 TRP A N 1
ATOM 2824 C CA . TRP A 1 352 ? -2.725 12.657 -0.679 1.00 78.06 352 TRP A CA 1
ATOM 2825 C C . TRP A 1 352 ? -3.077 12.708 0.791 1.00 78.06 352 TRP A C 1
ATOM 2827 O O . TRP A 1 352 ? -4.220 12.501 1.198 1.00 78.06 352 TRP A O 1
ATOM 2837 N N . GLU A 1 353 ? -2.048 12.981 1.569 1.00 78.31 353 GLU A N 1
ATOM 2838 C CA . GLU A 1 353 ? -2.105 13.098 3.007 1.00 78.31 353 GLU A CA 1
ATOM 2839 C C . GLU A 1 353 ? -1.926 14.568 3.378 1.00 78.31 353 GLU A C 1
ATOM 2841 O O . GLU A 1 353 ? -1.024 15.241 2.880 1.00 78.31 353 GLU A O 1
ATOM 2846 N N . GLU A 1 354 ? -2.795 15.080 4.243 1.00 75.12 354 GLU A N 1
ATOM 2847 C CA . GLU A 1 354 ? -2.602 16.383 4.874 1.00 75.12 354 GLU A CA 1
ATOM 2848 C C . GLU A 1 354 ? -2.700 16.254 6.391 1.00 75.12 354 GLU A C 1
ATOM 2850 O O . GLU A 1 354 ? -3.434 15.416 6.917 1.00 75.12 354 GLU A O 1
ATOM 2855 N N . ALA A 1 355 ? -1.948 17.089 7.102 1.00 69.50 355 ALA A N 1
ATOM 2856 C CA . ALA A 1 355 ? -2.098 17.197 8.541 1.00 69.50 355 ALA A CA 1
ATOM 2857 C C . ALA A 1 355 ? -3.479 17.786 8.864 1.00 69.50 355 ALA A C 1
ATOM 2859 O O . ALA A 1 355 ? -3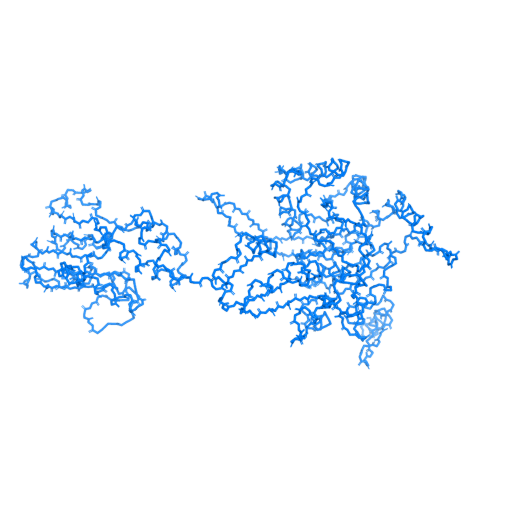.904 18.773 8.257 1.00 69.50 355 ALA A O 1
ATOM 2860 N N . ASP A 1 356 ? -4.172 17.183 9.826 1.00 69.12 356 ASP A N 1
ATOM 2861 C CA . ASP A 1 356 ? -5.445 17.678 10.327 1.00 69.12 356 ASP A CA 1
ATOM 2862 C C . ASP A 1 356 ? -5.256 19.114 10.839 1.00 69.12 356 ASP A C 1
ATOM 2864 O O . ASP A 1 356 ? -4.369 19.396 11.652 1.00 69.12 356 ASP A O 1
ATOM 2868 N N . LYS A 1 357 ? -6.103 20.035 10.363 1.00 68.56 357 LYS A N 1
ATOM 2869 C CA . LYS A 1 357 ? -6.062 21.454 10.750 1.00 68.56 357 LYS A CA 1
ATOM 2870 C C . LYS A 1 357 ? -6.200 21.651 12.263 1.00 68.56 357 LYS A C 1
ATOM 2872 O O . LYS A 1 357 ? -5.693 22.636 12.792 1.00 68.56 357 LYS A O 1
ATOM 2877 N N . CYS A 1 358 ? -6.889 20.740 12.943 1.00 65.25 358 CYS A N 1
ATOM 2878 C CA . CYS A 1 358 ? -7.125 20.757 14.381 1.00 65.25 358 CYS A CA 1
ATOM 2879 C C . CYS A 1 358 ? -6.086 19.935 15.159 1.00 65.25 358 CYS A C 1
ATOM 2881 O O . CYS A 1 358 ? -5.872 20.199 16.341 1.00 65.25 358 CYS A O 1
ATOM 2883 N N . ASN A 1 359 ? -5.417 18.967 14.522 1.00 60.75 359 ASN A N 1
ATOM 2884 C CA . ASN A 1 359 ? -4.346 18.186 15.138 1.00 60.75 359 ASN A CA 1
ATOM 2885 C C . ASN A 1 359 ? -3.220 17.879 14.134 1.00 60.75 359 ASN A C 1
ATOM 2887 O O . ASN A 1 359 ? -3.266 16.851 13.461 1.00 60.75 359 ASN A O 1
ATOM 2891 N N . PRO A 1 360 ? -2.137 18.671 14.111 1.00 61.47 360 PRO A N 1
ATOM 2892 C CA . PRO A 1 360 ? -1.038 18.486 13.163 1.00 61.47 360 PRO A CA 1
ATOM 2893 C C . PRO A 1 360 ? -0.338 17.115 13.220 1.00 61.47 360 PRO A C 1
ATOM 2895 O O . PRO A 1 360 ? 0.427 16.783 12.320 1.00 61.47 360 PRO A O 1
ATOM 2898 N N . LYS A 1 361 ? -0.560 16.320 14.280 1.00 59.38 361 LYS A N 1
ATOM 2899 C CA . LYS A 1 361 ? -0.039 14.948 14.417 1.00 59.38 361 LYS A CA 1
ATOM 2900 C C . LYS A 1 361 ? -0.954 13.882 13.801 1.00 59.38 361 LYS A C 1
ATOM 2902 O O . LYS A 1 361 ? -0.531 12.735 13.679 1.00 59.38 361 LYS A O 1
ATOM 2907 N N . LYS A 1 362 ? -2.196 14.230 13.455 1.00 60.34 362 LYS A N 1
ATOM 2908 C CA . LYS A 1 362 ? -3.157 13.355 12.775 1.00 60.34 362 LYS A CA 1
ATOM 2909 C C . LYS A 1 362 ? -3.071 13.630 11.277 1.00 60.34 362 LYS A C 1
ATOM 2911 O O . LYS A 1 362 ? -3.156 14.777 10.853 1.00 60.34 362 LYS A O 1
ATOM 2916 N N . ILE A 1 363 ? -2.878 12.580 10.489 1.00 71.06 363 ILE A N 1
ATOM 2917 C CA . ILE A 1 363 ? -2.837 12.657 9.028 1.00 71.06 363 ILE A CA 1
ATOM 2918 C C . ILE A 1 363 ? -4.205 12.230 8.495 1.00 71.06 363 ILE A C 1
ATOM 2920 O O . ILE A 1 363 ? -4.724 11.188 8.895 1.00 71.06 363 ILE A O 1
ATOM 2924 N N . ILE A 1 364 ? -4.788 13.038 7.614 1.00 75.69 364 ILE A N 1
ATOM 2925 C CA . ILE A 1 364 ? -6.056 12.758 6.941 1.00 75.69 364 ILE A CA 1
ATOM 2926 C C . ILE A 1 364 ? -5.764 12.402 5.480 1.00 75.69 364 ILE A C 1
ATOM 2928 O O . ILE A 1 364 ? -5.093 13.162 4.780 1.00 75.69 364 ILE A O 1
ATOM 2932 N N . GLU A 1 365 ? -6.296 11.270 5.006 1.00 80.31 365 GLU A N 1
ATOM 2933 C CA . GLU A 1 365 ? -6.300 10.927 3.576 1.00 80.31 365 GLU A CA 1
ATOM 2934 C C . GLU A 1 365 ? -7.380 11.748 2.858 1.00 80.31 365 GLU A C 1
ATOM 2936 O O . GLU A 1 365 ? -8.561 11.703 3.211 1.00 80.31 365 GLU A O 1
ATOM 2941 N N . LYS A 1 366 ? -6.984 12.458 1.802 1.00 81.00 366 LYS A N 1
ATOM 2942 C CA . LYS A 1 366 ? -7.885 13.129 0.866 1.00 81.00 366 LYS A CA 1
ATOM 2943 C C . LYS A 1 366 ? -7.806 12.519 -0.522 1.00 81.00 366 LYS A C 1
ATOM 2945 O O . LYS A 1 366 ? -6.822 11.883 -0.902 1.00 81.00 366 LYS A O 1
ATOM 2950 N N . ARG A 1 367 ? -8.884 12.726 -1.279 1.00 86.44 367 ARG A N 1
ATOM 2951 C CA . ARG A 1 367 ? -9.035 12.255 -2.653 1.00 86.44 367 ARG A CA 1
ATOM 2952 C C . ARG A 1 367 ? -9.587 13.361 -3.537 1.00 86.44 367 ARG A C 1
ATOM 2954 O O . ARG A 1 367 ? -10.541 14.033 -3.153 1.00 86.44 367 ARG A O 1
ATOM 2961 N N . GLU A 1 368 ? -9.041 13.482 -4.738 1.00 86.31 368 GLU A N 1
ATOM 2962 C CA . GLU A 1 368 ? -9.562 14.364 -5.787 1.00 86.31 368 GLU A CA 1
ATOM 2963 C C . GLU A 1 368 ? -9.468 13.690 -7.143 1.00 86.31 368 GLU A C 1
ATOM 2965 O O . GLU A 1 368 ? -8.554 12.917 -7.436 1.00 86.31 368 GLU A O 1
ATOM 2970 N N . LEU A 1 369 ? -10.448 14.003 -7.981 1.00 87.69 369 LEU A N 1
ATOM 2971 C CA . LEU A 1 369 ? -10.486 13.558 -9.358 1.00 87.69 369 LEU A CA 1
ATOM 2972 C C . LEU A 1 369 ? -9.595 14.463 -10.205 1.00 87.69 369 LEU A C 1
ATOM 2974 O O . LEU A 1 369 ? -9.919 15.624 -10.440 1.00 87.69 369 LEU A O 1
ATOM 2978 N N . ARG A 1 370 ? -8.492 13.908 -10.708 1.00 87.94 370 ARG A N 1
ATOM 2979 C CA . ARG A 1 370 ? -7.549 14.613 -11.577 1.00 87.94 370 ARG A CA 1
ATOM 2980 C C . ARG A 1 370 ? -7.631 14.054 -12.989 1.00 87.94 370 ARG A C 1
ATOM 2982 O O . ARG A 1 370 ? -7.558 12.840 -13.191 1.00 87.94 370 ARG A O 1
ATOM 2989 N N . ARG A 1 371 ? -7.757 14.941 -13.977 1.00 90.50 371 ARG A N 1
ATOM 2990 C CA . ARG A 1 371 ? -7.598 14.584 -15.391 1.00 90.50 371 ARG A CA 1
ATOM 2991 C C . ARG A 1 371 ? -6.113 14.597 -15.739 1.00 90.50 371 ARG A C 1
ATOM 2993 O O . ARG A 1 371 ? -5.444 15.599 -15.508 1.00 90.50 371 ARG A O 1
ATOM 3000 N N . VAL A 1 372 ? -5.615 13.504 -16.305 1.00 90.56 372 VAL A N 1
ATOM 3001 C CA . VAL A 1 372 ? -4.206 13.350 -16.692 1.00 90.56 372 VAL A CA 1
ATOM 3002 C C . VAL A 1 372 ? -4.064 12.849 -18.122 1.00 90.56 372 VAL A C 1
ATOM 3004 O O . VAL A 1 372 ? -4.977 12.230 -18.674 1.00 90.56 372 VAL A O 1
ATOM 3007 N N . ALA A 1 373 ? -2.909 13.153 -18.712 1.00 91.38 373 ALA A N 1
ATOM 3008 C CA . ALA A 1 373 ? -2.481 12.674 -20.019 1.00 91.38 373 ALA A CA 1
ATOM 3009 C C . ALA A 1 373 ? -1.552 11.468 -19.836 1.00 91.38 373 ALA A C 1
ATOM 3011 O O . ALA A 1 373 ? -0.488 11.588 -19.221 1.00 91.38 373 ALA A O 1
ATOM 3012 N N . GLY A 1 374 ? -1.951 10.312 -20.356 1.00 92.75 374 GLY A N 1
ATOM 3013 C CA . GLY A 1 374 ? -1.184 9.072 -20.305 1.00 92.75 374 GLY A CA 1
ATOM 3014 C C . GLY A 1 374 ? -0.719 8.642 -18.909 1.00 92.75 374 GLY A C 1
ATOM 3015 O O . GLY A 1 374 ? -1.195 9.093 -17.864 1.00 92.75 374 GLY A O 1
ATOM 3016 N N . PHE A 1 375 ? 0.267 7.758 -18.913 1.00 96.00 375 PHE A N 1
ATOM 3017 C CA . PHE A 1 375 ? 0.808 7.048 -17.758 1.00 96.00 375 PHE A CA 1
ATOM 3018 C C . PHE A 1 375 ? 2.267 7.465 -17.484 1.00 96.00 375 PHE A C 1
ATOM 3020 O O . PHE A 1 375 ? 2.864 8.225 -18.250 1.00 96.00 375 PHE A O 1
ATOM 3027 N N . ASN A 1 376 ? 2.847 7.008 -16.373 1.00 96.69 376 ASN A N 1
ATOM 3028 C CA . ASN A 1 376 ? 4.285 7.144 -16.108 1.00 96.69 376 ASN A CA 1
ATOM 3029 C C . ASN A 1 376 ? 5.019 5.815 -16.252 1.00 96.69 376 ASN A C 1
ATOM 3031 O O . ASN A 1 376 ? 4.435 4.774 -16.575 1.00 96.69 376 ASN A O 1
ATOM 3035 N N . SER A 1 377 ? 6.330 5.893 -16.033 1.00 97.88 377 SER A N 1
ATOM 3036 C CA . SER A 1 377 ? 7.239 4.775 -16.180 1.00 97.88 377 SER A CA 1
ATOM 3037 C C . SER A 1 377 ? 8.289 4.692 -15.077 1.00 97.88 377 SER A C 1
ATOM 3039 O O . SER A 1 377 ? 8.618 5.688 -14.428 1.00 97.88 377 SER A O 1
ATOM 3041 N N . ILE A 1 378 ? 8.840 3.492 -14.913 1.00 98.25 378 ILE A N 1
ATOM 3042 C CA . ILE A 1 378 ? 10.076 3.246 -14.166 1.00 98.25 378 ILE A CA 1
ATOM 3043 C C . ILE A 1 378 ? 11.184 2.889 -15.158 1.00 98.25 378 ILE A C 1
ATOM 3045 O O . ILE A 1 378 ? 10.941 2.172 -16.129 1.00 98.25 378 ILE A O 1
ATOM 3049 N N . PHE A 1 379 ? 12.399 3.363 -14.898 1.00 98.12 379 PHE A N 1
ATOM 3050 C CA . PHE A 1 379 ? 13.618 2.939 -15.575 1.00 98.12 379 PHE A CA 1
ATOM 3051 C C . PHE A 1 379 ? 14.493 2.143 -14.599 1.00 98.12 379 PHE A C 1
ATOM 3053 O O . PHE A 1 379 ? 15.043 2.700 -13.651 1.00 98.12 379 PHE A O 1
ATOM 3060 N N . ALA A 1 380 ? 14.620 0.837 -14.825 1.00 95.88 380 ALA A N 1
ATOM 3061 C CA . ALA A 1 380 ? 15.414 -0.070 -14.006 1.00 95.88 380 ALA A CA 1
ATOM 3062 C C . ALA A 1 380 ? 16.852 -0.160 -14.538 1.00 95.88 380 ALA A C 1
ATOM 3064 O O . ALA A 1 380 ? 17.116 -0.799 -15.562 1.00 95.88 380 ALA A O 1
ATOM 3065 N N . ALA A 1 381 ? 17.784 0.466 -13.825 1.00 93.50 381 ALA A N 1
ATOM 3066 C CA . ALA A 1 381 ? 19.211 0.411 -14.106 1.00 93.50 381 ALA A CA 1
ATOM 3067 C C . ALA A 1 381 ? 19.876 -0.784 -13.401 1.00 93.50 381 ALA A C 1
ATOM 3069 O O . ALA A 1 381 ? 19.460 -1.225 -12.327 1.00 93.50 381 ALA A O 1
ATOM 3070 N N . ALA A 1 382 ? 20.953 -1.303 -13.992 1.00 89.31 382 ALA A N 1
ATOM 3071 C CA . ALA A 1 382 ? 21.666 -2.449 -13.433 1.00 89.31 382 ALA A CA 1
ATOM 3072 C C . ALA A 1 382 ? 22.264 -2.192 -12.042 1.00 89.31 382 ALA A C 1
ATOM 3074 O O . ALA A 1 382 ? 22.162 -3.060 -11.178 1.00 89.31 382 ALA A O 1
ATOM 3075 N N . SER A 1 383 ? 22.850 -1.011 -11.831 1.00 88.50 383 SER A N 1
ATOM 3076 C CA . SER A 1 383 ? 23.620 -0.655 -10.636 1.00 88.50 383 SER A CA 1
ATOM 3077 C C . SER A 1 383 ? 23.549 0.848 -10.342 1.00 88.50 383 SER A C 1
ATOM 3079 O O . SER A 1 383 ? 23.137 1.632 -11.203 1.00 88.50 383 SER A O 1
ATOM 3081 N N . ILE A 1 384 ? 23.989 1.262 -9.147 1.00 90.50 384 ILE A N 1
ATOM 3082 C CA . ILE A 1 384 ? 24.039 2.681 -8.749 1.00 90.50 384 ILE A CA 1
ATOM 3083 C C . ILE A 1 384 ? 24.863 3.524 -9.743 1.00 90.50 384 ILE A C 1
ATOM 3085 O O . ILE A 1 384 ? 24.322 4.511 -10.245 1.00 90.50 384 ILE A O 1
ATOM 3089 N N . PRO A 1 385 ? 26.091 3.130 -10.152 1.00 91.75 385 PRO A N 1
ATOM 3090 C CA . PRO A 1 385 ? 26.848 3.892 -11.148 1.00 91.75 385 PRO A CA 1
ATOM 3091 C C . PRO A 1 385 ? 26.114 4.067 -12.484 1.00 91.75 385 PRO A C 1
ATOM 3093 O O . PRO A 1 385 ? 26.220 5.117 -13.118 1.00 91.75 385 PRO A O 1
ATOM 3096 N N . MET A 1 386 ? 25.350 3.060 -12.923 1.00 93.00 386 MET A N 1
ATOM 3097 C CA . MET A 1 386 ? 24.536 3.167 -14.138 1.00 93.00 386 MET A CA 1
ATOM 3098 C C . MET A 1 386 ? 23.352 4.113 -13.940 1.00 93.00 386 MET A C 1
ATOM 3100 O O . MET A 1 386 ? 23.108 4.946 -14.807 1.00 93.00 386 MET A O 1
ATOM 3104 N N . ALA A 1 387 ? 22.650 4.036 -12.805 1.00 94.88 387 ALA A N 1
ATOM 3105 C CA . ALA A 1 387 ? 21.552 4.949 -12.481 1.00 94.88 387 ALA A CA 1
ATOM 3106 C C . ALA A 1 387 ? 22.017 6.415 -12.476 1.00 94.88 387 ALA A C 1
ATOM 3108 O O . ALA A 1 387 ? 21.351 7.270 -13.057 1.00 94.88 387 ALA A O 1
ATOM 3109 N N . MET A 1 388 ? 23.200 6.689 -11.912 1.00 94.94 388 MET A N 1
ATOM 3110 C CA . MET A 1 388 ? 23.820 8.019 -11.926 1.00 94.94 388 MET A CA 1
ATOM 3111 C C . MET A 1 388 ? 24.081 8.518 -13.352 1.00 94.94 388 MET A C 1
ATOM 3113 O O . MET A 1 388 ? 23.739 9.652 -13.695 1.00 94.94 388 MET A O 1
ATOM 3117 N N . LYS A 1 389 ? 24.667 7.667 -14.207 1.00 96.31 389 LYS A N 1
ATOM 3118 C CA . LYS A 1 389 ? 24.926 8.003 -15.616 1.00 96.31 389 LYS A CA 1
ATOM 3119 C C . LYS A 1 389 ? 23.630 8.260 -16.383 1.00 96.31 389 LYS A C 1
ATOM 3121 O O . LYS A 1 389 ? 23.546 9.261 -17.087 1.00 96.31 389 LYS A O 1
ATOM 3126 N N . TYR A 1 390 ? 22.625 7.400 -16.214 1.00 98.00 390 TYR A N 1
ATOM 3127 C CA . TYR A 1 390 ? 21.323 7.570 -16.852 1.00 98.00 390 TYR A CA 1
ATOM 3128 C C . TYR A 1 390 ? 20.641 8.858 -16.410 1.00 98.00 390 TYR A C 1
ATOM 3130 O O . TYR A 1 390 ? 20.209 9.620 -17.263 1.00 98.00 390 TYR A O 1
ATOM 3138 N N . TYR A 1 391 ? 20.584 9.144 -15.110 1.00 98.06 391 TYR A N 1
ATOM 3139 C CA . TYR A 1 391 ? 19.962 10.367 -14.601 1.00 98.06 391 TYR A CA 1
ATOM 3140 C C . TYR A 1 391 ? 20.615 11.629 -15.183 1.00 98.06 391 TYR A C 1
ATOM 3142 O O . TYR A 1 391 ? 19.914 12.524 -15.653 1.00 98.06 391 TYR A O 1
ATOM 3150 N N . ASN A 1 392 ? 21.951 11.681 -15.222 1.00 97.75 392 ASN A N 1
ATOM 3151 C CA . ASN A 1 392 ? 22.673 12.808 -15.816 1.00 97.75 392 ASN A CA 1
ATOM 3152 C C . ASN A 1 392 ? 22.408 12.948 -17.322 1.00 97.75 392 ASN A C 1
ATOM 3154 O O . ASN A 1 392 ? 22.193 14.060 -17.803 1.00 97.75 392 ASN A O 1
ATOM 3158 N N . GLU A 1 393 ? 22.390 11.838 -18.062 1.00 98.00 393 GLU A N 1
ATOM 3159 C CA . GLU A 1 393 ? 22.130 11.860 -19.504 1.00 98.00 393 GLU A CA 1
ATOM 3160 C C . GLU A 1 393 ? 20.667 12.218 -19.821 1.00 98.00 393 GLU A C 1
ATOM 3162 O O . GLU A 1 393 ? 20.420 13.015 -20.724 1.00 98.00 393 GLU A O 1
ATOM 3167 N N . PHE A 1 394 ? 19.697 11.728 -19.036 1.00 98.19 394 PHE A N 1
ATOM 3168 C CA . PHE A 1 394 ? 18.299 12.161 -19.120 1.00 98.19 394 PHE A CA 1
ATOM 3169 C C . PHE A 1 394 ? 18.183 13.666 -18.887 1.00 98.19 394 PHE A C 1
ATOM 3171 O O . PHE A 1 394 ? 17.593 14.361 -19.708 1.00 98.19 394 PHE A O 1
ATOM 3178 N N . LYS A 1 395 ? 18.783 14.187 -17.810 1.00 96.56 395 LYS A N 1
ATOM 3179 C CA . LYS A 1 395 ? 18.759 15.621 -17.487 1.00 96.56 395 LYS A CA 1
ATOM 3180 C C . LYS A 1 395 ? 19.342 16.468 -18.622 1.00 96.56 395 LYS A C 1
ATOM 3182 O O . LYS A 1 395 ? 18.758 17.487 -18.985 1.00 96.56 395 LYS A O 1
ATOM 3187 N N . LYS A 1 396 ? 20.454 16.022 -19.213 1.00 97.44 396 LYS A N 1
ATOM 3188 C CA . LYS A 1 396 ? 21.085 16.668 -20.370 1.00 97.44 396 LYS A CA 1
ATOM 3189 C C . LYS A 1 396 ? 20.155 16.683 -21.590 1.00 97.44 396 LYS A C 1
ATOM 3191 O O . LYS A 1 396 ? 19.841 17.759 -22.090 1.00 97.44 396 LYS A O 1
ATOM 3196 N N . GLN A 1 397 ? 19.679 15.523 -22.045 1.00 97.81 397 GLN A N 1
ATOM 3197 C CA . GLN A 1 397 ? 18.868 15.437 -23.266 1.00 97.81 397 GLN A CA 1
ATOM 3198 C C . GLN A 1 397 ? 17.473 16.061 -23.108 1.00 97.81 397 GLN A C 1
ATOM 3200 O O . GLN A 1 397 ? 16.944 16.613 -24.069 1.00 97.81 397 GLN A O 1
ATOM 3205 N N . ILE A 1 398 ? 16.869 16.018 -21.913 1.00 96.12 398 ILE A N 1
ATOM 3206 C CA . ILE A 1 398 ? 15.596 16.702 -21.623 1.00 96.12 398 ILE A CA 1
ATOM 3207 C C . ILE A 1 398 ? 15.761 18.216 -21.778 1.00 96.12 398 ILE A C 1
ATOM 3209 O O . ILE A 1 398 ? 14.914 18.852 -22.408 1.00 96.12 398 ILE A O 1
ATOM 3213 N N . ALA A 1 399 ? 16.864 18.777 -21.269 1.00 95.06 399 ALA A N 1
ATOM 3214 C CA . ALA A 1 399 ? 17.178 20.192 -21.436 1.00 95.06 399 ALA A CA 1
ATOM 3215 C C . ALA A 1 399 ? 17.443 20.552 -22.910 1.00 95.06 399 ALA A C 1
ATOM 3217 O O . ALA A 1 399 ? 16.912 21.545 -23.399 1.00 95.06 399 ALA A O 1
ATOM 3218 N N . GLU A 1 400 ? 18.200 19.726 -23.641 1.00 95.50 400 GLU A N 1
ATOM 3219 C CA . GLU A 1 400 ? 18.489 19.930 -25.072 1.00 95.50 400 GLU A CA 1
ATOM 3220 C C . GLU A 1 400 ? 17.228 19.857 -25.949 1.00 95.50 400 GLU A C 1
ATOM 3222 O O . GLU A 1 400 ? 17.065 20.658 -26.868 1.00 95.50 400 GLU A O 1
ATOM 3227 N N . LYS A 1 401 ? 16.313 18.924 -25.654 1.00 93.12 401 LYS A N 1
ATOM 3228 C CA . LYS A 1 401 ? 15.040 18.752 -26.375 1.00 93.12 401 LYS A CA 1
ATOM 3229 C C . LYS A 1 401 ? 13.930 19.696 -25.877 1.00 93.12 401 LYS A C 1
ATOM 3231 O O . LYS A 1 401 ? 12.827 19.647 -26.414 1.00 93.12 401 LYS A O 1
ATOM 3236 N N . ASN A 1 402 ? 14.202 20.537 -24.871 1.00 90.69 402 ASN A N 1
ATOM 3237 C CA . ASN A 1 402 ? 13.233 21.414 -24.199 1.00 90.69 402 ASN A CA 1
ATOM 3238 C C . ASN A 1 402 ? 11.942 20.677 -23.778 1.00 90.69 402 ASN A C 1
ATOM 3240 O O . ASN A 1 402 ? 10.825 21.162 -23.968 1.00 90.69 402 ASN A O 1
ATOM 3244 N N . SER A 1 403 ? 12.110 19.460 -23.259 1.00 90.94 403 SER A N 1
ATOM 3245 C CA . SER A 1 403 ? 11.010 18.615 -22.801 1.00 90.94 403 SER A CA 1
ATOM 3246 C C . SER A 1 403 ? 10.636 18.952 -21.355 1.00 90.94 403 SER A C 1
ATOM 3248 O O . SER A 1 403 ? 11.486 19.329 -20.553 1.00 90.94 403 SER A O 1
ATOM 3250 N N . ASN A 1 404 ? 9.359 18.804 -21.004 1.00 90.81 404 ASN A N 1
ATOM 3251 C CA . ASN A 1 404 ? 8.832 19.078 -19.663 1.00 90.81 404 ASN A CA 1
ATOM 3252 C C . ASN A 1 404 ? 8.728 17.824 -18.777 1.00 90.81 404 ASN A C 1
ATOM 3254 O O . ASN A 1 404 ? 8.030 17.854 -17.764 1.00 90.81 404 ASN A O 1
ATOM 3258 N N . LEU A 1 405 ? 9.378 16.724 -19.166 1.00 95.25 405 LEU A N 1
ATOM 3259 C CA . LEU A 1 405 ? 9.343 15.474 -18.412 1.00 95.25 405 LEU A CA 1
ATOM 3260 C C . LEU A 1 405 ? 10.022 15.624 -17.054 1.00 95.25 405 LEU A C 1
ATOM 3262 O O . LEU A 1 405 ? 11.174 16.050 -16.960 1.00 95.25 405 LEU A O 1
ATOM 3266 N N . ILE A 1 406 ? 9.319 15.198 -16.007 1.00 96.94 406 ILE A N 1
ATOM 3267 C CA . ILE A 1 406 ? 9.847 15.214 -14.645 1.00 96.94 406 ILE A CA 1
ATOM 3268 C C . ILE A 1 406 ? 10.464 13.854 -14.327 1.00 96.94 406 ILE A C 1
ATOM 3270 O O . ILE A 1 406 ? 9.778 12.825 -14.322 1.00 96.94 406 ILE A O 1
ATOM 3274 N N . ILE A 1 407 ? 11.764 13.860 -14.033 1.00 97.62 407 ILE A N 1
ATOM 3275 C CA . ILE A 1 407 ? 12.520 12.670 -13.642 1.00 97.62 407 ILE A CA 1
ATOM 3276 C C . ILE A 1 407 ? 12.881 12.719 -12.158 1.00 97.62 407 ILE A C 1
ATOM 3278 O O . ILE A 1 407 ? 13.123 13.786 -11.599 1.00 97.62 407 ILE A O 1
ATOM 3282 N N . ALA A 1 408 ? 12.951 11.554 -11.527 1.00 97.88 408 ALA A N 1
ATOM 3283 C CA . ALA A 1 408 ? 13.462 11.399 -10.169 1.00 97.88 408 ALA A CA 1
ATOM 3284 C C . ALA A 1 408 ? 14.287 10.113 -10.067 1.00 97.88 408 ALA A C 1
ATOM 3286 O O . ALA A 1 408 ? 14.172 9.224 -10.913 1.00 97.88 408 ALA A O 1
ATOM 3287 N N . THR A 1 409 ? 15.114 9.997 -9.029 1.00 96.50 409 THR A N 1
ATOM 3288 C CA . THR A 1 409 ? 15.907 8.789 -8.774 1.00 96.50 409 THR A CA 1
ATOM 3289 C C . THR A 1 409 ? 15.938 8.448 -7.293 1.00 96.50 409 THR A C 1
ATOM 3291 O O . THR A 1 409 ? 15.909 9.333 -6.434 1.00 96.50 409 THR A O 1
ATOM 3294 N N . ILE A 1 410 ? 16.014 7.155 -6.992 1.00 93.06 410 ILE A N 1
ATOM 3295 C CA . ILE A 1 410 ? 16.183 6.654 -5.630 1.00 93.06 410 ILE A CA 1
ATOM 3296 C C . ILE A 1 410 ? 16.911 5.307 -5.634 1.00 93.06 410 ILE A C 1
ATOM 3298 O O . ILE A 1 410 ? 16.677 4.452 -6.491 1.00 93.06 410 ILE A O 1
ATOM 3302 N N . PHE A 1 411 ? 17.820 5.131 -4.681 1.00 88.88 411 PHE A N 1
ATOM 3303 C CA . PHE A 1 411 ? 18.540 3.885 -4.444 1.00 88.88 411 PHE A CA 1
ATOM 3304 C C . PHE A 1 411 ? 19.116 3.875 -3.023 1.00 88.88 411 PHE A C 1
ATOM 3306 O O . PHE A 1 411 ? 19.363 4.935 -2.447 1.00 88.88 411 PHE A O 1
ATOM 3313 N N . SER A 1 412 ? 19.367 2.682 -2.483 1.00 77.81 412 SER A N 1
ATOM 3314 C CA . SER A 1 412 ? 20.157 2.484 -1.265 1.00 77.81 412 SER A CA 1
ATOM 3315 C C . SER A 1 412 ? 21.274 1.462 -1.484 1.00 77.81 412 SER A C 1
ATOM 3317 O O . SER A 1 412 ? 21.379 0.839 -2.547 1.00 77.81 412 SER A O 1
ATOM 3319 N N . PHE A 1 413 ? 22.162 1.344 -0.494 1.00 64.81 413 PHE A N 1
ATOM 3320 C CA . PHE A 1 413 ? 23.397 0.572 -0.612 1.00 64.81 413 PHE A CA 1
ATOM 3321 C C . PHE A 1 413 ? 23.201 -0.950 -0.610 1.00 64.81 413 PHE A C 1
ATOM 3323 O O . PHE A 1 413 ? 24.142 -1.638 -0.995 1.00 64.81 413 PHE A O 1
ATOM 3330 N N . SER A 1 414 ? 22.032 -1.478 -0.201 1.00 56.66 414 SER A N 1
ATOM 3331 C CA . SER A 1 414 ? 21.771 -2.926 -0.058 1.00 56.66 414 SER A CA 1
ATOM 3332 C C . SER A 1 414 ? 22.478 -3.711 -1.160 1.00 56.66 414 SER A C 1
ATOM 3334 O O . SER A 1 414 ? 22.215 -3.400 -2.322 1.00 56.66 414 SER A O 1
ATOM 3336 N N . ALA A 1 415 ? 23.402 -4.617 -0.795 1.00 48.38 415 ALA A N 1
ATOM 3337 C CA . ALA A 1 415 ? 24.385 -5.235 -1.690 1.00 48.38 415 ALA A CA 1
ATOM 3338 C C . ALA A 1 415 ? 23.804 -5.441 -3.096 1.00 48.38 415 ALA A C 1
ATOM 3340 O O . ALA A 1 415 ? 23.086 -6.398 -3.356 1.00 48.38 415 ALA A O 1
ATOM 3341 N N . ASN A 1 416 ? 24.068 -4.484 -3.993 1.00 51.53 416 ASN A N 1
ATOM 3342 C CA . ASN A 1 416 ? 23.482 -4.449 -5.336 1.00 51.53 416 ASN A CA 1
ATOM 3343 C C . ASN A 1 416 ? 24.187 -5.452 -6.269 1.00 51.53 416 ASN A C 1
ATOM 3345 O O . ASN A 1 416 ? 24.110 -5.320 -7.491 1.00 51.53 416 ASN A O 1
ATOM 3349 N N . GLU A 1 417 ? 24.919 -6.409 -5.693 1.00 50.03 417 GLU A N 1
ATOM 3350 C CA . GLU A 1 417 ? 25.518 -7.521 -6.411 1.00 50.03 417 GLU A CA 1
ATOM 3351 C C . GLU A 1 417 ? 24.392 -8.409 -6.946 1.00 50.03 417 GLU A C 1
ATOM 3353 O O . GLU A 1 417 ? 23.389 -8.637 -6.270 1.00 50.03 417 GLU A O 1
ATOM 3358 N N . GLU A 1 418 ? 24.529 -8.875 -8.190 1.00 48.81 418 GLU A N 1
ATOM 3359 C CA . GLU A 1 418 ? 23.587 -9.835 -8.764 1.00 48.81 418 GLU A CA 1
ATOM 3360 C C . GLU A 1 418 ? 23.575 -11.096 -7.887 1.00 48.81 418 GLU A C 1
ATOM 3362 O O . GLU A 1 418 ? 24.511 -11.900 -7.938 1.00 48.81 418 GLU A O 1
ATOM 3367 N N . GLU A 1 419 ? 22.527 -11.284 -7.077 1.00 53.16 419 GLU A N 1
ATOM 3368 C CA . GLU A 1 419 ? 22.383 -12.532 -6.338 1.00 53.16 419 GLU A CA 1
ATOM 3369 C C . GLU A 1 419 ? 22.237 -13.692 -7.343 1.00 53.16 419 GLU A C 1
ATOM 3371 O O . GLU A 1 419 ? 21.470 -13.589 -8.310 1.00 53.16 419 GLU A O 1
ATOM 3376 N N . PRO A 1 420 ? 22.955 -14.819 -7.156 1.00 50.16 420 PRO A N 1
ATOM 3377 C CA . PRO A 1 420 ? 22.957 -15.926 -8.114 1.00 50.16 420 PRO A CA 1
ATOM 3378 C C . PRO A 1 420 ? 21.573 -16.520 -8.411 1.00 50.16 420 PRO A C 1
ATOM 3380 O O . PRO A 1 420 ? 21.418 -17.230 -9.404 1.00 50.16 420 PRO A O 1
ATOM 3383 N N . ASP A 1 421 ? 20.590 -16.278 -7.543 1.00 56.47 421 ASP A N 1
ATOM 3384 C CA . ASP A 1 421 ? 19.228 -16.800 -7.631 1.00 56.47 421 ASP A CA 1
ATOM 3385 C C . ASP A 1 421 ? 18.201 -15.800 -8.189 1.00 56.47 421 ASP A C 1
ATOM 3387 O O . ASP A 1 421 ? 17.042 -16.169 -8.370 1.00 56.47 421 ASP A O 1
ATOM 3391 N N . GLY A 1 422 ? 18.610 -14.576 -8.545 1.00 58.91 422 GLY A N 1
ATOM 3392 C CA . GLY A 1 422 ? 17.720 -13.575 -9.140 1.00 58.91 422 GLY A CA 1
ATOM 3393 C C . GLY A 1 422 ? 16.841 -12.816 -8.140 1.00 58.91 422 GLY A C 1
ATOM 3394 O O . GLY A 1 422 ? 15.895 -12.154 -8.580 1.00 58.91 422 GLY A O 1
ATOM 3395 N N . LEU A 1 423 ? 17.147 -12.896 -6.837 1.00 60.16 423 LEU A N 1
ATOM 3396 C CA . LEU A 1 423 ? 16.524 -12.074 -5.795 1.00 60.16 423 LEU A CA 1
ATOM 3397 C C . LEU A 1 423 ? 16.879 -10.601 -5.960 1.00 60.16 423 LEU A C 1
ATOM 3399 O O . LEU A 1 423 ? 18.026 -10.224 -6.200 1.00 60.16 423 LEU A O 1
ATOM 3403 N N . LEU A 1 424 ? 15.857 -9.759 -5.807 1.00 62.50 424 LEU A N 1
ATOM 3404 C CA . LEU A 1 424 ? 16.047 -8.338 -5.570 1.00 62.50 424 LEU A CA 1
ATOM 3405 C C . LEU A 1 424 ? 16.229 -8.153 -4.055 1.00 62.50 424 LEU A C 1
ATOM 3407 O O . LEU A 1 424 ? 15.365 -8.610 -3.299 1.00 62.50 424 LEU A O 1
ATOM 3411 N N . PRO A 1 425 ? 17.329 -7.530 -3.597 1.00 61.78 425 PRO A N 1
ATOM 3412 C CA . PRO A 1 425 ? 17.573 -7.334 -2.173 1.00 61.78 425 PRO A CA 1
ATOM 3413 C C . PRO A 1 425 ? 16.473 -6.477 -1.528 1.00 61.78 425 PRO A C 1
ATOM 3415 O O . PRO A 1 425 ? 15.856 -5.637 -2.188 1.00 61.78 425 PRO A O 1
ATOM 3418 N N . GLU A 1 426 ? 16.227 -6.699 -0.232 1.00 61.34 426 GLU A N 1
ATOM 3419 C CA . GLU A 1 426 ? 15.252 -5.915 0.538 1.00 61.34 426 GLU A CA 1
ATOM 3420 C C . GLU A 1 426 ? 15.656 -4.434 0.613 1.00 61.34 426 GLU A C 1
ATOM 3422 O O . GLU A 1 426 ? 16.839 -4.091 0.670 1.00 61.34 426 GLU A O 1
ATOM 3427 N N . GLU A 1 427 ? 14.652 -3.553 0.644 1.00 64.62 427 GLU A N 1
ATOM 3428 C CA . GLU A 1 427 ? 14.851 -2.108 0.757 1.00 64.62 427 GLU A CA 1
ATOM 3429 C C . GLU A 1 427 ? 15.445 -1.752 2.135 1.00 64.62 427 GLU A C 1
ATOM 3431 O O . GLU A 1 427 ? 14.743 -1.755 3.148 1.00 64.62 427 GLU A O 1
ATOM 3436 N N . ASP A 1 428 ? 16.743 -1.433 2.181 1.00 66.00 428 ASP A N 1
ATOM 3437 C CA . ASP A 1 428 ? 17.386 -0.847 3.364 1.00 66.00 428 ASP A CA 1
ATOM 3438 C C . ASP A 1 428 ? 17.303 0.685 3.300 1.00 66.00 428 ASP A C 1
ATOM 3440 O O . ASP A 1 428 ? 17.649 1.292 2.284 1.00 66.00 428 ASP A O 1
ATOM 3444 N N . PHE A 1 429 ? 16.848 1.310 4.386 1.00 68.25 429 PHE A N 1
ATOM 3445 C CA . PHE A 1 429 ? 16.777 2.768 4.534 1.00 68.25 429 PHE A CA 1
ATOM 3446 C C . PHE A 1 429 ? 18.029 3.352 5.199 1.00 68.25 429 PHE A C 1
ATOM 3448 O O . PHE A 1 429 ? 18.127 4.571 5.353 1.00 68.25 429 PHE A O 1
ATOM 3455 N N . ASN A 1 430 ? 18.987 2.510 5.598 1.00 68.19 430 ASN A N 1
ATOM 3456 C CA . ASN A 1 430 ? 20.253 2.967 6.138 1.00 68.19 430 ASN A CA 1
ATOM 3457 C C . ASN A 1 430 ? 21.201 3.433 5.020 1.00 68.19 430 ASN A C 1
ATOM 3459 O O . ASN A 1 430 ? 21.667 2.654 4.186 1.00 68.19 430 ASN A O 1
ATOM 3463 N N . MET A 1 431 ? 21.515 4.727 5.042 1.00 70.62 431 MET A N 1
ATOM 3464 C CA . MET A 1 431 ? 22.376 5.389 4.062 1.00 70.62 431 MET A CA 1
ATOM 3465 C C . MET A 1 431 ? 23.860 5.387 4.455 1.00 70.62 431 MET A C 1
ATOM 3467 O O . MET A 1 431 ? 24.694 5.789 3.646 1.00 70.62 431 MET A O 1
ATOM 3471 N N . ASP A 1 432 ? 24.207 4.926 5.660 1.00 68.62 432 ASP A N 1
ATOM 3472 C CA . ASP A 1 432 ? 25.580 4.972 6.186 1.00 68.62 432 ASP A CA 1
ATOM 3473 C C . ASP A 1 432 ? 26.546 4.053 5.432 1.00 68.62 432 ASP A C 1
ATOM 3475 O O . ASP A 1 432 ? 27.754 4.278 5.440 1.00 68.62 432 ASP A O 1
ATOM 3479 N N . ASN A 1 433 ? 26.018 3.032 4.756 1.00 69.62 433 ASN A N 1
ATOM 3480 C CA . ASN A 1 433 ? 26.833 2.087 4.001 1.00 69.62 433 ASN A CA 1
ATOM 3481 C C . ASN A 1 433 ? 27.131 2.558 2.566 1.00 69.62 433 ASN A C 1
ATOM 3483 O O . ASN A 1 433 ? 27.945 1.941 1.887 1.00 69.62 433 ASN A O 1
ATOM 3487 N N . LEU A 1 434 ? 26.486 3.629 2.090 1.00 75.00 434 LEU A N 1
ATOM 3488 C CA . LEU A 1 434 ? 26.672 4.147 0.736 1.00 75.00 434 LEU A CA 1
ATOM 3489 C C . LEU A 1 434 ? 28.037 4.843 0.603 1.00 75.00 434 LEU A C 1
ATOM 3491 O O . LEU A 1 434 ? 28.433 5.608 1.482 1.00 75.00 434 LEU A O 1
ATOM 3495 N N . ASP A 1 435 ? 28.752 4.622 -0.506 1.00 83.44 435 ASP A N 1
ATOM 3496 C CA . ASP A 1 435 ? 29.998 5.350 -0.753 1.00 83.44 435 ASP A CA 1
ATOM 3497 C C . ASP A 1 435 ? 29.735 6.859 -0.907 1.00 83.44 435 ASP A C 1
ATOM 3499 O O . ASP A 1 435 ? 28.657 7.285 -1.338 1.00 83.44 435 ASP A O 1
ATOM 3503 N N . GLN A 1 436 ? 30.736 7.675 -0.566 1.00 84.19 436 GLN A N 1
ATOM 3504 C CA . GLN A 1 436 ? 30.597 9.132 -0.546 1.00 84.19 436 GLN A CA 1
ATOM 3505 C C . GLN A 1 436 ? 30.124 9.693 -1.896 1.00 84.19 436 GLN A C 1
ATOM 3507 O O . GLN A 1 436 ? 29.267 10.571 -1.923 1.00 84.19 436 GLN A O 1
ATOM 3512 N N . SER A 1 437 ? 30.620 9.157 -3.016 1.00 88.31 437 SER A N 1
ATOM 3513 C CA . SER A 1 437 ? 30.284 9.671 -4.348 1.00 88.31 437 SER A CA 1
ATOM 3514 C C . SER A 1 437 ? 28.822 9.408 -4.720 1.00 88.31 437 SER A C 1
ATOM 3516 O O . SER A 1 437 ? 28.143 10.287 -5.255 1.00 88.31 437 SER A O 1
ATOM 3518 N N . SER A 1 438 ? 28.309 8.228 -4.367 1.00 88.88 438 SER A N 1
ATOM 3519 C CA . SER A 1 438 ? 26.907 7.857 -4.548 1.00 88.88 438 SER A CA 1
ATOM 3520 C C . SER A 1 438 ? 25.982 8.677 -3.642 1.00 88.88 438 SER A C 1
ATOM 3522 O O . SER A 1 438 ? 24.893 9.069 -4.071 1.00 88.88 438 SER A O 1
ATOM 3524 N N . ARG A 1 439 ? 26.410 8.977 -2.406 1.00 87.44 439 ARG A N 1
ATOM 3525 C CA . ARG A 1 439 ? 25.648 9.811 -1.460 1.00 87.44 439 ARG A CA 1
ATOM 3526 C C . ARG A 1 439 ? 25.567 11.264 -1.916 1.00 87.44 439 ARG A C 1
ATOM 3528 O O . ARG A 1 439 ? 24.470 11.817 -1.952 1.00 87.44 439 ARG A O 1
ATOM 3535 N N . ASP A 1 440 ? 26.691 11.845 -2.326 1.00 91.25 440 ASP A N 1
ATOM 3536 C CA . ASP A 1 440 ? 26.760 13.218 -2.836 1.00 91.25 440 ASP A CA 1
ATOM 3537 C C . ASP A 1 440 ? 25.881 13.392 -4.081 1.00 91.25 440 ASP A C 1
ATOM 3539 O O . ASP A 1 440 ? 25.165 14.387 -4.227 1.00 91.25 440 ASP A O 1
ATOM 3543 N N . PHE A 1 441 ? 25.887 12.394 -4.967 1.00 94.50 441 PHE A N 1
ATOM 3544 C CA . PHE A 1 441 ? 25.013 12.382 -6.131 1.00 94.50 441 PHE A CA 1
ATOM 3545 C C . PHE A 1 441 ? 23.533 12.323 -5.744 1.00 94.50 441 PHE A C 1
ATOM 3547 O O . PHE A 1 441 ? 22.724 13.084 -6.277 1.00 94.50 441 PHE A O 1
ATOM 3554 N N . LEU A 1 442 ? 23.164 11.431 -4.822 1.00 92.81 442 LEU A N 1
ATOM 3555 C CA . LEU A 1 442 ? 21.779 11.306 -4.382 1.00 92.81 442 LEU A CA 1
ATOM 3556 C C . LEU A 1 442 ? 21.297 12.589 -3.695 1.00 92.81 442 LEU A C 1
ATOM 3558 O O . LEU A 1 442 ? 20.171 13.013 -3.933 1.00 92.81 442 LEU A O 1
ATOM 3562 N N . GLU A 1 443 ? 22.147 13.258 -2.913 1.00 93.06 443 GLU A N 1
ATOM 3563 C CA . GLU A 1 443 ? 21.838 14.585 -2.377 1.00 93.06 443 GLU A CA 1
ATOM 3564 C C . GLU A 1 443 ? 21.594 15.615 -3.476 1.00 93.06 443 GLU A C 1
ATOM 3566 O O . GLU A 1 443 ? 20.644 16.391 -3.378 1.00 93.06 443 GLU A O 1
ATOM 3571 N N . ALA A 1 444 ? 22.414 15.630 -4.528 1.00 95.25 444 ALA A N 1
ATOM 3572 C CA . ALA A 1 444 ? 22.205 16.525 -5.661 1.00 95.25 444 ALA A CA 1
ATOM 3573 C C . ALA A 1 444 ? 20.867 16.242 -6.369 1.00 95.25 444 ALA A C 1
ATOM 3575 O O . ALA A 1 444 ? 20.118 17.176 -6.654 1.00 95.25 444 ALA A O 1
ATOM 3576 N N . ALA A 1 445 ? 20.519 14.970 -6.573 1.00 95.94 445 ALA A N 1
ATOM 3577 C CA . ALA A 1 445 ? 19.230 14.581 -7.141 1.00 95.94 445 ALA A CA 1
ATOM 3578 C C . ALA A 1 445 ? 18.044 14.953 -6.229 1.00 95.94 445 ALA A C 1
ATOM 3580 O O . ALA A 1 445 ? 17.020 15.439 -6.707 1.00 95.94 445 ALA A O 1
ATOM 3581 N N . ILE A 1 446 ? 18.183 14.804 -4.908 1.00 95.56 446 ILE A N 1
ATOM 3582 C CA . ILE A 1 446 ? 17.170 15.245 -3.938 1.00 95.56 446 ILE A CA 1
ATOM 3583 C C . ILE A 1 446 ? 17.048 16.780 -3.932 1.00 95.56 446 ILE A C 1
ATOM 3585 O O . ILE A 1 446 ? 15.951 17.306 -3.759 1.00 95.56 446 ILE A O 1
ATOM 3589 N N . ARG A 1 447 ? 18.129 17.532 -4.171 1.00 96.38 447 ARG A N 1
ATOM 3590 C CA . ARG A 1 447 ? 18.063 18.997 -4.334 1.00 96.38 447 ARG A CA 1
ATOM 3591 C C . ARG A 1 447 ? 17.324 19.403 -5.610 1.00 96.38 447 ARG A C 1
ATOM 3593 O O . ARG A 1 447 ? 16.508 20.325 -5.546 1.00 96.38 447 ARG A O 1
ATOM 3600 N N . ASP A 1 448 ? 17.548 18.708 -6.727 1.00 94.69 448 ASP A N 1
ATOM 3601 C CA . ASP A 1 448 ? 16.766 18.897 -7.961 1.00 94.69 448 ASP A CA 1
ATOM 3602 C C . ASP A 1 448 ? 15.267 18.638 -7.685 1.00 94.69 448 ASP A C 1
ATOM 3604 O O . ASP A 1 448 ? 14.400 19.442 -8.047 1.00 94.69 448 ASP A O 1
ATOM 3608 N N . TYR A 1 449 ? 14.961 17.556 -6.960 1.00 96.69 449 TYR A N 1
ATOM 3609 C CA . TYR A 1 449 ? 13.604 17.199 -6.541 1.00 96.69 449 TYR A CA 1
ATOM 3610 C C . TYR A 1 449 ? 12.963 18.273 -5.651 1.00 96.69 449 TYR A C 1
ATOM 3612 O O . TYR A 1 449 ? 11.862 18.746 -5.934 1.00 96.69 449 TYR A O 1
ATOM 3620 N N . ASN A 1 450 ? 13.675 18.711 -4.610 1.00 96.31 450 ASN A N 1
ATOM 3621 C CA . ASN A 1 450 ? 13.235 19.759 -3.691 1.00 96.31 450 ASN A CA 1
ATOM 3622 C C . ASN A 1 450 ? 12.946 21.074 -4.415 1.00 96.31 450 ASN A C 1
ATOM 3624 O O . ASN A 1 450 ? 11.976 21.749 -4.086 1.00 96.31 450 ASN A O 1
ATOM 3628 N N . THR A 1 451 ? 13.755 21.415 -5.419 1.00 96.06 451 THR A N 1
ATOM 3629 C CA . THR A 1 451 ? 13.547 22.609 -6.248 1.00 96.06 451 THR A CA 1
ATOM 3630 C C . THR A 1 451 ? 12.286 22.483 -7.102 1.00 96.06 451 THR A C 1
ATOM 3632 O O . THR A 1 451 ? 11.518 23.434 -7.211 1.00 96.06 451 THR A O 1
ATOM 3635 N N . THR A 1 452 ? 12.044 21.299 -7.669 1.00 94.69 452 THR A N 1
ATOM 3636 C CA . THR A 1 452 ? 10.887 21.030 -8.539 1.00 94.69 452 THR A CA 1
ATOM 3637 C C . THR A 1 452 ? 9.568 21.025 -7.762 1.00 94.69 452 THR A C 1
ATOM 3639 O O . THR A 1 452 ? 8.574 21.578 -8.227 1.00 94.69 452 THR A O 1
ATOM 3642 N N . PHE A 1 453 ? 9.553 20.424 -6.570 1.00 95.06 453 PHE A N 1
ATOM 3643 C CA . PHE A 1 453 ? 8.335 20.206 -5.780 1.00 95.06 453 PHE A CA 1
ATOM 3644 C C . PHE A 1 453 ? 8.200 21.113 -4.553 1.00 95.06 453 PHE A C 1
ATOM 3646 O O . PHE A 1 453 ? 7.238 20.977 -3.797 1.00 95.06 453 PHE A O 1
ATOM 3653 N N . ASN A 1 454 ? 9.137 22.044 -4.361 1.00 94.44 454 ASN A N 1
ATOM 3654 C CA . ASN A 1 454 ? 9.203 22.943 -3.210 1.00 94.44 454 ASN A CA 1
ATOM 3655 C C . ASN A 1 454 ? 9.186 22.190 -1.860 1.00 94.44 454 ASN A C 1
ATOM 3657 O O . ASN A 1 454 ? 8.390 22.487 -0.966 1.00 94.44 454 ASN A O 1
ATOM 3661 N N . THR A 1 455 ? 10.055 21.184 -1.729 1.00 94.44 455 THR A N 1
ATOM 3662 C CA . THR A 1 455 ? 10.216 20.343 -0.524 1.00 94.44 455 THR A CA 1
ATOM 3663 C C . THR A 1 455 ? 11.587 20.543 0.136 1.00 94.44 455 THR A C 1
ATOM 3665 O O . THR A 1 455 ? 12.411 21.316 -0.347 1.00 94.44 455 THR A O 1
ATOM 3668 N N . ASN A 1 456 ? 11.850 19.876 1.269 1.00 94.00 456 ASN A N 1
ATOM 3669 C CA . ASN A 1 456 ? 13.113 20.011 2.013 1.00 94.00 456 ASN A CA 1
ATOM 3670 C C . ASN A 1 456 ? 13.611 18.671 2.592 1.00 94.00 456 ASN A C 1
ATOM 3672 O O . ASN A 1 456 ? 13.723 18.493 3.810 1.00 94.00 456 ASN A O 1
ATOM 3676 N N . PHE A 1 457 ? 13.869 17.710 1.706 1.00 93.50 457 PHE A N 1
ATOM 3677 C CA . PHE A 1 457 ? 14.430 16.403 2.055 1.00 93.50 457 PHE A CA 1
ATOM 3678 C C . PHE A 1 457 ? 15.959 16.354 1.915 1.00 93.50 457 PHE A C 1
ATOM 3680 O O . PHE A 1 457 ? 16.547 17.169 1.207 1.00 93.50 457 PHE A O 1
ATOM 3687 N N . ASP A 1 458 ? 16.594 15.379 2.568 1.00 88.56 458 ASP A N 1
ATOM 3688 C CA . ASP A 1 458 ? 18.028 15.078 2.464 1.00 88.56 458 ASP A CA 1
ATOM 3689 C C . ASP A 1 458 ? 18.294 13.576 2.731 1.00 88.56 458 ASP A C 1
ATOM 3691 O O . ASP A 1 458 ? 17.350 12.789 2.834 1.00 88.56 458 ASP A O 1
ATOM 3695 N N . THR A 1 459 ? 19.569 13.168 2.810 1.00 86.44 459 THR A N 1
ATOM 3696 C CA . THR A 1 459 ? 19.984 11.763 3.008 1.00 86.44 459 THR A CA 1
ATOM 3697 C C . THR A 1 459 ? 20.041 11.312 4.474 1.00 86.44 459 THR A C 1
ATOM 3699 O O . THR A 1 459 ? 20.523 10.214 4.756 1.00 86.44 459 THR A O 1
ATOM 3702 N N . SER A 1 460 ? 19.581 12.124 5.433 1.00 85.38 460 SER A N 1
ATOM 3703 C CA . SER A 1 460 ? 19.441 11.678 6.828 1.00 85.38 460 SER A CA 1
ATOM 3704 C C . SER A 1 460 ? 18.301 10.663 6.963 1.00 85.38 460 SER A C 1
ATOM 3706 O O . SER A 1 460 ? 17.305 10.764 6.253 1.00 85.38 460 SER A O 1
ATOM 3708 N N . SER A 1 461 ? 18.417 9.692 7.879 1.00 79.75 461 SER A N 1
ATOM 3709 C CA . SER A 1 461 ? 17.468 8.566 8.004 1.00 79.75 461 SER A CA 1
ATOM 3710 C C . SER A 1 461 ? 15.993 9.003 8.026 1.00 79.75 461 SER A C 1
ATOM 3712 O O . SER A 1 461 ? 15.182 8.496 7.250 1.00 79.75 461 SER A O 1
ATOM 3714 N N . ASP A 1 462 ? 15.639 9.980 8.868 1.00 80.31 462 ASP A N 1
ATOM 3715 C CA . ASP A 1 462 ? 14.249 10.434 9.016 1.00 80.31 462 ASP A CA 1
ATOM 3716 C C . ASP A 1 462 ? 13.728 11.134 7.752 1.00 80.31 462 ASP A C 1
ATOM 3718 O O . ASP A 1 462 ? 12.600 10.903 7.307 1.00 80.31 462 ASP A O 1
ATOM 3722 N N . LYS A 1 463 ? 14.546 11.997 7.138 1.00 85.94 463 LYS A N 1
ATOM 3723 C CA . LYS A 1 463 ? 14.138 12.754 5.950 1.00 85.94 463 LYS A CA 1
ATOM 3724 C C . LYS A 1 463 ? 14.187 11.925 4.679 1.00 85.94 463 LYS A C 1
ATOM 3726 O O . LYS A 1 463 ? 13.342 12.144 3.818 1.00 85.94 463 LYS A O 1
ATOM 3731 N N . PHE A 1 464 ? 15.094 10.962 4.577 1.00 88.31 464 PHE A N 1
ATOM 3732 C CA . PHE A 1 464 ? 15.139 10.025 3.463 1.00 88.31 464 PHE A CA 1
ATOM 3733 C C . PHE A 1 464 ? 13.905 9.115 3.461 1.00 88.31 464 PHE A C 1
ATOM 3735 O O . PHE A 1 464 ? 13.301 8.893 2.414 1.00 88.31 464 PHE A O 1
ATOM 3742 N N . GLN A 1 465 ? 13.446 8.670 4.637 1.00 87.00 465 GLN A N 1
ATOM 3743 C CA . GLN A 1 465 ? 12.180 7.944 4.743 1.00 87.00 465 GLN A CA 1
ATOM 3744 C C . GLN A 1 465 ? 10.989 8.809 4.293 1.00 87.00 465 GLN A C 1
ATOM 3746 O O . GLN A 1 465 ? 10.087 8.320 3.609 1.00 87.00 465 GLN A O 1
ATOM 3751 N N . ASN A 1 466 ? 10.978 10.097 4.647 1.00 89.25 466 ASN A N 1
ATOM 3752 C CA . ASN A 1 466 ? 9.940 11.021 4.188 1.00 89.25 466 ASN A CA 1
ATOM 3753 C C . ASN A 1 466 ? 10.041 11.312 2.680 1.00 89.25 466 ASN A C 1
ATOM 3755 O O . ASN A 1 466 ? 9.008 11.365 2.019 1.00 89.25 466 ASN A O 1
ATOM 3759 N N . TYR A 1 467 ? 11.255 11.404 2.127 1.00 92.75 467 TYR A N 1
ATOM 3760 C CA . TYR A 1 467 ? 11.493 11.489 0.685 1.00 92.75 467 TYR A CA 1
ATOM 3761 C C . TYR A 1 467 ? 10.930 10.269 -0.042 1.00 92.75 467 TYR A C 1
ATOM 3763 O O . TYR A 1 467 ? 10.172 10.437 -0.987 1.00 92.75 467 TYR A O 1
ATOM 3771 N N . TYR A 1 468 ? 11.218 9.051 0.428 1.00 91.69 468 TYR A N 1
ATOM 3772 C CA . TYR A 1 468 ? 10.668 7.821 -0.151 1.00 91.69 468 TYR A CA 1
ATOM 3773 C C . TYR A 1 468 ? 9.132 7.837 -0.169 1.00 91.69 468 TYR A C 1
ATOM 3775 O O . TYR A 1 468 ? 8.517 7.494 -1.181 1.00 91.69 468 TYR A O 1
ATOM 3783 N N . LYS A 1 469 ? 8.498 8.251 0.938 1.00 90.19 469 LYS A N 1
ATOM 3784 C CA . LYS A 1 469 ? 7.032 8.342 1.037 1.00 90.19 469 LYS A CA 1
ATOM 3785 C C . LYS A 1 469 ? 6.454 9.362 0.055 1.00 90.19 469 LYS A C 1
ATOM 3787 O O . LYS A 1 469 ? 5.518 9.029 -0.669 1.00 90.19 469 LYS A O 1
ATOM 3792 N N . ASP A 1 470 ? 7.020 10.568 0.015 1.00 93.12 470 ASP A N 1
ATOM 3793 C CA . ASP A 1 470 ? 6.582 11.635 -0.891 1.00 93.12 470 ASP A CA 1
ATOM 3794 C C . ASP A 1 470 ? 6.783 11.219 -2.355 1.00 93.12 470 ASP A C 1
ATOM 3796 O O . ASP A 1 470 ? 5.841 11.250 -3.144 1.00 93.12 470 ASP A O 1
ATOM 3800 N N . LEU A 1 471 ? 7.963 10.693 -2.691 1.00 94.75 471 LEU A N 1
ATOM 3801 C CA . LEU A 1 471 ? 8.294 10.170 -4.014 1.00 94.75 471 LEU A CA 1
ATOM 3802 C C . LEU A 1 471 ? 7.296 9.093 -4.461 1.00 94.75 471 LEU A C 1
ATOM 3804 O O . LEU A 1 471 ? 6.747 9.167 -5.560 1.00 94.75 471 LEU A O 1
ATOM 3808 N N . SER A 1 472 ? 7.011 8.121 -3.590 1.00 93.50 472 SER A N 1
ATOM 3809 C CA . SER A 1 472 ? 6.036 7.054 -3.841 1.00 93.50 472 SER A CA 1
ATOM 3810 C C . SER A 1 472 ? 4.650 7.610 -4.160 1.00 93.50 472 SER A C 1
ATOM 3812 O O . SER A 1 472 ? 4.015 7.193 -5.134 1.00 93.50 472 SER A O 1
ATOM 3814 N N . LEU A 1 473 ? 4.197 8.600 -3.391 1.00 92.19 473 LEU A N 1
ATOM 3815 C CA . LEU A 1 473 ? 2.909 9.247 -3.604 1.00 92.19 473 LEU A CA 1
ATOM 3816 C C . LEU A 1 473 ? 2.868 10.014 -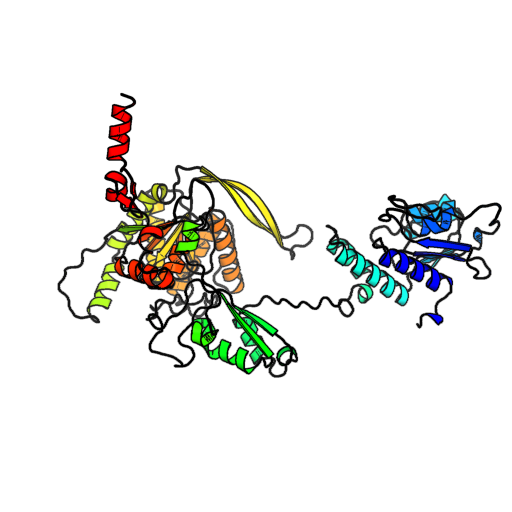4.935 1.00 92.19 473 LEU A C 1
ATOM 3818 O O . LEU A 1 473 ? 1.905 9.881 -5.692 1.00 92.19 473 LEU A O 1
ATOM 3822 N N . ARG A 1 474 ? 3.927 10.758 -5.268 1.00 94.56 474 ARG A N 1
ATOM 3823 C CA . ARG A 1 474 ? 4.024 11.534 -6.516 1.00 94.56 474 ARG A CA 1
ATOM 3824 C C . ARG A 1 474 ? 4.077 10.667 -7.764 1.00 94.56 474 ARG A C 1
ATOM 3826 O O . ARG A 1 474 ? 3.449 11.007 -8.770 1.00 94.56 474 ARG A O 1
ATOM 3833 N N . VAL A 1 475 ? 4.751 9.518 -7.701 1.00 94.94 475 VAL A N 1
ATOM 3834 C CA . VAL A 1 475 ? 4.704 8.524 -8.782 1.00 94.94 475 VAL A CA 1
ATOM 3835 C C . VAL A 1 475 ? 3.279 7.988 -8.936 1.00 94.94 475 VAL A C 1
ATOM 3837 O O . VAL A 1 475 ? 2.752 7.990 -10.048 1.00 94.94 475 VAL A O 1
ATOM 3840 N N . LYS A 1 476 ? 2.588 7.610 -7.852 1.00 93.25 476 LYS A N 1
ATOM 3841 C CA . LYS A 1 476 ? 1.180 7.160 -7.936 1.00 93.25 476 LYS A CA 1
ATOM 3842 C C . LYS A 1 476 ? 0.255 8.240 -8.507 1.00 93.25 476 LYS A C 1
ATOM 3844 O O . LYS A 1 476 ? -0.631 7.937 -9.309 1.00 93.25 476 LYS A O 1
ATOM 3849 N N . ASN A 1 477 ? 0.504 9.499 -8.157 1.00 92.75 477 ASN A N 1
ATOM 3850 C CA . ASN A 1 477 ? -0.287 10.653 -8.579 1.00 92.75 477 ASN A CA 1
ATOM 3851 C C . ASN A 1 477 ? 0.090 11.231 -9.953 1.00 92.75 477 ASN A C 1
ATOM 3853 O O . ASN A 1 477 ? -0.465 12.263 -10.334 1.00 92.75 477 ASN A O 1
ATOM 3857 N N . ARG A 1 478 ? 0.978 10.572 -10.716 1.00 93.56 478 ARG A N 1
ATOM 3858 C CA . ARG A 1 478 ? 1.406 11.008 -12.061 1.00 93.56 478 ARG A CA 1
ATOM 3859 C C . ARG A 1 478 ? 2.080 12.386 -12.094 1.00 93.56 478 ARG A C 1
ATOM 3861 O O . ARG A 1 478 ? 2.031 13.064 -13.114 1.00 93.56 478 ARG A O 1
ATOM 3868 N N . GLU A 1 479 ? 2.748 12.767 -11.011 1.00 94.38 479 GLU A N 1
ATOM 3869 C CA . GLU A 1 479 ? 3.552 13.999 -10.943 1.00 94.38 479 GLU A CA 1
ATOM 3870 C C . GLU A 1 479 ? 5.004 13.772 -11.372 1.00 94.38 479 GLU A C 1
ATOM 3872 O O . GLU A 1 479 ? 5.702 14.712 -11.730 1.00 94.38 479 GLU A O 1
ATOM 3877 N N . ILE A 1 480 ? 5.446 12.513 -11.355 1.00 96.94 480 ILE A N 1
ATOM 3878 C CA . ILE A 1 480 ? 6.746 12.074 -11.862 1.00 96.94 480 ILE A CA 1
ATOM 3879 C C . ILE A 1 480 ? 6.502 11.183 -13.072 1.00 96.94 480 ILE A C 1
ATOM 3881 O O . ILE A 1 480 ? 5.667 10.268 -13.034 1.00 96.94 480 ILE A O 1
ATOM 3885 N N . ASP A 1 481 ? 7.228 11.462 -14.150 1.00 97.44 481 ASP A N 1
ATOM 3886 C CA . ASP A 1 481 ? 7.067 10.811 -15.444 1.00 97.44 481 ASP A CA 1
ATOM 3887 C C . ASP A 1 481 ? 8.002 9.611 -15.614 1.00 97.44 481 ASP A C 1
ATOM 3889 O O . ASP A 1 481 ? 7.578 8.568 -16.129 1.00 97.44 481 ASP A O 1
ATOM 3893 N N . ILE A 1 482 ? 9.248 9.740 -15.147 1.00 98.25 482 ILE A N 1
ATOM 3894 C CA . ILE A 1 482 ? 10.255 8.674 -15.172 1.00 98.25 482 ILE A CA 1
ATOM 3895 C C . ILE A 1 482 ? 10.911 8.573 -13.794 1.00 98.25 482 ILE A C 1
ATOM 3897 O O . ILE A 1 482 ? 11.616 9.484 -13.361 1.00 98.25 482 ILE A O 1
ATOM 3901 N N . LEU A 1 483 ? 10.705 7.446 -13.114 1.00 98.25 483 LEU A N 1
ATOM 3902 C CA . LEU A 1 483 ? 11.438 7.113 -11.894 1.00 98.25 483 LEU A CA 1
ATOM 3903 C C . LEU A 1 483 ? 12.604 6.173 -12.233 1.00 98.25 483 LEU A C 1
ATOM 3905 O O . LEU A 1 483 ? 12.382 5.036 -12.643 1.00 98.25 483 LEU A O 1
ATOM 3909 N N . ILE A 1 484 ? 13.839 6.632 -12.044 1.00 98.00 484 ILE A N 1
ATOM 3910 C CA . ILE A 1 484 ? 15.054 5.835 -12.249 1.00 98.00 484 ILE A CA 1
ATOM 3911 C C . ILE A 1 484 ? 15.385 5.095 -10.949 1.00 98.00 484 ILE A C 1
ATOM 3913 O O . ILE A 1 484 ? 15.516 5.709 -9.890 1.00 98.00 484 ILE A O 1
ATOM 3917 N N . VAL A 1 485 ? 15.517 3.772 -11.020 1.00 94.81 485 VAL A N 1
ATOM 3918 C CA . VAL A 1 485 ? 15.751 2.908 -9.853 1.00 94.81 485 VAL A CA 1
ATOM 3919 C C . VAL A 1 485 ? 16.816 1.860 -10.134 1.00 94.81 485 VAL A C 1
ATOM 3921 O O . VAL A 1 485 ? 17.099 1.532 -11.287 1.00 94.81 485 VAL A O 1
ATOM 3924 N N . VAL A 1 486 ? 17.374 1.289 -9.066 1.00 90.50 486 VAL A N 1
ATOM 3925 C CA . VAL A 1 486 ? 18.213 0.083 -9.144 1.00 90.50 486 VAL A CA 1
ATOM 3926 C C . VAL A 1 486 ? 17.408 -1.155 -8.746 1.00 90.50 486 VAL A C 1
ATOM 3928 O O . VAL A 1 486 ? 17.207 -2.035 -9.579 1.00 90.50 486 VAL A O 1
ATOM 3931 N N . ASN A 1 487 ? 16.947 -1.209 -7.492 1.00 84.56 487 ASN A N 1
ATOM 3932 C CA . ASN A 1 487 ? 16.154 -2.317 -6.937 1.00 84.56 487 ASN A CA 1
ATOM 3933 C C . ASN A 1 487 ? 14.855 -1.837 -6.260 1.00 84.56 487 ASN A C 1
ATOM 3935 O O . ASN A 1 487 ? 13.841 -2.526 -6.333 1.00 84.56 487 ASN A O 1
ATOM 3939 N N . MET A 1 488 ? 14.866 -0.644 -5.651 1.00 86.62 488 MET A N 1
ATOM 3940 C CA . MET A 1 488 ? 13.680 -0.052 -5.019 1.00 86.62 488 MET A CA 1
ATOM 3941 C C . MET A 1 488 ? 12.532 0.123 -6.016 1.00 86.62 488 MET A C 1
ATOM 3943 O O . MET A 1 488 ? 12.769 0.341 -7.205 1.00 86.62 488 MET A O 1
ATOM 3947 N N . PHE A 1 489 ? 11.291 0.060 -5.529 1.00 88.38 489 PHE A N 1
ATOM 3948 C CA . PHE A 1 489 ? 10.061 0.163 -6.337 1.00 88.38 489 PHE A CA 1
ATOM 3949 C C . PHE A 1 489 ? 9.840 -0.961 -7.373 1.00 88.38 489 PHE A C 1
ATOM 3951 O O . PHE A 1 489 ? 8.793 -0.985 -8.024 1.00 88.38 489 PHE A O 1
ATOM 3958 N N . LEU A 1 490 ? 10.767 -1.916 -7.522 1.00 87.56 490 LEU A N 1
ATOM 3959 C CA . LEU A 1 490 ? 10.572 -3.107 -8.364 1.00 87.56 490 LEU A CA 1
ATOM 3960 C C . LEU A 1 490 ? 9.821 -4.226 -7.625 1.00 87.56 490 LEU A C 1
ATOM 3962 O O . LEU A 1 490 ? 9.203 -5.080 -8.262 1.00 87.56 490 LEU A O 1
ATOM 3966 N N . THR A 1 491 ? 9.806 -4.181 -6.291 1.00 78.88 491 THR A N 1
ATOM 3967 C CA . THR A 1 491 ? 9.013 -5.040 -5.402 1.00 78.88 491 THR A CA 1
ATOM 3968 C 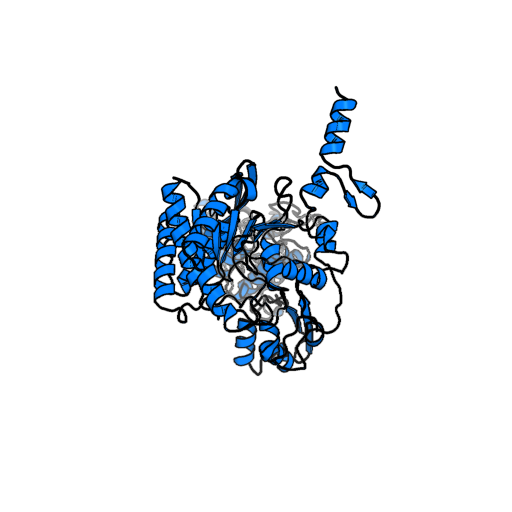C . THR A 1 491 ? 8.135 -4.170 -4.496 1.00 78.88 491 THR A C 1
ATOM 3970 O O . THR A 1 491 ? 8.457 -3.015 -4.234 1.00 78.88 491 THR A O 1
ATOM 3973 N N . GLY A 1 492 ? 6.968 -4.670 -4.072 1.00 73.12 492 GLY A N 1
ATOM 3974 C CA . GLY A 1 492 ? 6.090 -4.000 -3.091 1.00 73.12 492 GLY A CA 1
ATOM 3975 C C . GLY A 1 492 ? 5.393 -2.693 -3.523 1.00 73.12 492 GLY A C 1
ATOM 3976 O O . GLY A 1 492 ? 4.333 -2.368 -2.993 1.00 73.12 492 GLY A O 1
ATOM 3977 N N . PHE A 1 493 ? 5.908 -1.955 -4.511 1.00 84.75 493 PHE A N 1
ATOM 3978 C CA . PHE A 1 493 ? 5.316 -0.693 -4.963 1.00 84.75 493 PHE A CA 1
ATOM 3979 C C . PHE A 1 493 ? 4.107 -0.899 -5.878 1.00 84.75 493 PHE A C 1
ATOM 3981 O O . PHE A 1 493 ? 4.217 -1.525 -6.928 1.00 84.75 493 PHE A O 1
ATOM 3988 N N . ASP A 1 494 ? 2.959 -0.334 -5.518 1.00 82.62 494 ASP A N 1
ATOM 3989 C CA . ASP A 1 494 ? 1.719 -0.471 -6.284 1.00 82.62 494 ASP A CA 1
ATOM 3990 C C . ASP A 1 494 ? 1.225 0.880 -6.820 1.00 82.62 494 ASP A C 1
ATOM 3992 O O . ASP A 1 494 ? 0.911 1.787 -6.040 1.00 82.62 494 ASP A O 1
ATOM 3996 N N . ALA A 1 495 ? 1.155 1.005 -8.150 1.00 89.75 495 ALA A N 1
ATOM 3997 C CA . ALA A 1 495 ? 0.645 2.180 -8.852 1.00 89.75 495 ALA A CA 1
ATOM 3998 C C . ALA A 1 495 ? -0.181 1.773 -10.083 1.00 89.75 495 ALA A C 1
ATOM 4000 O O . ALA A 1 495 ? 0.342 1.296 -11.089 1.00 89.75 495 ALA A O 1
ATOM 4001 N N . THR A 1 496 ? -1.491 2.020 -10.045 1.00 90.62 496 THR A N 1
ATOM 4002 C CA . THR A 1 496 ? -2.401 1.732 -11.170 1.00 90.62 496 THR A CA 1
ATOM 4003 C C . THR A 1 496 ? -2.114 2.602 -12.398 1.00 90.62 496 THR A C 1
ATOM 4005 O O . THR A 1 496 ? -2.335 2.175 -13.533 1.00 90.62 496 THR A O 1
ATOM 4008 N N . THR A 1 497 ? -1.555 3.795 -12.188 1.00 92.00 497 THR A N 1
ATOM 4009 C CA . THR A 1 497 ? -1.182 4.782 -13.212 1.00 92.00 497 THR A CA 1
ATOM 4010 C C . THR A 1 497 ? 0.182 4.535 -13.869 1.00 92.00 497 THR A C 1
ATOM 4012 O O . THR A 1 497 ? 0.547 5.266 -14.792 1.00 92.00 497 THR A O 1
ATOM 4015 N N . LEU A 1 498 ? 0.911 3.496 -13.453 1.00 95.94 498 LEU A N 1
ATOM 4016 C CA . LEU A 1 498 ? 2.179 3.098 -14.055 1.00 95.94 498 LEU A CA 1
ATOM 4017 C C . LEU A 1 498 ? 1.944 2.026 -15.113 1.00 95.94 498 LEU A C 1
ATOM 4019 O O . LEU A 1 498 ? 1.404 0.964 -14.806 1.00 95.94 498 LEU A O 1
ATOM 4023 N N . ASN A 1 499 ? 2.340 2.282 -16.361 1.00 96.12 499 ASN A N 1
ATOM 4024 C CA . ASN A 1 499 ? 2.127 1.328 -17.453 1.00 96.12 499 ASN A CA 1
ATOM 4025 C C . ASN A 1 499 ? 3.412 0.844 -18.127 1.00 96.12 499 ASN A C 1
ATOM 4027 O O . ASN A 1 499 ? 3.331 -0.149 -18.837 1.00 96.12 499 ASN A O 1
ATOM 4031 N N . THR A 1 500 ? 4.545 1.532 -17.958 1.00 97.75 500 THR A N 1
ATOM 4032 C CA . THR A 1 500 ? 5.769 1.235 -18.715 1.00 97.75 500 THR A CA 1
ATOM 4033 C C . THR A 1 500 ? 6.952 0.976 -17.790 1.00 97.75 500 THR A C 1
ATOM 4035 O O . THR A 1 500 ? 7.197 1.741 -16.860 1.00 97.75 500 THR A O 1
ATOM 4038 N N . LEU A 1 501 ? 7.705 -0.085 -18.066 1.00 97.88 501 LEU A N 1
ATOM 4039 C CA . LEU A 1 501 ? 8.973 -0.401 -17.421 1.00 97.88 501 LEU A CA 1
ATOM 4040 C C . LEU A 1 501 ? 10.075 -0.480 -18.482 1.00 97.88 501 LEU A C 1
ATOM 4042 O O . LEU A 1 501 ? 10.049 -1.342 -19.360 1.00 97.88 501 LEU A O 1
ATOM 4046 N N . TRP A 1 502 ? 11.057 0.407 -18.372 1.00 97.69 502 TRP A N 1
ATOM 4047 C CA . TRP A 1 502 ? 12.276 0.392 -19.173 1.00 97.69 502 TRP A CA 1
ATOM 4048 C C . TRP A 1 502 ? 13.349 -0.400 -18.425 1.00 97.69 502 TRP A C 1
ATOM 4050 O O . TRP A 1 502 ? 13.597 -0.133 -17.250 1.00 97.69 502 TRP A O 1
ATOM 4060 N N . VAL A 1 503 ? 13.983 -1.374 -19.073 1.00 95.38 503 VAL A N 1
ATOM 4061 C CA . VAL A 1 503 ? 14.872 -2.332 -18.403 1.00 95.38 503 VAL A CA 1
ATOM 4062 C C . VAL A 1 503 ? 16.255 -2.321 -19.044 1.00 95.38 503 VAL A C 1
ATOM 4064 O O . VAL A 1 503 ? 16.458 -2.882 -20.120 1.00 95.38 503 VAL A O 1
ATOM 4067 N N . ASP A 1 504 ? 17.234 -1.756 -18.336 1.00 93.19 504 ASP A N 1
ATOM 4068 C CA . ASP A 1 504 ? 18.665 -1.989 -18.571 1.00 93.19 504 ASP A CA 1
ATOM 4069 C C . ASP A 1 504 ? 19.299 -2.691 -17.361 1.00 93.19 504 ASP A C 1
ATOM 4071 O O . ASP A 1 504 ? 20.328 -2.283 -16.815 1.00 93.19 504 ASP A O 1
ATOM 4075 N N . LYS A 1 505 ? 18.648 -3.771 -16.928 1.00 89.69 505 LYS A N 1
ATOM 4076 C CA . LYS A 1 505 ? 19.032 -4.607 -15.791 1.00 89.69 505 LYS A CA 1
ATOM 4077 C C . LYS A 1 505 ? 18.877 -6.077 -16.162 1.00 89.69 505 LYS A C 1
ATOM 4079 O O . LYS A 1 505 ? 17.983 -6.441 -16.917 1.00 89.69 505 LYS A O 1
ATOM 4084 N N . ASN A 1 506 ? 19.763 -6.922 -15.653 1.00 85.00 506 ASN A N 1
ATOM 4085 C CA . ASN A 1 506 ? 19.696 -8.369 -15.838 1.00 85.00 506 ASN A CA 1
ATOM 4086 C C . ASN A 1 506 ? 18.683 -8.963 -14.845 1.00 85.00 506 ASN A C 1
ATOM 4088 O O . ASN A 1 506 ? 19.048 -9.431 -13.770 1.00 85.00 506 ASN A O 1
ATOM 4092 N N . LEU A 1 507 ? 17.395 -8.855 -15.172 1.00 86.38 507 LEU A N 1
ATOM 4093 C CA . LEU A 1 507 ? 16.320 -9.433 -14.369 1.00 86.38 507 LEU A CA 1
ATOM 4094 C C . LEU A 1 507 ? 16.195 -10.929 -14.666 1.00 86.38 507 LEU A C 1
ATOM 4096 O O . LEU A 1 507 ? 16.233 -11.334 -15.826 1.00 86.38 507 LEU A O 1
ATOM 4100 N N . ARG A 1 508 ? 16.021 -11.746 -13.624 1.00 81.12 508 ARG A N 1
ATOM 4101 C CA . ARG A 1 508 ? 15.872 -13.202 -13.747 1.00 81.12 508 ARG A CA 1
ATOM 4102 C C . ARG A 1 508 ? 14.756 -13.715 -12.852 1.00 81.12 508 ARG A C 1
ATOM 4104 O O . ARG A 1 508 ? 14.459 -13.119 -11.820 1.00 81.12 508 ARG A O 1
ATOM 4111 N N . GLN A 1 509 ? 14.170 -14.843 -13.249 1.00 79.50 509 GLN A N 1
ATOM 4112 C CA . GLN A 1 509 ? 13.237 -15.632 -12.440 1.00 79.50 509 GLN A CA 1
ATOM 4113 C C . GLN A 1 509 ? 12.165 -14.772 -11.736 1.00 79.50 509 GLN A C 1
ATOM 4115 O O . GLN A 1 509 ? 11.370 -14.104 -12.393 1.00 79.50 509 GLN A O 1
ATOM 4120 N N . HIS A 1 510 ? 12.107 -14.807 -10.405 1.00 78.25 510 HIS A N 1
ATOM 4121 C CA . HIS A 1 510 ? 11.079 -14.132 -9.622 1.00 78.25 510 HIS A CA 1
ATOM 4122 C C . HIS A 1 510 ? 11.246 -12.607 -9.626 1.00 78.25 510 HIS A C 1
ATOM 4124 O O . HIS A 1 510 ? 10.246 -11.906 -9.777 1.00 78.25 510 HIS A O 1
ATOM 4130 N N . GLY A 1 511 ? 12.479 -12.087 -9.563 1.00 81.50 511 GLY A N 1
ATOM 4131 C CA . GLY A 1 511 ? 12.739 -10.649 -9.668 1.00 81.50 511 GLY A CA 1
ATOM 4132 C C . GLY A 1 511 ? 12.247 -10.061 -10.996 1.00 81.50 511 GLY A C 1
ATOM 4133 O O . GLY A 1 511 ? 11.735 -8.942 -11.029 1.00 81.50 511 GLY A O 1
ATOM 4134 N N . LEU A 1 512 ? 12.309 -10.843 -12.083 1.00 87.81 512 LEU A N 1
ATOM 4135 C CA . LEU A 1 512 ? 11.741 -10.471 -13.384 1.00 87.81 512 LEU A CA 1
ATOM 4136 C C . LEU A 1 512 ? 10.215 -10.325 -13.320 1.00 87.81 512 LEU A C 1
ATOM 4138 O O . LEU A 1 512 ? 9.690 -9.273 -13.686 1.00 87.81 512 LEU A O 1
ATOM 4142 N N . ILE A 1 513 ? 9.499 -11.335 -12.815 1.00 86.00 513 ILE A N 1
ATOM 4143 C CA . ILE A 1 513 ? 8.029 -11.291 -12.730 1.00 86.00 513 ILE A CA 1
ATOM 4144 C C . ILE A 1 513 ? 7.548 -10.193 -11.780 1.00 86.00 513 ILE A C 1
ATOM 4146 O O . ILE A 1 513 ? 6.579 -9.499 -12.093 1.00 86.00 513 ILE A O 1
ATOM 4150 N N . GLN A 1 514 ? 8.224 -9.990 -10.648 1.00 86.50 514 GLN A N 1
ATOM 4151 C CA . GLN A 1 514 ? 7.885 -8.940 -9.684 1.00 86.50 514 GLN A CA 1
ATOM 4152 C C . GLN A 1 514 ? 7.994 -7.543 -10.302 1.00 86.50 514 GLN A C 1
ATOM 4154 O O . GLN A 1 514 ? 7.049 -6.748 -10.189 1.00 86.50 514 GLN A O 1
ATOM 4159 N N . ALA A 1 515 ? 9.103 -7.291 -11.006 1.00 90.44 515 ALA A N 1
ATOM 4160 C CA . ALA A 1 515 ? 9.352 -6.037 -11.699 1.00 90.44 515 ALA A CA 1
ATOM 4161 C C . ALA A 1 515 ? 8.340 -5.815 -12.833 1.00 90.44 515 ALA A C 1
ATOM 4163 O O . ALA A 1 515 ? 7.716 -4.757 -12.900 1.00 90.44 515 ALA A O 1
ATOM 4164 N N . PHE A 1 516 ? 8.103 -6.814 -13.692 1.00 92.31 516 PHE A N 1
ATOM 4165 C CA . PHE A 1 516 ? 7.152 -6.676 -14.805 1.00 92.31 516 PHE A CA 1
ATOM 4166 C C . PHE A 1 516 ? 5.738 -6.407 -14.288 1.00 92.31 516 PHE A C 1
ATOM 4168 O O . PHE A 1 516 ? 5.053 -5.505 -14.778 1.00 92.31 516 PHE A O 1
ATOM 4175 N N . SER A 1 517 ? 5.341 -7.097 -13.216 1.00 90.62 517 SER A N 1
ATOM 4176 C CA . SER A 1 517 ? 4.040 -6.930 -12.558 1.00 90.62 517 SER A CA 1
ATOM 4177 C C . SER A 1 517 ? 3.824 -5.548 -11.930 1.00 90.62 517 SER A C 1
ATOM 4179 O O . SER A 1 517 ? 2.722 -5.248 -11.484 1.00 90.62 517 SER A O 1
ATOM 4181 N N . ARG A 1 518 ? 4.814 -4.644 -11.924 1.00 91.94 518 ARG A N 1
ATOM 4182 C CA . ARG A 1 518 ? 4.556 -3.230 -11.591 1.00 91.94 518 ARG A CA 1
ATOM 4183 C C . ARG A 1 518 ? 3.662 -2.545 -12.631 1.00 91.94 518 ARG A C 1
ATOM 4185 O O . ARG A 1 518 ? 2.992 -1.566 -12.321 1.00 91.94 518 ARG A O 1
ATOM 4192 N N . THR A 1 519 ? 3.619 -3.070 -13.856 1.00 94.38 519 THR A N 1
ATOM 4193 C CA . THR A 1 519 ? 2.923 -2.448 -14.993 1.00 94.38 519 THR A CA 1
ATOM 4194 C C . THR A 1 519 ? 1.516 -3.005 -15.256 1.00 94.38 519 THR A C 1
ATOM 4196 O O . THR A 1 519 ? 0.725 -2.351 -15.938 1.00 94.38 519 THR A O 1
ATOM 4199 N N . ASN A 1 520 ? 1.159 -4.174 -14.705 1.00 90.31 520 ASN A N 1
ATOM 4200 C CA . ASN A 1 520 ? -0.050 -4.927 -15.085 1.00 90.31 520 ASN A CA 1
ATOM 4201 C C . ASN A 1 520 ? -1.309 -4.645 -14.247 1.00 90.31 520 ASN A C 1
ATOM 4203 O O . ASN A 1 520 ? -2.326 -5.321 -14.407 1.00 90.31 520 ASN A O 1
ATOM 4207 N N . ARG A 1 521 ? -1.284 -3.648 -13.360 1.00 91.56 521 ARG A N 1
ATOM 4208 C CA . ARG A 1 521 ? -2.476 -3.261 -12.593 1.00 91.56 521 ARG A CA 1
ATOM 4209 C C . ARG A 1 521 ? -3.537 -2.626 -13.484 1.00 91.56 521 ARG A C 1
ATOM 4211 O O . ARG A 1 521 ? -3.218 -1.744 -14.283 1.00 91.56 521 ARG A O 1
ATOM 4218 N N . ILE A 1 522 ? -4.788 -3.031 -13.300 1.00 90.56 522 ILE A N 1
ATOM 4219 C CA . ILE A 1 522 ? -5.937 -2.488 -14.029 1.00 90.56 522 ILE A CA 1
ATOM 4220 C C . ILE A 1 522 ? -6.235 -1.070 -13.544 1.00 90.56 522 ILE A C 1
ATOM 4222 O O . ILE A 1 522 ? -6.099 -0.756 -12.361 1.00 90.56 522 ILE A O 1
ATOM 4226 N N . LEU A 1 523 ? -6.642 -0.208 -14.474 1.00 88.56 523 LEU A N 1
ATOM 4227 C CA . LEU A 1 523 ? -7.121 1.134 -14.151 1.00 88.56 523 LEU A CA 1
ATOM 4228 C C . LEU A 1 523 ? -8.378 1.495 -14.939 1.00 88.56 523 LEU A C 1
ATOM 4230 O O . LEU A 1 523 ? -9.378 1.896 -14.355 1.00 88.56 523 LEU A O 1
ATOM 4234 N N . ASN A 1 524 ? -8.309 1.415 -16.267 1.00 87.38 524 ASN A N 1
ATOM 4235 C CA . ASN A 1 524 ? -9.366 1.853 -17.175 1.00 87.38 524 ASN A CA 1
ATOM 4236 C C . ASN A 1 524 ? -9.182 1.226 -18.567 1.00 87.38 524 ASN A C 1
ATOM 4238 O O . ASN A 1 524 ? -8.203 0.524 -18.811 1.00 87.38 524 ASN A O 1
ATOM 4242 N N . SER A 1 525 ? -10.087 1.541 -19.495 1.00 85.94 525 SER A N 1
ATOM 4243 C CA . SER A 1 525 ? -10.053 1.060 -20.884 1.00 85.94 525 SER A CA 1
ATOM 4244 C C . SER A 1 525 ? -8.855 1.555 -21.706 1.00 85.94 525 SER A C 1
ATOM 4246 O O . SER A 1 525 ? -8.518 0.949 -22.719 1.00 85.94 525 SER A O 1
ATOM 4248 N N . VAL A 1 526 ? -8.180 2.633 -21.287 1.00 88.44 526 VAL A N 1
ATOM 4249 C CA . VAL A 1 526 ? -6.970 3.128 -21.962 1.00 88.44 526 VAL A CA 1
ATOM 4250 C C . VAL A 1 526 ? -5.778 2.222 -21.643 1.00 88.44 526 VAL A C 1
ATOM 4252 O O . VAL A 1 526 ? -4.932 1.987 -22.510 1.00 88.44 526 VAL A O 1
ATOM 4255 N N . LYS A 1 527 ? -5.687 1.685 -20.421 1.00 92.81 527 LYS A N 1
ATOM 4256 C CA . LYS A 1 527 ? -4.599 0.792 -20.004 1.00 92.81 527 LYS A CA 1
ATOM 4257 C C . LYS A 1 527 ? -4.927 -0.662 -20.351 1.00 92.81 527 LYS A C 1
ATOM 4259 O O . LYS A 1 527 ? -5.564 -1.371 -19.587 1.00 92.81 527 LYS A O 1
ATOM 4264 N N . THR A 1 528 ? -4.460 -1.098 -21.514 1.00 90.12 528 THR A N 1
ATOM 4265 C CA . THR A 1 528 ? -4.763 -2.423 -22.085 1.00 90.12 528 THR A CA 1
ATOM 4266 C C . THR A 1 528 ? -3.739 -3.501 -21.731 1.00 90.12 528 THR A C 1
ATOM 4268 O O . THR A 1 528 ? -4.049 -4.682 -21.802 1.00 90.12 528 THR A O 1
ATOM 4271 N N . TYR A 1 529 ? -2.509 -3.110 -21.401 1.00 92.38 529 TYR A N 1
ATOM 4272 C CA . TYR A 1 529 ? -1.401 -4.011 -21.081 1.00 92.38 529 TYR A CA 1
ATOM 4273 C C . TYR A 1 529 ? -0.324 -3.273 -20.281 1.00 92.38 529 TYR A C 1
ATOM 4275 O O . TYR A 1 529 ? -0.255 -2.037 -20.307 1.00 92.38 529 TYR A O 1
ATOM 4283 N N . GLY A 1 530 ? 0.522 -4.039 -19.599 1.00 94.31 530 GLY A N 1
ATOM 4284 C CA . GLY A 1 530 ? 1.794 -3.570 -19.060 1.00 94.31 530 GLY A CA 1
ATOM 4285 C C . GLY A 1 530 ? 2.870 -3.579 -20.144 1.00 94.31 530 GLY A C 1
ATOM 4286 O O . GLY A 1 530 ? 3.007 -4.558 -20.868 1.00 94.31 530 GLY A O 1
ATOM 4287 N N . ASN A 1 531 ? 3.593 -2.481 -20.319 1.00 95.00 531 ASN A N 1
ATOM 4288 C CA . ASN A 1 531 ? 4.553 -2.300 -21.400 1.00 95.00 531 ASN A CA 1
ATOM 4289 C C . ASN A 1 531 ? 5.980 -2.437 -20.867 1.00 95.00 531 ASN A C 1
ATOM 4291 O O . ASN A 1 531 ? 6.393 -1.671 -19.999 1.00 95.00 531 ASN A O 1
ATOM 4295 N N . ILE A 1 532 ? 6.731 -3.399 -21.377 1.00 95.62 532 ILE A N 1
ATOM 4296 C CA . ILE A 1 532 ? 8.095 -3.693 -20.954 1.00 95.62 532 ILE A CA 1
ATOM 4297 C C . ILE A 1 532 ? 9.016 -3.481 -22.148 1.00 95.62 532 ILE A C 1
ATOM 4299 O O . ILE A 1 532 ? 8.807 -4.061 -23.211 1.00 95.62 532 ILE A O 1
ATOM 4303 N N . VAL A 1 533 ? 10.047 -2.663 -21.973 1.00 95.06 533 VAL A N 1
ATOM 4304 C CA . VAL A 1 533 ? 11.039 -2.402 -23.018 1.00 95.06 533 VAL A CA 1
ATOM 4305 C C . VAL A 1 533 ? 12.415 -2.761 -22.482 1.00 95.06 533 VAL A C 1
ATOM 4307 O O . VAL A 1 533 ? 12.914 -2.117 -21.558 1.00 95.06 533 VAL A O 1
ATOM 4310 N N . CYS A 1 534 ? 13.023 -3.798 -23.048 1.00 92.44 534 CYS A N 1
ATOM 4311 C CA . CYS A 1 534 ? 14.303 -4.336 -22.607 1.00 92.44 534 CYS A CA 1
ATOM 4312 C C . CYS A 1 534 ? 15.433 -3.889 -23.541 1.00 92.44 534 CYS A C 1
ATOM 4314 O O . CYS A 1 534 ? 15.401 -4.166 -24.736 1.00 92.44 534 CYS A O 1
ATOM 4316 N N . PHE A 1 535 ? 16.475 -3.267 -22.983 1.00 90.94 535 PHE A N 1
ATOM 4317 C CA . PHE A 1 535 ? 17.704 -2.883 -23.703 1.00 90.94 535 PHE A CA 1
ATOM 4318 C C . PHE A 1 535 ? 18.806 -3.948 -23.620 1.00 90.94 535 PHE A C 1
ATOM 4320 O O . PHE A 1 535 ? 19.976 -3.692 -23.927 1.00 90.94 535 PHE A O 1
ATOM 4327 N N . ARG A 1 536 ? 18.433 -5.135 -23.137 1.00 86.44 536 ARG A N 1
ATOM 4328 C CA . ARG A 1 536 ? 19.247 -6.342 -23.011 1.00 86.44 536 ARG A CA 1
ATOM 4329 C C . ARG A 1 536 ? 18.427 -7.511 -23.537 1.00 86.44 536 ARG A C 1
ATOM 4331 O O . ARG A 1 536 ? 17.205 -7.508 -23.391 1.00 86.44 536 ARG A O 1
ATOM 4338 N N . ASP A 1 537 ? 19.106 -8.523 -24.061 1.00 81.56 537 ASP A N 1
ATOM 4339 C CA . ASP A 1 537 ? 18.457 -9.788 -24.387 1.00 81.56 537 ASP A CA 1
ATOM 4340 C C . ASP A 1 537 ? 18.052 -10.510 -23.091 1.00 81.56 537 ASP A C 1
ATOM 4342 O O . ASP A 1 537 ? 18.891 -11.056 -22.369 1.00 81.56 537 ASP A O 1
ATOM 4346 N N . LEU A 1 538 ? 16.759 -10.421 -22.768 1.00 82.88 538 LEU A N 1
ATOM 4347 C CA . LEU A 1 538 ? 16.109 -11.090 -21.638 1.00 82.88 538 LEU A CA 1
ATOM 4348 C C . LEU A 1 538 ? 15.036 -12.073 -22.118 1.00 82.88 538 LEU A C 1
ATOM 4350 O O . LEU A 1 538 ? 14.203 -12.496 -21.316 1.00 82.88 538 LEU A O 1
ATOM 4354 N N . LYS A 1 539 ? 15.013 -12.420 -23.412 1.00 82.94 539 LYS A N 1
ATOM 4355 C CA . LYS A 1 539 ? 13.943 -13.240 -23.988 1.00 82.94 539 LYS A CA 1
ATOM 4356 C C . LYS A 1 539 ? 13.896 -14.618 -23.338 1.00 82.94 539 LYS A C 1
ATOM 4358 O O . LYS A 1 539 ? 12.876 -14.999 -22.773 1.00 82.94 539 LYS A O 1
ATOM 4363 N N . GLU A 1 540 ? 15.035 -15.304 -23.312 1.00 82.19 540 GLU A N 1
ATOM 4364 C CA . GLU A 1 540 ? 15.145 -16.636 -22.710 1.00 82.19 540 GLU A CA 1
ATOM 4365 C C . GLU A 1 540 ? 14.806 -16.623 -21.207 1.00 82.19 540 GLU A C 1
ATOM 4367 O O . GLU A 1 540 ? 14.130 -17.518 -20.701 1.00 82.19 540 GLU A O 1
ATOM 4372 N N . GLU A 1 541 ? 15.237 -15.589 -20.479 1.00 84.38 541 GLU A N 1
ATOM 4373 C CA . GLU A 1 541 ? 14.960 -15.455 -19.043 1.00 84.38 541 GLU A CA 1
ATOM 4374 C C . GLU A 1 541 ? 13.485 -15.142 -18.760 1.00 84.38 541 GLU A C 1
ATOM 4376 O O . GLU A 1 541 ? 12.929 -15.627 -17.772 1.00 84.38 541 GLU A O 1
ATOM 4381 N N . THR A 1 542 ? 12.835 -14.390 -19.650 1.00 84.50 542 THR A N 1
ATOM 4382 C CA . THR A 1 542 ? 11.395 -14.118 -19.603 1.00 84.50 542 THR A CA 1
ATOM 4383 C C . THR A 1 542 ? 10.598 -15.403 -19.818 1.00 84.50 542 THR A C 1
ATOM 4385 O O . THR A 1 542 ? 9.735 -15.726 -19.000 1.00 84.50 542 THR A O 1
ATOM 4388 N N . ASP A 1 543 ? 10.928 -16.173 -20.858 1.00 82.00 543 ASP A N 1
ATOM 4389 C CA . ASP A 1 543 ? 10.253 -17.437 -21.176 1.00 82.00 543 ASP A CA 1
ATOM 4390 C C . ASP A 1 543 ? 10.381 -18.439 -20.019 1.00 82.00 543 ASP A C 1
ATOM 4392 O O . ASP A 1 543 ? 9.394 -19.045 -19.590 1.00 82.00 543 ASP A O 1
ATOM 4396 N N . LYS A 1 544 ? 11.584 -18.559 -19.437 1.00 82.88 544 LYS A N 1
ATOM 4397 C CA . LYS A 1 544 ? 11.830 -19.395 -18.250 1.00 82.88 544 LYS A CA 1
ATOM 4398 C C . LYS A 1 544 ? 10.999 -18.957 -17.049 1.00 82.88 544 LYS A C 1
ATOM 4400 O O . LYS A 1 544 ? 10.442 -19.807 -16.357 1.00 82.88 544 LYS A O 1
ATOM 4405 N N . ALA A 1 545 ? 10.930 -17.655 -16.775 1.00 83.19 545 ALA A N 1
ATOM 4406 C CA . ALA A 1 545 ? 10.188 -17.138 -15.632 1.00 83.19 545 ALA A CA 1
ATOM 4407 C C . ALA A 1 545 ? 8.678 -17.387 -15.785 1.00 83.19 545 ALA A C 1
ATOM 4409 O O . ALA A 1 545 ? 8.036 -17.872 -14.854 1.00 83.19 545 ALA A O 1
ATOM 4410 N N . ILE A 1 546 ? 8.116 -17.142 -16.971 1.00 81.19 546 ILE A N 1
ATOM 4411 C CA . ILE A 1 546 ? 6.693 -17.387 -17.249 1.00 81.19 546 ILE A CA 1
ATOM 4412 C C . ILE A 1 546 ? 6.364 -18.879 -17.153 1.00 81.19 546 ILE A C 1
ATOM 4414 O O . ILE A 1 546 ? 5.365 -19.243 -16.533 1.00 81.19 546 ILE A O 1
ATOM 4418 N N . ALA A 1 547 ? 7.218 -19.750 -17.696 1.00 79.81 547 ALA A N 1
ATOM 4419 C CA . ALA A 1 547 ? 7.032 -21.196 -17.596 1.00 79.81 547 ALA A CA 1
ATOM 4420 C C . ALA A 1 547 ? 7.089 -21.700 -16.142 1.00 79.81 547 ALA A C 1
ATOM 4422 O O . ALA A 1 547 ? 6.396 -22.658 -15.801 1.00 79.81 547 ALA A O 1
ATOM 4423 N N . LEU A 1 548 ? 7.901 -21.064 -15.290 1.00 80.00 548 LEU A N 1
ATOM 4424 C CA . LEU A 1 548 ? 8.071 -21.448 -13.889 1.00 80.00 548 LEU A CA 1
ATOM 4425 C C . LEU A 1 548 ? 6.900 -21.005 -12.996 1.00 80.00 548 LEU A C 1
ATOM 4427 O O . LEU A 1 548 ? 6.491 -21.766 -12.124 1.00 80.00 548 LEU A O 1
ATOM 4431 N N . PHE A 1 549 ? 6.381 -19.787 -13.186 1.00 76.62 549 PHE A N 1
ATOM 4432 C CA . PHE A 1 549 ? 5.326 -19.210 -12.331 1.00 76.62 549 PHE A CA 1
ATOM 4433 C C . PHE A 1 549 ? 3.908 -19.328 -12.907 1.00 76.62 549 PHE A C 1
ATOM 4435 O O . PHE A 1 549 ? 2.933 -19.071 -12.201 1.00 76.62 549 PHE A O 1
ATOM 4442 N N . GLY A 1 550 ? 3.784 -19.704 -14.177 1.00 70.19 550 GLY A N 1
ATOM 4443 C CA . GLY A 1 550 ? 2.523 -20.047 -14.823 1.00 70.19 550 GLY A CA 1
ATOM 4444 C C . GLY A 1 550 ? 2.368 -21.560 -14.984 1.00 70.19 550 GLY A C 1
ATOM 4445 O O . GLY A 1 550 ? 2.336 -22.311 -14.012 1.00 70.19 550 GLY A O 1
ATOM 4446 N N . ASN A 1 551 ? 2.256 -21.995 -16.239 1.00 66.25 551 ASN A N 1
ATOM 4447 C CA . ASN A 1 551 ? 2.175 -23.388 -16.684 1.00 66.25 551 ASN A CA 1
ATOM 4448 C C . ASN A 1 551 ? 2.878 -23.500 -18.057 1.00 66.25 551 ASN A C 1
ATOM 4450 O O . ASN A 1 551 ? 3.086 -22.475 -18.704 1.00 66.25 551 ASN A O 1
ATOM 4454 N N . LYS A 1 552 ? 3.259 -24.689 -18.547 1.00 53.88 552 LYS A N 1
ATOM 4455 C CA . LYS A 1 552 ? 4.035 -24.796 -19.812 1.00 53.88 552 LYS A CA 1
ATOM 4456 C C . LYS A 1 552 ? 3.334 -24.183 -21.038 1.00 53.88 552 LYS A C 1
ATOM 4458 O O . LYS A 1 552 ? 4.017 -23.663 -21.913 1.00 53.88 552 LYS A O 1
ATOM 4463 N N . ASP A 1 553 ? 2.002 -24.157 -21.047 1.00 57.47 553 ASP A N 1
ATOM 4464 C CA . ASP A 1 553 ? 1.183 -23.567 -22.119 1.00 57.47 553 ASP A CA 1
ATOM 4465 C C . ASP A 1 553 ? 0.862 -22.067 -21.897 1.00 57.47 553 ASP A C 1
ATOM 4467 O O . ASP A 1 553 ? 0.108 -21.458 -22.654 1.00 57.47 553 ASP A O 1
ATOM 4471 N N . ALA A 1 554 ? 1.422 -21.440 -20.853 1.00 58.03 554 ALA A N 1
ATOM 4472 C CA . ALA A 1 554 ? 1.074 -20.085 -20.408 1.00 58.03 554 ALA A CA 1
ATOM 4473 C C . ALA A 1 554 ? 1.644 -18.944 -21.264 1.00 58.03 554 ALA A C 1
ATOM 4475 O O . ALA A 1 554 ? 1.137 -17.823 -21.189 1.00 58.03 554 ALA A O 1
ATOM 4476 N N . GLY A 1 555 ? 2.697 -19.199 -22.050 1.00 58.81 555 GLY A N 1
ATOM 4477 C CA . GLY A 1 555 ? 3.437 -18.151 -22.764 1.00 58.81 555 GLY A CA 1
ATOM 4478 C C . GLY A 1 555 ? 2.542 -17.264 -23.634 1.00 58.81 555 GLY A C 1
ATOM 4479 O O . GLY A 1 555 ? 2.654 -16.043 -23.583 1.00 58.81 555 GLY A O 1
ATOM 4480 N N . GLY A 1 556 ? 1.589 -17.866 -24.353 1.00 60.84 556 GLY A N 1
ATOM 4481 C CA . GLY A 1 556 ? 0.680 -17.145 -25.250 1.00 60.84 556 GLY A CA 1
ATOM 4482 C C . GLY A 1 556 ? -0.451 -16.366 -24.567 1.00 60.84 556 GLY A C 1
ATOM 4483 O O . GLY A 1 556 ? -1.068 -15.540 -25.229 1.00 60.84 556 GLY A O 1
ATOM 4484 N N . ILE A 1 557 ? -0.734 -16.626 -23.284 1.00 64.81 557 ILE A N 1
ATOM 4485 C CA . ILE A 1 557 ? -1.768 -15.911 -22.507 1.00 64.81 557 ILE A CA 1
ATOM 4486 C C . ILE A 1 557 ? -1.147 -14.716 -21.777 1.00 64.81 557 ILE A C 1
ATOM 4488 O O . ILE A 1 557 ? -1.752 -13.652 -21.672 1.00 64.81 557 ILE A O 1
ATOM 4492 N N . VAL A 1 558 ? 0.074 -14.892 -21.264 1.00 74.31 558 VAL A N 1
ATOM 4493 C CA . VAL A 1 558 ? 0.775 -13.863 -20.485 1.00 74.31 558 VAL A CA 1
ATOM 4494 C C . VAL A 1 558 ? 1.368 -12.777 -21.385 1.00 74.31 558 VAL A C 1
ATOM 4496 O O . VAL A 1 558 ? 1.365 -11.598 -21.018 1.00 74.31 558 VAL A O 1
ATOM 4499 N N . LEU A 1 559 ? 1.869 -13.171 -22.558 1.00 76.81 559 LEU A N 1
ATOM 4500 C CA . LEU A 1 559 ? 2.473 -12.276 -23.536 1.00 76.81 559 LEU A CA 1
ATOM 4501 C C . LEU A 1 559 ? 1.486 -11.948 -24.649 1.00 76.81 559 LEU A C 1
ATOM 4503 O O . LEU A 1 559 ? 0.832 -12.826 -25.206 1.00 76.81 559 LEU A O 1
ATOM 4507 N N . LEU A 1 560 ? 1.427 -10.671 -25.017 1.00 76.25 560 LEU A N 1
ATOM 4508 C CA . LEU A 1 560 ? 0.745 -10.264 -26.237 1.00 76.25 560 LEU A CA 1
ATOM 4509 C C . LEU A 1 560 ? 1.441 -10.858 -27.467 1.00 76.25 560 LEU A C 1
ATOM 4511 O O . LEU A 1 560 ? 2.669 -10.941 -27.520 1.00 76.25 560 LEU A O 1
ATOM 4515 N N . LYS A 1 561 ? 0.632 -11.218 -28.469 1.00 78.06 561 LYS A N 1
ATOM 4516 C CA . LYS A 1 561 ? 1.105 -11.693 -29.773 1.00 78.06 561 LYS A CA 1
ATOM 4517 C C . LYS A 1 561 ? 1.994 -10.654 -30.462 1.00 78.06 561 LYS A C 1
ATOM 4519 O O . LYS A 1 561 ? 1.918 -9.450 -30.194 1.00 78.06 561 LYS A O 1
ATOM 4524 N N . THR A 1 562 ? 2.839 -11.132 -31.361 1.00 76.75 562 THR A N 1
ATOM 4525 C CA . THR A 1 562 ? 3.729 -10.298 -32.169 1.00 76.75 562 THR A CA 1
ATOM 4526 C C . THR A 1 562 ? 2.944 -9.424 -33.151 1.00 76.75 562 THR A C 1
ATOM 4528 O O . THR A 1 562 ? 1.765 -9.648 -33.431 1.00 76.75 562 THR A O 1
ATOM 4531 N N . TYR A 1 563 ? 3.607 -8.399 -33.697 1.00 77.44 563 TYR A N 1
ATOM 4532 C CA . TYR A 1 563 ? 3.012 -7.553 -34.733 1.00 77.44 563 TYR A CA 1
ATOM 4533 C C . TYR A 1 563 ? 2.574 -8.366 -35.959 1.00 77.44 563 TYR A C 1
ATOM 4535 O O . TYR A 1 563 ? 1.471 -8.153 -36.453 1.00 77.44 563 TYR A O 1
ATOM 4543 N N . GLU A 1 564 ? 3.409 -9.303 -36.421 1.00 80.00 564 GLU A N 1
ATOM 4544 C CA . GLU A 1 564 ? 3.105 -10.139 -37.589 1.00 80.00 564 GLU A CA 1
ATOM 4545 C C . GLU A 1 564 ? 1.876 -11.015 -37.357 1.00 80.00 564 GLU A C 1
ATOM 4547 O O . GLU A 1 564 ? 1.024 -11.096 -38.235 1.00 80.00 564 GLU A O 1
ATOM 4552 N N . GLU A 1 565 ? 1.736 -11.601 -36.167 1.00 83.50 565 GLU A N 1
ATOM 4553 C CA . GLU A 1 565 ? 0.551 -12.383 -35.801 1.00 83.50 565 GLU A CA 1
ATOM 4554 C C . GLU A 1 565 ? -0.712 -11.513 -35.778 1.00 83.50 565 GLU A C 1
ATOM 4556 O O . GLU A 1 565 ? -1.731 -11.888 -36.349 1.00 83.50 565 GLU A O 1
ATOM 4561 N N . TYR A 1 566 ? -0.669 -10.311 -35.193 1.00 83.38 566 TYR A N 1
ATOM 4562 C CA . TYR A 1 566 ? -1.826 -9.407 -35.241 1.00 83.38 566 TYR A CA 1
ATOM 4563 C C . TYR A 1 566 ? -2.136 -8.904 -36.659 1.00 83.38 566 TYR A C 1
ATOM 4565 O O . TYR A 1 566 ? -3.296 -8.634 -36.975 1.00 83.38 566 TYR A O 1
ATOM 4573 N N . TYR A 1 567 ? -1.124 -8.745 -37.513 1.00 85.56 567 TYR A N 1
ATOM 4574 C CA . TYR A 1 567 ? -1.296 -8.225 -38.867 1.00 85.56 567 TYR A CA 1
ATOM 4575 C C . TYR A 1 567 ? -1.815 -9.289 -39.845 1.00 85.56 567 TYR A C 1
ATOM 4577 O O . TYR A 1 567 ? -2.758 -9.011 -40.587 1.00 85.56 567 TYR A O 1
ATOM 4585 N N . ASN A 1 568 ? -1.249 -10.500 -39.798 1.00 89.31 568 ASN A N 1
ATOM 4586 C CA . ASN A 1 568 ? -1.539 -11.611 -40.713 1.00 89.31 568 ASN A CA 1
ATOM 4587 C C . ASN A 1 568 ? -2.570 -12.616 -40.170 1.00 89.31 568 ASN A C 1
ATOM 4589 O O . ASN A 1 568 ? -3.058 -13.445 -40.927 1.00 89.31 568 ASN A O 1
ATOM 4593 N N . GLY A 1 569 ? -2.900 -12.548 -38.880 1.00 84.44 569 GLY A N 1
ATOM 4594 C CA . GLY A 1 569 ? -3.792 -13.489 -38.205 1.00 84.44 569 GLY A CA 1
ATOM 4595 C C . GLY A 1 569 ? -3.034 -14.621 -37.517 1.00 84.44 569 GLY A C 1
ATOM 4596 O O . GLY A 1 569 ? -1.851 -14.859 -37.772 1.00 84.44 569 GLY A O 1
ATOM 4597 N N . TYR A 1 570 ? -3.710 -15.290 -36.588 1.00 81.62 570 TYR A N 1
ATOM 4598 C CA . TYR A 1 570 ? -3.113 -16.324 -35.743 1.00 81.62 570 TYR A CA 1
ATOM 4599 C C . TYR A 1 570 ? -4.162 -17.314 -35.244 1.00 81.62 570 TYR A C 1
ATOM 4601 O O . TYR A 1 570 ? -5.334 -16.973 -35.105 1.00 81.62 570 TYR A O 1
ATOM 4609 N N . ASP A 1 571 ? -3.721 -18.524 -34.907 1.00 80.12 571 ASP A N 1
ATOM 4610 C CA . ASP A 1 571 ? -4.560 -19.511 -34.233 1.00 80.12 571 ASP A CA 1
ATOM 4611 C C . ASP A 1 571 ? -4.486 -19.328 -32.713 1.00 80.12 571 ASP A C 1
ATOM 4613 O O . ASP A 1 571 ? -3.403 -19.300 -32.119 1.00 80.12 571 ASP A O 1
ATOM 4617 N N . ASP A 1 572 ? -5.647 -19.229 -32.067 1.00 73.06 572 ASP A N 1
ATOM 4618 C CA . ASP A 1 572 ? -5.767 -19.210 -30.612 1.00 73.06 572 ASP A CA 1
ATOM 4619 C C . ASP A 1 572 ? -6.742 -20.288 -30.150 1.00 73.06 572 ASP A C 1
ATOM 4621 O O . ASP A 1 572 ? -7.909 -20.305 -30.536 1.00 73.06 572 ASP A O 1
ATOM 4625 N N . LYS A 1 573 ? -6.247 -21.229 -29.337 1.00 66.88 573 LYS A N 1
ATOM 4626 C CA . LYS A 1 573 ? -7.023 -22.363 -28.798 1.00 66.88 573 LYS A CA 1
ATOM 4627 C C . LYS A 1 573 ? -7.810 -23.158 -29.862 1.00 66.88 573 LYS A C 1
ATOM 4629 O O . LYS A 1 573 ? -8.866 -23.708 -29.566 1.00 66.88 573 LYS A O 1
ATOM 4634 N N . GLY A 1 574 ? -7.274 -23.255 -31.081 1.00 73.12 574 GLY A N 1
ATOM 4635 C CA . GLY A 1 574 ? -7.888 -23.990 -32.195 1.00 73.12 574 GLY A CA 1
ATOM 4636 C C . GLY A 1 574 ? -8.905 -23.190 -33.016 1.00 73.12 574 GLY A C 1
ATOM 4637 O O . GLY A 1 574 ? -9.483 -23.745 -33.946 1.00 73.12 574 GLY A O 1
ATOM 4638 N N . GLU A 1 575 ? -9.107 -21.906 -32.711 1.00 75.88 575 GLU A N 1
ATOM 4639 C CA . GLU A 1 575 ? -9.856 -20.975 -33.555 1.00 75.88 575 GLU A CA 1
ATOM 4640 C C . GLU A 1 575 ? -8.911 -19.987 -34.238 1.00 75.88 575 GLU A C 1
ATOM 4642 O O . GLU A 1 575 ? -8.143 -19.282 -33.577 1.00 75.88 575 GLU A O 1
ATOM 4647 N N . TYR A 1 576 ? -9.025 -19.880 -35.559 1.00 86.31 576 TYR A N 1
ATOM 4648 C CA . TYR A 1 576 ? -8.305 -18.874 -36.326 1.00 86.31 576 TYR A CA 1
ATOM 4649 C C . TYR A 1 576 ? -8.887 -17.478 -36.062 1.00 86.31 576 TYR A C 1
ATOM 4651 O O . TYR A 1 576 ? -10.092 -17.245 -36.218 1.00 86.31 576 TYR A O 1
ATOM 4659 N N . LYS A 1 577 ? -8.033 -16.536 -35.659 1.00 86.44 577 LYS A N 1
ATOM 4660 C CA . LYS A 1 577 ? -8.363 -15.117 -35.509 1.00 86.44 577 LYS A CA 1
ATOM 4661 C C . LYS A 1 577 ? -7.817 -14.349 -36.723 1.00 86.44 577 LYS A C 1
ATOM 4663 O O . LYS A 1 577 ? -6.597 -14.322 -36.904 1.00 86.44 577 LYS A O 1
ATOM 4668 N N . PRO A 1 578 ? -8.686 -13.701 -37.527 1.00 84.00 578 PRO A N 1
ATOM 4669 C CA . PRO A 1 578 ? -8.255 -12.972 -38.715 1.00 84.00 578 PRO A CA 1
ATOM 4670 C C . PRO A 1 578 ? -7.390 -11.768 -38.339 1.00 84.00 578 PRO A C 1
ATOM 4672 O O . PRO A 1 578 ? -7.684 -11.041 -37.383 1.00 84.00 578 PRO A O 1
ATOM 4675 N N . GLY A 1 579 ? -6.320 -11.556 -39.102 1.00 89.44 579 GLY A N 1
ATOM 4676 C CA . GLY A 1 579 ? -5.408 -10.429 -38.915 1.00 89.44 579 GLY A CA 1
ATOM 4677 C C . GLY A 1 579 ? -5.981 -9.099 -39.398 1.00 89.44 579 GLY A C 1
ATOM 4678 O O . GLY A 1 579 ? -6.974 -9.048 -40.127 1.00 89.44 579 GLY A O 1
ATOM 4679 N N . TYR A 1 580 ? -5.317 -7.993 -39.051 1.00 88.12 580 TYR A N 1
ATOM 4680 C CA . TYR A 1 580 ? -5.694 -6.664 -39.550 1.00 88.12 580 TYR A CA 1
ATOM 4681 C C . TYR A 1 580 ? -5.760 -6.594 -41.081 1.00 88.12 580 TYR A C 1
ATOM 4683 O O . TYR A 1 580 ? -6.664 -5.946 -41.605 1.00 88.12 580 TYR A O 1
ATOM 4691 N N . ALA A 1 581 ? -4.850 -7.256 -41.803 1.00 90.31 581 ALA A N 1
ATOM 4692 C CA . ALA A 1 581 ? -4.863 -7.264 -43.267 1.00 90.31 581 ALA A CA 1
ATOM 4693 C C . ALA A 1 581 ? -6.153 -7.894 -43.825 1.00 90.31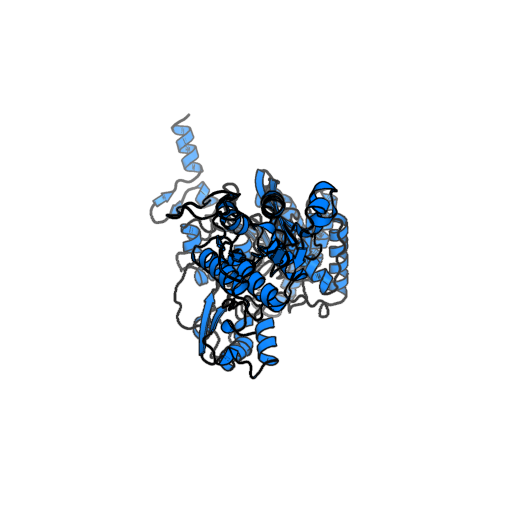 581 ALA A C 1
ATOM 4695 O O . ALA A 1 581 ? -6.772 -7.347 -44.739 1.00 90.31 581 ALA A O 1
ATOM 4696 N N . GLU A 1 582 ? -6.600 -8.997 -43.226 1.00 90.12 582 GLU A N 1
ATOM 4697 C CA . GLU A 1 582 ? -7.824 -9.701 -43.620 1.00 90.12 582 GLU A CA 1
ATOM 4698 C C . GLU A 1 582 ? -9.086 -8.921 -43.251 1.00 90.12 582 GLU A C 1
ATOM 4700 O O . GLU A 1 582 ? -10.033 -8.846 -44.039 1.00 90.12 582 GLU A O 1
ATOM 4705 N N . LEU A 1 583 ? -9.096 -8.291 -42.073 1.00 91.19 583 LEU A N 1
ATOM 4706 C CA . LEU A 1 583 ? -10.199 -7.440 -41.631 1.00 91.19 583 LEU A CA 1
ATOM 4707 C C . LEU A 1 583 ? -10.353 -6.212 -42.533 1.00 91.19 583 LEU A C 1
ATOM 4709 O O . LEU A 1 583 ? -11.474 -5.876 -42.910 1.00 91.19 583 LEU A O 1
ATOM 4713 N N . ILE A 1 584 ? -9.244 -5.573 -42.923 1.00 90.00 584 ILE A N 1
ATOM 4714 C CA . ILE A 1 584 ? -9.256 -4.458 -43.878 1.00 90.00 584 ILE A CA 1
ATOM 4715 C C . ILE A 1 584 ? -9.796 -4.937 -45.227 1.00 90.00 584 ILE A C 1
ATOM 4717 O O . ILE A 1 584 ? -10.723 -4.324 -45.746 1.00 90.00 584 ILE A O 1
ATOM 4721 N N . ALA A 1 585 ? -9.293 -6.054 -45.763 1.00 90.12 585 ALA A N 1
ATOM 4722 C CA . ALA A 1 585 ? -9.778 -6.605 -47.029 1.00 90.12 585 ALA A CA 1
ATOM 4723 C C . ALA A 1 585 ? -11.285 -6.922 -46.988 1.00 90.12 585 ALA A C 1
ATOM 4725 O O . ALA A 1 585 ? -12.017 -6.618 -47.933 1.00 90.12 585 ALA A O 1
ATOM 4726 N N . THR A 1 586 ? -11.766 -7.471 -45.870 1.00 91.00 586 THR A N 1
ATOM 4727 C CA . THR A 1 586 ? -13.189 -7.760 -45.648 1.00 91.00 586 THR A CA 1
ATOM 4728 C C . THR A 1 586 ? -14.017 -6.478 -45.617 1.00 91.00 586 THR A C 1
ATOM 4730 O O . THR A 1 586 ? -15.033 -6.395 -46.306 1.00 91.00 586 THR A O 1
ATOM 4733 N N . LEU A 1 587 ? -13.573 -5.461 -44.870 1.00 91.56 587 LEU A N 1
ATOM 4734 C CA . LEU A 1 587 ? -14.252 -4.167 -44.784 1.00 91.56 587 LEU A CA 1
ATOM 4735 C C . LEU A 1 587 ? -14.304 -3.461 -46.140 1.00 91.56 587 LEU A C 1
ATOM 4737 O O . LEU A 1 587 ? -15.373 -3.010 -46.530 1.00 91.56 587 LEU A O 1
ATOM 4741 N N . THR A 1 588 ? -13.196 -3.428 -46.884 1.00 90.31 588 THR A N 1
ATOM 4742 C CA . THR A 1 588 ? -13.140 -2.832 -48.229 1.00 90.31 588 THR A CA 1
ATOM 4743 C C . THR A 1 588 ? -14.027 -3.576 -49.229 1.00 90.31 588 THR A C 1
ATOM 4745 O O . THR A 1 588 ? -14.545 -2.971 -50.159 1.00 90.31 588 THR A O 1
ATOM 4748 N N . THR A 1 589 ? -14.238 -4.881 -49.045 1.00 91.62 589 THR A N 1
ATOM 4749 C CA . THR A 1 589 ? -15.115 -5.671 -49.924 1.00 91.62 589 THR A CA 1
ATOM 4750 C C . THR A 1 589 ? -16.596 -5.514 -49.561 1.00 91.62 589 THR A C 1
ATOM 4752 O O . THR A 1 589 ? -17.443 -5.464 -50.450 1.00 91.62 589 THR A O 1
ATOM 4755 N N . GLN A 1 590 ? -16.931 -5.458 -48.267 1.00 89.62 590 GLN A N 1
ATOM 4756 C CA . GLN A 1 590 ? -18.318 -5.359 -47.787 1.00 89.62 590 GLN A CA 1
ATOM 4757 C C . GLN A 1 590 ? -18.864 -3.925 -47.784 1.00 89.62 590 GLN A C 1
ATOM 4759 O O . GLN A 1 590 ? -20.069 -3.736 -47.942 1.00 89.62 590 GLN A O 1
ATOM 4764 N N . TYR A 1 591 ? -17.989 -2.932 -47.619 1.00 83.88 591 TYR A N 1
ATOM 4765 C CA . TYR A 1 591 ? -18.309 -1.503 -47.596 1.00 83.88 591 TYR A CA 1
ATOM 4766 C C . TYR A 1 591 ? -17.349 -0.739 -48.533 1.00 83.88 591 TYR A C 1
ATOM 4768 O O . TYR A 1 591 ? -16.465 -0.032 -48.043 1.00 83.88 591 TYR A O 1
ATOM 4776 N N . PRO A 1 592 ? -17.468 -0.944 -49.860 1.00 63.38 592 PRO A N 1
ATOM 4777 C CA . PRO A 1 592 ? -16.559 -0.381 -50.860 1.00 63.38 592 PRO A CA 1
ATOM 4778 C C . PRO A 1 592 ? -16.624 1.143 -51.003 1.00 63.38 592 PRO A C 1
ATOM 4780 O O . PRO A 1 592 ? -17.694 1.738 -50.724 1.00 63.38 592 PRO A O 1
#

Foldseek 3Di:
DDLVPDQPQLNQQQVQLVVCLVQLHQSKWKFKAALVSHTDFIFHAACVPPDDPDPADHVHPLRHGLCRRLVSDDCVVCVPQQRMEMEMAEADFPSSLVSCLVSLHAHYEYAAYDPPGHDPVCCPVDPSSVVSNHDYHDHDQVSRLVSLLSNLVSLVVVVDPCSVVRLVVSCVGHVNSSPCPPPPPVVLDDDDDLVVVQVCLVVCQPDPQLVDAHEAEEEADDDVSQPPSLVSNPVRRDHYQYHYDHLAWFDPVLFDPDDDPQRRTPCSSRNDDPDDQFPLNCLVVVVWFFEAEAEDALDDDDPDDDDDPVVVVVVVVVLLPLVSLLVLLVVCVVCLCVQQVQVDKDKDWAWDWAQDPVGNVDIDIDIDIDIHGGFAEEEAAADLVRLLSNVVSNVVVCVVVVHPAAEAEDDAPQPSPCDPSQDQGDDDLDRPNPDPVSQVSNQVRVVVVCVVVVHDAHSPSVRSVVVVVVVLSCNLRVVHRYYYYHRPCLAPREHQRYAEYEDPHQGAAPSVVSNQSNHTGHDDPVRNHRYYYYNDPCPVRVLVNQCNRPNNPSPPSNYPDDPCCQAQWDDDPNDTDHHPVVVVVVCVVVPD

Secondary structure (DSSP, 8-state):
--GGGS-HHHHHHHHHHHHHHHTTS---EEEEE-TTS-EEEEEE--TT-S--SSSS--SSTT--HHHHHHTT--TTT-TTGGG-EEEEEEPPBHHHHHHHHHHT--EEEEEE--TTTB-GGGGGS-HHHHHT-PEEE---HHHHHHHHHHHHHHHHHHT-TTHHHHHHHHHHH-HHHH-TTS-----------HHHHHHHHHH-TT-GGGGSEEEEEESS--GGGTTHHHHHHHHH-SEEEEEE--SS---TTT--SSS-TTSSSHHHHH-S------HHHHHHTTSSPPEEEEE-------S----TTHHHHHHHHHHT-HHHHHHHHHHHHHHHHHHTTTT-EEEEEEEEEEE-SS-TTSEEEEEEEEEEES-EEEEEESSHHHHHHHHHHHHHHHHHTT----EEEE---TT-S--TT-PPPP-----TTS-HHHHHHHHHHHHHHHHHHT----SSHHHHHHHHHHHHHHHHTT--SEEEESSTTSSS---TTEEEEEEES---HHHHHHHHTTS-----TT--SEEEEESS--HHHHHHHHHHHS-TT-HHHHBPPPHHHHHH-EEETTEEEPPHHHHHHHHHHH--

pLDDT: mean 84.39, std 13.77, range [36.44, 98.5]